Protein AF-A0A2D5XAW2-F1 (afdb_monomer_lite)

Radius of gyration: 24.16 Å; chains: 1; bounding box: 53×72×71 Å

Structure (mmCIF, N/CA/C/O backbone):
data_AF-A0A2D5XAW2-F1
#
_entry.id   AF-A0A2D5XAW2-F1
#
loop_
_atom_site.group_PDB
_atom_site.id
_atom_site.type_symbol
_atom_site.label_atom_id
_atom_site.label_alt_id
_atom_site.label_comp_id
_atom_site.label_asym_id
_atom_site.label_entity_id
_atom_site.label_seq_id
_atom_site.pdbx_PDB_ins_code
_atom_site.Cartn_x
_atom_site.Cartn_y
_atom_site.Cartn_z
_atom_site.occupancy
_atom_site.B_iso_or_equiv
_atom_site.auth_seq_id
_atom_site.auth_comp_id
_atom_site.auth_asym_id
_atom_site.auth_atom_id
_atom_site.pdbx_PDB_model_num
ATOM 1 N N . MET A 1 1 ? 1.364 25.105 -23.864 1.00 36.00 1 MET A N 1
ATOM 2 C CA . MET A 1 1 ? 0.860 25.888 -22.705 1.00 36.00 1 MET A CA 1
ATOM 3 C C . MET A 1 1 ? -0.674 25.873 -22.569 1.00 36.00 1 MET A C 1
ATOM 5 O O . MET A 1 1 ? -1.191 26.633 -21.764 1.00 36.00 1 MET A O 1
ATOM 9 N N . GLY A 1 2 ? -1.402 25.002 -23.289 1.00 29.44 2 GLY A N 1
ATOM 10 C CA . GLY A 1 2 ? -2.877 24.970 -23.303 1.00 29.44 2 GLY A CA 1
ATOM 11 C C . GLY A 1 2 ? -3.537 23.696 -22.756 1.00 29.44 2 GLY A C 1
ATOM 12 O O . GLY A 1 2 ? -4.755 23.619 -22.764 1.00 29.44 2 GLY A O 1
ATOM 13 N N . GLU A 1 3 ? -2.777 22.717 -22.252 1.00 27.47 3 GLU A N 1
ATOM 14 C CA . GLU A 1 3 ? -3.332 21.451 -21.720 1.00 27.47 3 GLU A CA 1
ATOM 15 C C . GLU A 1 3 ? -3.209 21.315 -20.192 1.00 27.47 3 GLU A C 1
ATOM 17 O O . GLU A 1 3 ? -3.785 20.417 -19.586 1.00 27.47 3 GLU A O 1
ATOM 22 N N . PHE A 1 4 ? -2.555 22.276 -19.532 1.00 28.83 4 PHE A N 1
ATOM 23 C CA . PHE A 1 4 ? -2.384 22.309 -18.073 1.00 28.83 4 PHE A CA 1
ATOM 24 C C . PHE A 1 4 ? -3.680 22.591 -17.292 1.00 28.83 4 PHE A C 1
ATOM 26 O O . PHE A 1 4 ? -3.678 22.528 -16.069 1.00 28.83 4 PHE A O 1
ATOM 33 N N . THR A 1 5 ? -4.793 22.914 -17.954 1.00 30.97 5 THR A N 1
ATOM 34 C CA . THR A 1 5 ? -6.012 23.394 -17.279 1.00 30.97 5 THR A CA 1
ATOM 35 C C . THR A 1 5 ? -7.065 22.303 -17.052 1.00 30.97 5 THR A C 1
ATOM 37 O O . THR A 1 5 ? -7.953 22.493 -16.223 1.00 30.97 5 THR A O 1
ATOM 40 N N . ASN A 1 6 ? -6.978 21.149 -17.728 1.00 30.94 6 ASN A N 1
ATOM 41 C CA . ASN A 1 6 ? -8.072 20.165 -17.718 1.00 30.94 6 ASN A CA 1
ATOM 42 C C . ASN A 1 6 ? -7.984 19.125 -16.585 1.00 30.94 6 ASN A C 1
ATOM 44 O O . ASN A 1 6 ? -9.015 18.717 -16.057 1.00 30.94 6 ASN A O 1
ATOM 48 N N . ILE A 1 7 ? -6.779 18.762 -16.130 1.00 34.59 7 ILE A N 1
ATOM 49 C CA . ILE A 1 7 ? -6.604 17.839 -14.989 1.00 34.59 7 ILE A CA 1
ATOM 50 C C . ILE A 1 7 ? -6.859 18.558 -13.650 1.00 34.59 7 ILE A C 1
ATOM 52 O O . ILE A 1 7 ? -7.433 17.983 -12.728 1.00 34.59 7 ILE A O 1
ATOM 56 N N . TYR A 1 8 ? -6.542 19.856 -13.559 1.00 31.30 8 TYR A N 1
ATOM 57 C CA . TYR A 1 8 ? -6.759 20.645 -12.339 1.00 31.30 8 TYR A CA 1
ATOM 58 C C . TYR A 1 8 ? -8.239 20.905 -12.026 1.00 31.30 8 TYR A C 1
ATOM 60 O O . TYR A 1 8 ? -8.585 21.051 -10.855 1.00 31.30 8 TYR A O 1
ATOM 68 N N . ARG A 1 9 ? -9.134 20.910 -13.027 1.00 29.80 9 ARG A N 1
ATOM 69 C CA . ARG A 1 9 ? -10.574 21.111 -12.783 1.00 29.80 9 ARG A CA 1
ATOM 70 C C . ARG A 1 9 ? -11.235 19.953 -12.035 1.00 29.80 9 ARG A C 1
ATOM 72 O O . ARG A 1 9 ? -12.152 20.211 -11.269 1.00 29.80 9 ARG A O 1
ATOM 79 N N . LYS A 1 10 ? -10.745 18.714 -12.159 1.00 33.16 10 LYS A N 1
ATOM 80 C CA . LYS A 1 10 ? -11.330 17.564 -11.438 1.00 33.16 10 LYS A CA 1
ATOM 81 C C . LYS A 1 10 ? -10.955 17.496 -9.951 1.00 33.16 10 LYS A C 1
ATOM 83 O O . LYS A 1 10 ? -11.633 16.813 -9.195 1.00 33.16 10 LYS A O 1
ATOM 88 N N . ILE A 1 11 ? -9.925 18.223 -9.512 1.00 32.94 11 ILE A N 1
ATOM 89 C CA . ILE A 1 11 ? -9.480 18.244 -8.104 1.00 32.94 11 ILE A CA 1
ATOM 90 C C . ILE A 1 11 ? -10.220 19.330 -7.289 1.00 32.94 11 ILE A C 1
ATOM 92 O O . ILE A 1 11 ? -10.216 19.299 -6.060 1.00 32.94 11 ILE A O 1
ATOM 96 N N . CYS A 1 12 ? -10.894 20.281 -7.945 1.00 27.53 12 CYS A N 1
ATOM 97 C CA . CYS A 1 12 ? -11.455 21.468 -7.291 1.00 27.53 12 CYS A CA 1
ATOM 98 C C . CYS A 1 12 ? -12.942 21.392 -6.889 1.00 27.53 12 CYS A C 1
ATOM 100 O O . CYS A 1 12 ? -13.370 22.277 -6.152 1.00 27.53 12 CYS A O 1
ATOM 102 N N . ASP A 1 13 ? -13.697 20.357 -7.275 1.00 27.19 13 ASP A N 1
ATOM 103 C CA . ASP A 1 13 ? -15.160 20.298 -7.051 1.00 27.19 13 ASP A CA 1
ATOM 104 C C . ASP A 1 13 ? -15.618 19.513 -5.801 1.00 27.19 13 ASP A C 1
ATOM 106 O O . ASP A 1 13 ? -16.810 19.316 -5.596 1.00 27.19 13 ASP A O 1
ATOM 110 N N . TYR A 1 14 ? -14.713 19.119 -4.899 1.00 34.06 14 TYR A N 1
ATOM 111 C CA . TYR A 1 14 ? -15.065 18.404 -3.654 1.00 34.06 14 TYR A CA 1
ATOM 112 C C . TYR A 1 14 ? -14.869 19.254 -2.389 1.00 34.06 14 TYR A C 1
ATOM 114 O O . TYR A 1 14 ? -14.257 18.823 -1.412 1.00 34.06 14 TYR A O 1
ATOM 122 N N . ARG A 1 15 ? -15.350 20.504 -2.417 1.00 28.58 15 ARG A N 1
ATOM 123 C CA . ARG A 1 15 ? -15.097 21.500 -1.359 1.00 28.58 15 ARG A CA 1
ATOM 124 C C . ARG A 1 15 ? -16.255 21.830 -0.419 1.00 28.58 15 ARG A C 1
ATOM 126 O O . ARG A 1 15 ? -16.070 22.689 0.439 1.00 28.58 15 ARG A O 1
ATOM 133 N N . ASP A 1 16 ? -17.360 21.101 -0.482 1.00 26.66 16 ASP A N 1
ATOM 134 C CA . ASP A 1 16 ? -18.448 21.229 0.487 1.00 26.66 16 ASP A CA 1
ATOM 135 C C . ASP A 1 16 ? -18.531 19.954 1.334 1.00 26.66 16 ASP A C 1
ATOM 137 O O . ASP A 1 16 ? -18.561 18.863 0.780 1.00 26.66 16 ASP A O 1
ATOM 141 N N . TYR A 1 17 ? -18.566 20.114 2.666 1.00 28.59 17 TYR A N 1
ATOM 142 C CA . TYR A 1 17 ? -18.493 19.100 3.745 1.00 28.59 17 TYR A CA 1
ATOM 143 C C . TYR A 1 17 ? -17.138 18.891 4.450 1.00 28.59 17 TYR A C 1
ATOM 145 O O . TYR A 1 17 ? -16.688 17.767 4.634 1.00 28.59 17 TYR A O 1
ATOM 153 N N . ILE A 1 18 ? -16.544 19.953 5.011 1.00 26.83 18 ILE A N 1
ATOM 154 C CA . ILE A 1 18 ? -15.766 19.820 6.262 1.00 26.83 18 ILE A CA 1
ATOM 155 C C . ILE A 1 18 ? -16.195 20.931 7.222 1.00 26.83 18 ILE A C 1
ATOM 157 O O . ILE A 1 18 ? -15.626 22.018 7.260 1.00 26.83 18 ILE A O 1
ATOM 161 N N . GLY A 1 19 ? -17.234 20.641 7.999 1.00 25.19 19 GLY A N 1
ATOM 162 C CA . GLY A 1 19 ? -17.546 21.339 9.237 1.00 25.19 19 GLY A CA 1
ATOM 163 C C . GLY A 1 19 ? -17.400 20.356 10.394 1.00 25.19 19 GLY A C 1
ATOM 164 O O . GLY A 1 19 ? -17.862 19.224 10.282 1.00 25.19 19 GLY A O 1
ATOM 165 N N . ILE A 1 20 ? -16.829 20.836 11.504 1.00 26.06 20 ILE A N 1
ATOM 166 C CA . ILE A 1 20 ? -16.711 20.179 12.820 1.00 26.06 20 ILE A CA 1
ATOM 167 C C . ILE A 1 20 ? -15.461 19.286 12.963 1.00 26.06 20 ILE A C 1
ATOM 169 O O . ILE A 1 20 ? -15.448 18.147 12.521 1.00 26.06 20 ILE A O 1
ATOM 173 N N . VAL A 1 21 ? -14.394 19.818 13.576 1.00 26.34 21 VAL A N 1
ATOM 174 C CA . VAL A 1 21 ? -13.878 19.476 14.926 1.00 26.34 21 VAL A CA 1
ATOM 175 C C . VAL A 1 21 ? -12.688 20.421 15.196 1.00 26.34 21 VAL A C 1
ATOM 177 O O . VAL A 1 21 ? -11.533 20.097 14.931 1.00 26.34 21 VAL A O 1
ATOM 180 N N . GLU A 1 22 ? -12.972 21.601 15.744 1.00 28.23 22 GLU A N 1
ATOM 181 C CA . GLU A 1 22 ? -12.047 22.315 16.627 1.00 28.23 22 GLU A CA 1
ATOM 182 C C . GLU A 1 22 ? -12.670 22.256 18.018 1.00 28.23 22 GLU A C 1
ATOM 184 O O . GLU A 1 22 ? -13.790 22.716 18.184 1.00 28.23 22 GLU A O 1
ATOM 189 N N . GLU A 1 23 ? -11.990 21.621 18.975 1.00 26.83 23 GLU A N 1
ATOM 190 C CA . GLU A 1 23 ? -11.924 22.058 20.376 1.00 26.83 23 GLU A CA 1
ATOM 191 C C . GLU A 1 23 ? -11.142 21.053 21.235 1.00 26.83 23 GLU A C 1
ATOM 193 O O . GLU A 1 23 ? -11.213 19.836 21.054 1.00 26.83 23 GLU A O 1
ATOM 198 N N . ASN A 1 24 ? -10.454 21.605 22.238 1.00 26.48 24 ASN A N 1
ATOM 199 C CA . ASN A 1 24 ? -9.676 20.958 23.303 1.00 26.48 24 ASN A CA 1
ATOM 200 C C . ASN A 1 24 ? -8.183 20.711 23.042 1.00 26.48 24 ASN A C 1
ATOM 202 O O . ASN A 1 24 ? -7.642 19.620 23.225 1.00 26.48 24 ASN A O 1
ATOM 206 N N . SER A 1 25 ? -7.479 21.805 22.763 1.00 30.56 25 SER A N 1
ATOM 207 C CA . SER A 1 25 ? -6.147 22.058 23.312 1.00 30.56 25 SER A CA 1
ATOM 208 C C . SER A 1 25 ? -6.256 22.390 24.806 1.00 30.56 25 SER A C 1
ATOM 210 O O . SER A 1 25 ? -6.589 23.517 25.147 1.00 30.56 25 SER A O 1
ATOM 212 N N . ASN A 1 26 ? -6.012 21.416 25.687 1.00 26.59 26 ASN A N 1
ATOM 213 C CA . ASN A 1 26 ? -5.586 21.641 27.076 1.00 26.59 26 ASN A CA 1
ATOM 214 C C . ASN A 1 26 ? -5.169 20.312 27.716 1.00 26.59 26 ASN A C 1
ATOM 216 O O . ASN A 1 26 ? -5.975 19.630 28.338 1.00 26.59 26 ASN A O 1
ATOM 220 N N . LEU A 1 27 ? -3.902 19.933 27.527 1.00 27.28 27 LEU A N 1
ATOM 221 C CA . LEU A 1 27 ? -3.143 19.110 28.477 1.0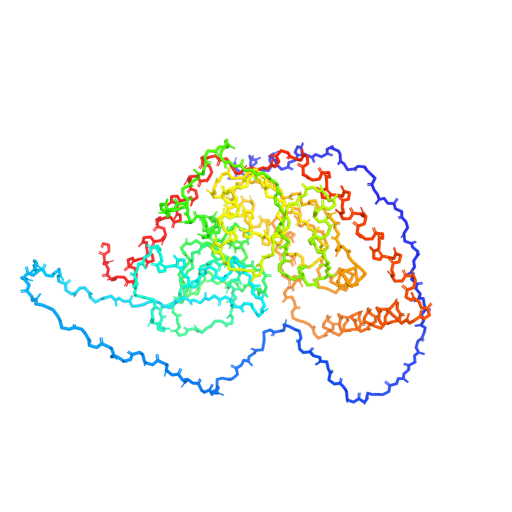0 27.28 27 LEU A CA 1
ATOM 222 C C . LEU A 1 27 ? -1.644 19.195 28.122 1.00 27.28 27 LEU A C 1
ATOM 224 O O . LEU A 1 27 ? -1.024 18.231 27.680 1.00 27.28 27 LEU A O 1
ATOM 228 N N . ILE A 1 28 ? -1.064 20.391 28.252 1.00 26.05 28 ILE A N 1
ATOM 229 C CA . ILE A 1 28 ? 0.392 20.565 28.301 1.00 26.05 28 ILE A CA 1
ATOM 230 C C . ILE A 1 28 ? 0.744 20.604 29.785 1.00 26.05 28 ILE A C 1
ATOM 232 O O . ILE A 1 28 ? 0.426 21.566 30.474 1.00 26.05 28 ILE A O 1
ATOM 236 N N . VAL A 1 29 ? 1.340 19.525 30.289 1.00 28.67 29 VAL A N 1
ATOM 237 C CA . VAL A 1 29 ? 1.958 19.523 31.617 1.00 28.67 29 VAL A CA 1
ATOM 238 C C . VAL A 1 29 ? 3.320 20.196 31.469 1.00 28.67 29 VAL A C 1
ATOM 240 O O . VAL A 1 29 ? 4.236 19.624 30.879 1.00 28.67 29 VAL A O 1
ATOM 243 N N . GLU A 1 30 ? 3.429 21.423 31.974 1.00 28.77 30 GLU A N 1
ATOM 244 C CA . GLU A 1 30 ? 4.703 22.055 32.312 1.00 28.77 30 GLU A CA 1
ATOM 245 C C . GLU A 1 30 ? 5.404 21.224 33.387 1.00 28.77 30 GLU A C 1
ATOM 247 O O . GLU A 1 30 ? 4.872 21.065 34.481 1.00 28.77 30 GLU A O 1
ATOM 252 N N . LEU A 1 31 ? 6.616 20.738 33.116 1.00 28.14 31 LEU A N 1
ATOM 253 C CA . LEU A 1 31 ? 7.551 20.360 34.173 1.00 28.14 31 LEU A CA 1
ATOM 254 C C . LEU A 1 31 ? 8.964 20.797 33.782 1.00 28.14 31 LEU A C 1
ATOM 256 O O . LEU A 1 31 ? 9.534 20.359 32.782 1.00 28.14 31 LEU A O 1
ATOM 260 N N . HIS A 1 32 ? 9.464 21.727 34.592 1.00 26.03 32 HIS A N 1
ATOM 261 C CA . HIS A 1 32 ? 10.781 22.338 34.544 1.00 26.03 32 HIS A CA 1
ATOM 262 C C . HIS A 1 32 ? 11.906 21.331 34.850 1.00 26.03 32 HIS A C 1
ATOM 264 O O . HIS A 1 32 ? 11.757 20.426 35.666 1.00 26.03 32 HIS A O 1
ATOM 270 N N . LEU A 1 33 ? 13.028 21.561 34.162 1.00 27.86 33 LEU A N 1
ATOM 271 C CA . LEU A 1 33 ? 14.425 21.189 34.423 1.00 27.86 33 LEU A CA 1
ATOM 272 C C . LEU A 1 33 ? 14.730 20.315 35.656 1.00 27.86 33 LEU A C 1
ATOM 274 O O . LEU A 1 33 ? 14.651 20.777 36.789 1.00 27.86 33 LEU A O 1
ATOM 278 N N . LEU A 1 34 ? 15.287 19.126 35.402 1.00 26.56 34 LEU A N 1
ATOM 279 C CA . LEU A 1 34 ? 16.298 18.508 36.264 1.00 26.56 34 LEU A CA 1
ATOM 280 C C . LEU A 1 34 ? 17.418 17.940 35.385 1.00 26.56 34 LEU A C 1
ATOM 282 O O . LEU A 1 34 ? 17.209 17.028 34.583 1.00 26.56 34 LEU A O 1
ATOM 286 N N . GLU A 1 35 ? 18.611 18.514 35.529 1.00 27.59 35 GLU A N 1
ATOM 287 C CA . GLU A 1 35 ? 19.858 17.970 35.005 1.00 27.59 35 GLU A CA 1
ATOM 288 C C . GLU A 1 35 ? 20.190 16.662 35.736 1.00 27.59 35 GLU A C 1
ATOM 290 O O . GLU A 1 35 ? 20.425 16.652 36.943 1.00 27.59 35 GLU A O 1
ATOM 295 N N . ALA A 1 36 ? 20.253 15.551 35.004 1.00 26.31 36 ALA A N 1
ATOM 296 C CA . ALA A 1 36 ? 20.857 14.316 35.487 1.00 26.31 36 ALA A CA 1
ATOM 297 C C . ALA A 1 36 ? 21.761 13.733 34.393 1.00 26.31 36 ALA A C 1
ATOM 299 O O . ALA A 1 36 ? 21.336 13.488 33.263 1.00 26.31 36 ALA A O 1
ATOM 300 N N . ARG A 1 37 ? 23.041 13.568 34.743 1.00 25.52 37 ARG A N 1
ATOM 301 C CA . ARG A 1 37 ? 24.119 13.030 33.900 1.00 25.52 37 ARG A CA 1
ATOM 302 C C . ARG A 1 37 ? 23.832 11.579 33.462 1.00 25.52 37 ARG A C 1
ATOM 304 O O . ARG A 1 37 ? 23.146 10.854 34.180 1.00 25.52 37 ARG A O 1
ATOM 311 N N . PRO A 1 38 ? 24.357 11.135 32.304 1.00 25.95 38 PRO A N 1
ATOM 312 C CA . PRO A 1 38 ? 23.947 9.885 31.676 1.00 25.95 38 PRO A CA 1
ATOM 313 C C . PRO A 1 38 ? 24.643 8.678 32.312 1.00 25.95 38 PRO A C 1
ATOM 315 O O . PRO A 1 38 ? 25.868 8.591 32.314 1.00 25.95 38 PRO A O 1
ATOM 318 N N . SER A 1 39 ? 23.861 7.708 32.781 1.00 24.42 39 SER A N 1
ATOM 319 C CA . SER A 1 39 ? 24.313 6.331 32.972 1.00 24.42 39 SER A CA 1
ATOM 320 C C . SER A 1 39 ? 23.754 5.457 31.847 1.00 24.42 39 SER A C 1
ATOM 322 O O . SER A 1 39 ? 22.586 5.529 31.459 1.00 24.42 39 SER A O 1
ATOM 324 N N . SER A 1 40 ? 24.660 4.693 31.252 1.00 28.34 40 SER A N 1
ATOM 325 C CA . SER A 1 40 ? 24.499 3.852 30.071 1.00 28.34 40 SER A CA 1
ATOM 326 C C . SER A 1 40 ? 23.456 2.753 30.270 1.00 28.34 40 SER A C 1
ATOM 328 O O . SER A 1 40 ? 23.729 1.766 30.947 1.00 28.34 40 SER A O 1
ATOM 330 N N . LEU A 1 41 ? 22.293 2.887 29.630 1.00 25.62 41 LEU A N 1
ATOM 331 C CA . LEU A 1 41 ? 21.300 1.818 29.510 1.00 25.62 41 LEU A CA 1
ATOM 332 C C . LEU A 1 41 ? 20.737 1.803 28.081 1.00 25.62 41 LEU A C 1
ATOM 334 O O . LEU A 1 41 ? 20.192 2.795 27.592 1.00 25.62 41 LEU A O 1
ATOM 338 N N . HIS A 1 42 ? 20.954 0.674 27.405 1.00 23.69 42 HIS A N 1
ATOM 339 C CA . HIS A 1 42 ? 20.621 0.398 26.009 1.00 23.69 42 HIS A CA 1
ATOM 340 C C . HIS A 1 42 ? 19.141 0.654 25.671 1.00 23.69 42 HIS A C 1
ATOM 342 O O . HIS A 1 42 ? 18.237 0.125 26.315 1.00 23.69 42 HIS A O 1
ATOM 348 N N . CYS A 1 43 ? 18.904 1.416 24.596 1.00 24.77 43 CYS A N 1
ATOM 349 C CA . CYS A 1 43 ? 17.653 1.372 23.836 1.00 24.77 43 CYS A CA 1
ATOM 350 C C . CYS A 1 43 ? 17.626 0.090 22.982 1.00 24.77 43 CYS A C 1
ATOM 352 O O . CYS A 1 43 ? 18.649 -0.220 22.368 1.00 24.77 43 CYS A O 1
ATOM 354 N N . PRO A 1 44 ? 16.487 -0.611 22.857 1.00 25.34 44 PRO A N 1
ATOM 355 C CA . PRO A 1 44 ? 16.334 -1.624 21.819 1.00 25.34 44 PRO A CA 1
ATOM 356 C C . PRO A 1 44 ? 16.333 -0.946 20.432 1.00 25.34 44 PRO A C 1
ATOM 358 O O . PRO A 1 44 ? 15.828 0.179 20.308 1.00 25.34 44 PRO A O 1
ATOM 361 N N . PRO A 1 45 ? 16.905 -1.575 19.390 1.00 26.44 45 PRO A N 1
ATOM 362 C CA . PRO A 1 45 ? 16.954 -0.988 18.059 1.00 26.44 45 PRO A CA 1
ATOM 363 C C . PRO A 1 45 ? 15.560 -1.044 17.423 1.00 26.44 45 PRO A C 1
ATOM 365 O O . PRO A 1 45 ? 14.981 -2.115 17.278 1.00 26.44 45 PRO A O 1
ATOM 368 N N . TYR A 1 46 ? 15.029 0.117 17.038 1.00 33.84 46 TYR A N 1
ATOM 369 C CA . TYR A 1 46 ? 13.888 0.229 16.128 1.00 33.84 46 TYR A CA 1
ATOM 370 C C . TYR A 1 46 ? 14.390 0.789 14.797 1.00 33.84 46 TYR A C 1
ATOM 372 O O . TYR A 1 46 ? 15.098 1.800 14.785 1.00 33.84 46 TYR A O 1
ATOM 380 N N . ASP A 1 47 ? 14.044 0.077 13.720 1.00 30.77 47 ASP A N 1
ATOM 381 C CA . ASP A 1 47 ? 14.440 0.237 12.315 1.00 30.77 47 ASP A CA 1
ATOM 382 C C . ASP A 1 47 ? 15.044 1.603 11.940 1.00 30.77 47 ASP A C 1
ATOM 384 O O . ASP A 1 47 ? 14.373 2.533 11.484 1.00 30.77 47 ASP A O 1
ATOM 388 N N . LYS A 1 48 ? 16.371 1.684 12.058 1.00 25.20 48 LYS A N 1
ATOM 389 C CA . LYS A 1 48 ? 17.206 2.484 11.160 1.00 25.20 48 LYS A CA 1
ATOM 390 C C . LYS A 1 48 ? 17.825 1.537 10.132 1.00 25.20 48 LYS A C 1
ATOM 392 O O . LYS A 1 48 ? 18.158 0.412 10.503 1.00 25.20 48 LYS A O 1
ATOM 397 N N . PRO A 1 49 ? 18.047 1.972 8.878 1.00 26.05 49 PRO A N 1
ATOM 398 C CA . PRO A 1 49 ? 18.885 1.224 7.955 1.00 26.05 49 PRO A CA 1
ATOM 399 C C . PRO A 1 49 ? 20.311 1.261 8.508 1.00 26.05 49 PRO A C 1
ATOM 401 O O . PRO A 1 49 ? 21.028 2.253 8.376 1.00 26.05 49 PRO A O 1
ATOM 404 N N . HIS A 1 50 ? 20.700 0.208 9.217 1.00 24.12 50 HIS A N 1
ATOM 405 C CA . HIS A 1 50 ? 22.095 -0.013 9.538 1.00 24.12 50 HIS A CA 1
ATOM 406 C C . HIS A 1 50 ? 22.790 -0.496 8.267 1.00 24.12 50 HIS A C 1
ATOM 408 O O . HIS A 1 50 ? 22.379 -1.483 7.661 1.00 24.12 50 HIS A O 1
ATOM 414 N N . ARG A 1 51 ? 23.860 0.214 7.888 1.00 26.33 51 ARG A N 1
ATOM 415 C CA . ARG A 1 51 ? 25.001 -0.375 7.184 1.00 26.33 51 ARG A CA 1
ATOM 416 C C . ARG A 1 51 ? 25.368 -1.647 7.949 1.00 26.33 51 ARG A C 1
ATOM 418 O O . ARG A 1 51 ? 25.875 -1.550 9.064 1.00 26.33 51 ARG A O 1
ATOM 425 N N . LEU A 1 52 ? 25.036 -2.803 7.394 1.00 23.62 52 LEU A N 1
ATOM 426 C CA . LEU A 1 52 ? 25.620 -4.060 7.823 1.00 23.62 52 LEU A CA 1
ATOM 427 C C . LEU A 1 52 ? 26.866 -4.247 6.973 1.00 23.62 52 LEU A C 1
ATOM 429 O O . LEU A 1 52 ? 26.782 -4.436 5.760 1.00 23.62 52 LEU A O 1
ATOM 433 N N . ASP A 1 53 ? 28.014 -4.115 7.628 1.00 23.08 53 ASP A N 1
ATOM 434 C CA . ASP A 1 53 ? 29.252 -4.676 7.123 1.00 23.08 53 ASP A CA 1
ATOM 435 C C . ASP A 1 53 ? 29.038 -6.177 6.910 1.00 23.08 53 ASP A C 1
ATOM 437 O O . ASP A 1 53 ? 28.594 -6.910 7.797 1.00 23.08 53 ASP A O 1
ATOM 441 N N . ASN A 1 54 ? 29.318 -6.606 5.683 1.00 28.09 54 ASN A N 1
ATOM 442 C CA . ASN A 1 54 ? 29.393 -7.997 5.277 1.00 28.09 54 ASN A CA 1
ATOM 443 C C . ASN A 1 54 ? 30.442 -8.718 6.123 1.00 28.09 54 ASN A C 1
ATOM 445 O O . ASN A 1 54 ? 31.628 -8.474 5.927 1.00 28.09 54 ASN A O 1
ATOM 449 N N . GLN A 1 55 ? 30.012 -9.636 6.988 1.00 23.78 55 GLN A N 1
ATOM 450 C CA . GLN A 1 55 ? 30.737 -10.864 7.330 1.00 23.78 55 GLN A CA 1
ATOM 451 C C . GLN A 1 55 ? 29.890 -11.725 8.279 1.00 23.78 55 GLN A C 1
ATOM 453 O O . GLN A 1 55 ? 29.778 -11.409 9.459 1.00 23.78 55 GLN A O 1
ATOM 458 N N . ALA A 1 56 ? 29.288 -12.800 7.752 1.00 22.22 56 ALA A N 1
ATOM 459 C CA . ALA A 1 56 ? 29.383 -14.175 8.273 1.00 22.22 56 ALA A CA 1
ATOM 460 C C . ALA A 1 56 ? 28.204 -15.070 7.831 1.00 22.22 56 ALA A C 1
ATOM 462 O O . ALA A 1 56 ? 27.043 -14.677 7.883 1.00 22.22 56 ALA A O 1
ATOM 463 N N . ASP A 1 57 ? 28.569 -16.304 7.469 1.00 24.19 57 ASP A N 1
ATOM 464 C CA . ASP A 1 57 ? 27.762 -17.525 7.332 1.00 24.19 57 ASP A CA 1
ATOM 465 C C . ASP A 1 57 ? 26.718 -17.613 6.204 1.00 24.19 57 ASP A C 1
ATOM 467 O O . ASP A 1 57 ? 25.512 -17.750 6.403 1.00 24.19 57 ASP A O 1
ATOM 471 N N . GLN A 1 58 ? 27.237 -17.723 4.976 1.00 25.30 58 GLN A N 1
ATOM 472 C CA . GLN A 1 58 ? 26.608 -18.550 3.947 1.00 25.30 58 GLN A CA 1
ATOM 473 C C . GLN A 1 58 ? 26.627 -20.021 4.397 1.00 25.30 58 GLN A C 1
ATOM 475 O O . GLN A 1 58 ? 27.650 -20.695 4.294 1.00 25.30 58 GLN A O 1
ATOM 480 N N . ARG A 1 59 ? 25.488 -20.556 4.846 1.00 24.48 59 ARG A N 1
ATOM 481 C CA . ARG A 1 59 ? 25.243 -22.005 4.792 1.00 24.48 59 ARG A CA 1
ATOM 482 C C . ARG A 1 59 ? 24.345 -22.301 3.605 1.00 24.48 59 ARG A C 1
ATOM 484 O O . ARG A 1 59 ? 23.137 -22.092 3.649 1.00 24.48 59 ARG A O 1
ATOM 491 N N . GLN A 1 60 ? 24.978 -22.775 2.535 1.00 24.77 60 GLN A N 1
ATOM 492 C CA . GLN A 1 60 ? 24.325 -23.457 1.425 1.00 24.77 60 GLN A CA 1
ATOM 493 C C . GLN A 1 60 ? 23.612 -24.705 1.958 1.00 24.77 60 GLN A C 1
ATOM 495 O O . GLN A 1 60 ? 24.259 -25.629 2.446 1.00 24.77 60 GLN A O 1
ATOM 500 N N . PHE A 1 61 ? 22.289 -24.764 1.828 1.00 23.14 61 PHE A N 1
ATOM 501 C CA . PHE A 1 61 ? 21.569 -26.032 1.890 1.00 23.14 61 PHE A CA 1
ATOM 502 C C . PHE A 1 61 ? 21.432 -26.577 0.466 1.00 23.14 61 PHE A C 1
ATOM 504 O O . PHE A 1 61 ? 20.603 -26.132 -0.320 1.00 23.14 61 PHE A O 1
ATOM 511 N N . SER A 1 62 ? 22.310 -27.526 0.142 1.00 24.22 62 SER A N 1
ATOM 512 C CA . SER A 1 62 ? 22.274 -28.358 -1.061 1.00 24.22 62 SER A CA 1
ATOM 513 C C . SER A 1 62 ? 21.299 -29.515 -0.832 1.00 24.22 62 SER A C 1
ATOM 515 O O . SER A 1 62 ? 21.582 -30.397 -0.023 1.00 24.22 62 SER A O 1
ATOM 517 N N . PHE A 1 63 ? 20.186 -29.557 -1.563 1.00 25.66 63 PHE A N 1
ATOM 518 C CA . PHE A 1 63 ? 19.370 -30.768 -1.669 1.00 25.66 63 PHE A CA 1
ATOM 519 C C . PHE A 1 63 ? 20.081 -31.768 -2.590 1.00 25.66 63 PHE A C 1
ATOM 521 O O . PHE A 1 63 ? 20.178 -31.543 -3.793 1.00 25.66 63 PHE A O 1
ATOM 528 N N . LYS A 1 64 ? 20.587 -32.865 -2.016 1.00 27.48 64 LYS A N 1
ATOM 529 C CA . LYS A 1 64 ? 21.036 -34.050 -2.754 1.00 27.48 64 LYS A CA 1
ATOM 530 C C . LYS A 1 64 ? 20.150 -35.253 -2.429 1.00 27.48 64 LYS A C 1
ATOM 532 O O . LYS A 1 64 ? 19.901 -35.555 -1.266 1.00 27.48 64 LYS A O 1
ATOM 537 N N . ASP A 1 65 ? 19.742 -35.896 -3.516 1.00 27.70 65 ASP A N 1
ATOM 538 C CA . ASP A 1 65 ? 19.489 -37.321 -3.724 1.00 27.70 65 ASP A CA 1
ATOM 539 C C . ASP A 1 65 ? 18.348 -38.010 -2.954 1.00 27.70 65 ASP A C 1
ATOM 541 O O . ASP A 1 65 ? 18.480 -38.456 -1.814 1.00 27.70 65 ASP A O 1
ATOM 545 N N . ARG A 1 66 ? 17.249 -38.265 -3.679 1.00 28.97 66 ARG A N 1
ATOM 546 C CA . ARG A 1 66 ? 16.480 -39.511 -3.543 1.00 28.97 66 ARG A CA 1
ATOM 547 C C . ARG A 1 66 ? 16.274 -40.134 -4.921 1.00 28.97 66 ARG A C 1
ATOM 549 O O . ARG A 1 66 ? 15.580 -39.583 -5.767 1.00 28.97 66 ARG A O 1
ATOM 556 N N . ASN A 1 67 ? 16.901 -41.291 -5.104 1.00 26.81 67 ASN A N 1
ATOM 557 C CA . ASN A 1 67 ? 16.788 -42.156 -6.271 1.00 26.81 67 ASN A CA 1
ATOM 558 C C . ASN A 1 67 ? 15.372 -42.733 -6.399 1.00 26.81 67 ASN A C 1
ATOM 560 O O . ASN A 1 67 ? 14.910 -43.413 -5.485 1.00 26.81 67 ASN A O 1
ATOM 564 N N . PHE A 1 68 ? 14.750 -42.563 -7.564 1.00 28.78 68 PHE A N 1
ATOM 565 C CA . PHE A 1 68 ? 13.724 -43.473 -8.068 1.00 28.78 68 PHE A CA 1
ATOM 566 C C . PHE A 1 68 ? 14.016 -43.781 -9.539 1.00 28.78 68 PHE A C 1
ATOM 568 O O . PHE A 1 68 ? 14.134 -42.890 -10.373 1.00 28.78 68 PHE A O 1
ATOM 575 N N . SER A 1 69 ? 14.187 -45.071 -9.818 1.00 27.36 69 SER A N 1
ATOM 576 C CA . SER A 1 69 ? 14.392 -45.648 -11.145 1.00 27.36 69 SER A CA 1
ATOM 577 C C . SER A 1 69 ? 13.030 -45.918 -11.780 1.00 27.36 69 SER A C 1
ATOM 579 O O . SER A 1 69 ? 12.282 -46.712 -11.212 1.00 27.36 69 SER A O 1
ATOM 581 N N . THR A 1 70 ? 12.757 -45.372 -12.967 1.00 31.11 70 THR A N 1
ATOM 582 C CA . THR A 1 70 ? 11.790 -45.935 -13.928 1.00 31.11 70 THR A CA 1
ATOM 583 C C . THR A 1 70 ? 12.152 -45.547 -15.367 1.00 31.11 70 THR A C 1
ATOM 585 O O . THR A 1 70 ? 12.761 -44.511 -15.612 1.00 31.11 70 THR A O 1
ATOM 588 N N . GLN A 1 71 ? 11.806 -46.445 -16.289 1.00 30.36 71 GLN A N 1
ATOM 589 C CA . GLN A 1 71 ? 12.267 -46.605 -17.671 1.00 30.36 71 GLN A CA 1
ATOM 590 C C . GLN A 1 71 ? 11.983 -45.420 -18.614 1.00 30.36 71 GLN A C 1
ATOM 592 O O . GLN A 1 71 ? 10.976 -44.729 -18.493 1.00 30.36 71 GLN A O 1
ATOM 597 N N . SER A 1 72 ? 12.874 -45.236 -19.593 1.00 30.77 72 SER A N 1
ATOM 598 C CA . SER A 1 72 ? 12.856 -44.183 -20.609 1.00 30.77 72 SER A CA 1
ATOM 599 C C . SER A 1 72 ? 12.036 -44.555 -21.853 1.00 30.77 72 SER A C 1
ATOM 601 O O . SER A 1 72 ? 12.155 -45.646 -22.403 1.00 30.77 72 SER A O 1
ATOM 603 N N . SER A 1 73 ? 11.248 -43.597 -22.342 1.00 32.91 73 SER A N 1
ATOM 604 C CA . SER A 1 73 ? 10.799 -43.492 -23.740 1.00 32.91 73 SER A CA 1
ATOM 605 C C . SER A 1 73 ? 11.322 -42.158 -24.298 1.00 32.91 73 SER A C 1
ATOM 607 O O . SER A 1 73 ? 11.459 -41.214 -23.515 1.00 32.91 73 SER A O 1
ATOM 609 N N . PRO A 1 74 ? 11.681 -42.050 -25.591 1.00 38.53 74 PRO A N 1
ATOM 610 C CA . PRO A 1 74 ? 12.409 -40.887 -26.088 1.00 38.53 74 PRO A CA 1
ATOM 611 C C . PRO A 1 74 ? 11.504 -39.651 -26.172 1.00 38.53 74 PRO A C 1
ATOM 613 O O . PRO A 1 74 ? 10.465 -39.667 -26.829 1.00 38.53 74 PRO A O 1
ATOM 616 N N . LEU A 1 75 ? 11.926 -38.582 -25.493 1.00 37.47 75 LEU A N 1
ATOM 617 C CA . LEU A 1 75 ? 11.344 -37.244 -25.580 1.00 37.47 75 LEU A CA 1
ATOM 618 C C . LEU A 1 75 ? 11.700 -36.588 -26.932 1.00 37.47 75 LEU A C 1
ATOM 620 O O . LEU A 1 75 ? 12.777 -36.861 -27.472 1.00 37.47 75 LEU A O 1
ATOM 624 N N . PRO A 1 76 ? 10.828 -35.721 -27.481 1.00 39.81 76 PRO A N 1
ATOM 625 C CA . PRO A 1 76 ? 11.124 -34.937 -28.681 1.00 39.81 76 PRO A CA 1
ATOM 626 C C . PRO A 1 76 ? 12.305 -33.974 -28.441 1.00 39.81 76 PRO A C 1
ATOM 628 O O . PRO A 1 76 ? 12.614 -33.664 -27.288 1.00 39.81 76 PRO A O 1
ATOM 631 N N . PRO A 1 77 ? 12.991 -33.509 -29.504 1.00 39.25 77 PRO A N 1
ATOM 632 C CA . PRO A 1 77 ? 14.229 -32.750 -29.369 1.00 39.25 77 PRO A CA 1
ATOM 633 C C . PRO A 1 77 ? 14.014 -31.445 -28.597 1.00 39.25 77 PRO A C 1
ATOM 635 O O . PRO A 1 77 ? 13.130 -30.650 -28.913 1.00 39.25 77 PRO A O 1
ATOM 638 N N . THR A 1 78 ? 14.856 -31.239 -27.586 1.00 38.56 78 THR A N 1
ATOM 639 C CA . THR A 1 78 ? 14.944 -30.027 -26.770 1.00 38.56 78 THR A CA 1
ATOM 640 C C . THR A 1 78 ? 15.250 -28.813 -27.656 1.00 38.56 78 THR A C 1
ATOM 642 O O . THR A 1 78 ? 16.171 -28.899 -28.476 1.00 38.56 78 THR A O 1
ATOM 645 N N . PRO A 1 79 ? 14.546 -27.674 -27.509 1.00 42.25 79 PRO A N 1
ATOM 646 C CA . PRO A 1 79 ? 14.931 -26.447 -28.191 1.00 42.25 79 PRO A CA 1
ATOM 647 C C . PRO A 1 79 ? 16.326 -26.003 -27.748 1.00 42.25 79 PRO A C 1
ATOM 649 O O . PRO A 1 79 ? 16.745 -26.225 -26.611 1.00 42.25 79 PRO A O 1
ATOM 652 N N . VAL A 1 80 ? 17.036 -25.395 -28.693 1.00 41.22 80 VAL A N 1
ATOM 653 C CA . VAL A 1 80 ? 18.397 -24.867 -28.583 1.00 41.22 80 VAL A CA 1
ATOM 654 C C . VAL A 1 80 ? 18.588 -24.072 -27.287 1.00 41.22 80 VAL A C 1
ATOM 656 O O . VAL A 1 80 ? 17.781 -23.216 -26.945 1.00 41.22 80 VAL A O 1
ATOM 659 N N . ASN A 1 81 ? 19.684 -24.376 -26.592 1.00 42.47 81 ASN A N 1
ATOM 660 C CA . ASN A 1 81 ? 20.124 -23.789 -25.330 1.00 42.47 81 ASN A CA 1
ATOM 661 C C . ASN A 1 81 ? 20.333 -22.264 -25.486 1.00 42.47 81 ASN A C 1
ATOM 663 O O . ASN A 1 81 ? 21.431 -21.816 -25.817 1.00 42.47 81 ASN A O 1
ATOM 667 N N . GLN A 1 82 ? 19.282 -21.462 -25.304 1.00 48.03 82 GLN A N 1
ATOM 668 C CA . GLN A 1 82 ? 19.423 -20.026 -25.071 1.00 48.03 82 GLN A CA 1
ATOM 669 C C . GLN A 1 82 ? 20.076 -19.856 -23.694 1.00 48.03 82 GLN A C 1
ATOM 671 O O . GLN A 1 82 ? 19.556 -20.338 -22.687 1.00 48.03 82 GLN A O 1
ATOM 676 N N . GLU A 1 83 ? 21.244 -19.215 -23.636 1.00 49.09 83 GLU A N 1
ATOM 677 C CA . GLU A 1 83 ? 21.859 -18.832 -22.364 1.00 49.09 83 GLU A CA 1
ATOM 678 C C . GLU A 1 83 ? 20.944 -17.833 -21.641 1.00 49.09 83 GLU A C 1
ATOM 680 O O . GLU A 1 83 ? 20.939 -16.642 -21.947 1.00 49.09 83 GLU A O 1
ATOM 685 N N . ILE A 1 84 ? 20.161 -18.328 -20.678 1.00 55.38 84 ILE A N 1
ATOM 686 C CA . ILE A 1 84 ? 19.343 -17.507 -19.779 1.00 55.38 84 ILE A CA 1
ATOM 687 C C . ILE A 1 84 ? 20.286 -16.586 -18.993 1.00 55.38 84 ILE A C 1
ATOM 689 O O . ILE A 1 84 ? 21.083 -17.070 -18.181 1.00 55.38 84 ILE A O 1
ATOM 693 N N . ARG A 1 85 ? 20.183 -15.267 -19.201 1.00 62.38 85 ARG A N 1
ATOM 694 C CA . ARG A 1 85 ? 20.818 -14.274 -18.325 1.00 62.38 85 ARG A CA 1
ATOM 695 C C . ARG A 1 85 ? 20.033 -14.188 -17.031 1.00 62.38 85 ARG A C 1
ATOM 697 O O . ARG A 1 85 ? 18.872 -13.815 -16.982 1.00 62.38 85 ARG A O 1
ATOM 704 N N . LYS A 1 86 ? 20.647 -14.562 -15.933 1.00 79.44 86 LYS A N 1
ATOM 705 C CA . LYS A 1 86 ? 19.931 -14.621 -14.672 1.00 79.44 86 LYS A CA 1
ATOM 706 C C . LYS A 1 86 ? 19.721 -13.168 -14.173 1.00 79.44 86 LYS A C 1
ATOM 708 O O . LYS A 1 86 ? 20.432 -12.240 -14.551 1.00 79.44 86 LYS A O 1
ATOM 713 N N . MET A 1 87 ? 18.740 -12.937 -13.312 1.00 88.94 87 MET A N 1
ATOM 714 C CA . MET A 1 87 ? 18.460 -11.634 -12.697 1.00 88.94 87 MET A CA 1
ATOM 715 C C . MET A 1 87 ? 18.140 -11.847 -11.219 1.00 88.94 87 MET A C 1
ATOM 717 O O . MET A 1 87 ? 17.413 -12.767 -10.885 1.00 88.94 87 MET A O 1
ATOM 721 N N . ASP A 1 88 ? 18.679 -11.053 -10.302 1.00 91.62 88 ASP A N 1
ATOM 722 C CA . ASP A 1 88 ? 18.284 -11.118 -8.885 1.00 91.62 88 ASP A CA 1
ATOM 723 C C . ASP A 1 88 ? 17.055 -10.242 -8.616 1.00 91.62 88 ASP A C 1
ATOM 725 O O . ASP A 1 88 ? 16.784 -9.284 -9.342 1.00 91.62 88 ASP A O 1
ATOM 729 N N . ILE A 1 89 ? 16.306 -10.562 -7.565 1.00 92.38 89 ILE A N 1
ATOM 730 C CA . ILE A 1 89 ? 15.151 -9.786 -7.112 1.00 92.38 89 ILE A CA 1
ATOM 731 C C . ILE A 1 89 ? 15.491 -9.238 -5.742 1.00 92.38 89 ILE A C 1
ATOM 733 O O . ILE A 1 89 ? 15.626 -9.987 -4.772 1.00 92.38 89 ILE A O 1
ATOM 737 N N . GLU A 1 90 ? 15.546 -7.917 -5.628 1.00 91.44 90 GLU A N 1
ATOM 738 C CA . GLU A 1 90 ? 15.693 -7.304 -4.320 1.00 91.44 90 GLU A CA 1
ATOM 739 C C . GLU A 1 90 ? 14.342 -6.847 -3.784 1.00 91.44 90 GLU A C 1
ATOM 741 O O . GLU A 1 90 ? 13.608 -6.111 -4.440 1.00 91.44 90 GLU A O 1
ATOM 746 N N . TYR A 1 91 ? 14.029 -7.241 -2.553 1.00 90.94 91 TYR A N 1
ATOM 747 C CA . TYR A 1 91 ? 12.827 -6.802 -1.861 1.00 90.94 91 TYR A CA 1
ATOM 748 C C . TYR A 1 91 ? 13.046 -6.742 -0.349 1.00 90.94 91 TYR A C 1
ATOM 750 O O . TYR A 1 91 ? 14.002 -7.292 0.205 1.00 90.94 91 TYR A O 1
ATOM 758 N N . ARG A 1 92 ? 12.149 -6.038 0.345 1.00 86.19 92 ARG A N 1
ATOM 759 C CA . ARG A 1 92 ? 12.210 -5.889 1.799 1.00 86.19 92 ARG A CA 1
ATOM 760 C C . ARG A 1 92 ? 11.506 -7.072 2.458 1.00 86.19 92 ARG A C 1
ATOM 762 O O . ARG A 1 92 ? 10.300 -7.210 2.326 1.00 86.19 92 ARG A O 1
ATOM 769 N N . ARG A 1 93 ? 12.242 -7.848 3.251 1.00 84.62 93 ARG A N 1
ATOM 770 C CA . ARG A 1 93 ? 11.651 -8.781 4.221 1.00 84.62 93 ARG A CA 1
ATOM 771 C C . ARG A 1 93 ? 11.451 -8.058 5.546 1.00 84.62 93 ARG A C 1
ATOM 773 O O . ARG A 1 93 ? 12.401 -7.484 6.087 1.00 84.62 93 ARG A O 1
ATOM 780 N N . ILE A 1 94 ? 10.220 -8.043 6.046 1.00 83.62 94 ILE A N 1
ATOM 781 C CA . ILE A 1 94 ? 9.894 -7.449 7.346 1.00 83.62 94 ILE A CA 1
ATOM 782 C C . ILE A 1 94 ? 9.877 -8.563 8.388 1.00 83.62 94 ILE A C 1
ATOM 784 O O . ILE A 1 94 ? 9.201 -9.575 8.222 1.00 83.62 94 ILE A O 1
ATOM 788 N N . ILE A 1 95 ? 10.628 -8.381 9.476 1.00 81.50 95 ILE A N 1
ATOM 789 C CA . ILE A 1 95 ? 10.562 -9.298 10.617 1.00 81.50 95 ILE A CA 1
ATOM 790 C C . ILE A 1 95 ? 9.146 -9.217 11.187 1.00 81.50 95 ILE A C 1
ATOM 792 O O . ILE A 1 95 ? 8.679 -8.133 11.523 1.00 81.50 95 ILE A O 1
ATOM 796 N N . GLY A 1 96 ? 8.476 -10.362 11.277 1.00 82.69 96 GLY A N 1
ATOM 797 C CA . GLY A 1 96 ? 7.074 -10.429 11.677 1.00 82.69 96 GLY A CA 1
ATOM 798 C C . GLY A 1 96 ? 6.080 -10.360 10.519 1.00 82.69 96 GLY A C 1
ATOM 799 O O . GLY A 1 96 ? 4.900 -10.453 10.801 1.00 82.69 96 GLY A O 1
ATOM 800 N N . GLY A 1 97 ? 6.527 -10.253 9.262 1.00 89.50 97 GLY A N 1
ATOM 801 C CA . GLY A 1 97 ? 5.690 -10.412 8.068 1.00 89.50 97 GLY A CA 1
ATOM 802 C C . GLY A 1 97 ? 5.051 -9.124 7.538 1.00 89.50 97 GLY A C 1
ATOM 803 O O . GLY A 1 97 ? 4.747 -8.180 8.273 1.00 89.50 97 GLY A O 1
ATOM 804 N N . ASN A 1 98 ? 4.857 -9.086 6.224 1.00 93.31 98 ASN A N 1
ATOM 805 C CA . ASN A 1 98 ? 4.053 -8.113 5.494 1.00 93.31 98 ASN A CA 1
ATOM 806 C C . ASN A 1 98 ? 3.657 -8.738 4.157 1.00 93.31 98 ASN A C 1
ATOM 808 O O . ASN A 1 98 ? 4.429 -8.697 3.200 1.00 93.31 98 ASN A O 1
ATOM 812 N N . PHE A 1 99 ? 2.431 -9.253 4.095 1.00 96.19 99 PHE A N 1
ATOM 813 C CA . PHE A 1 99 ? 1.906 -10.040 2.980 1.00 96.19 99 PHE A CA 1
ATOM 814 C C . PHE A 1 99 ? 2.160 -9.409 1.600 1.00 96.19 99 PHE A C 1
ATOM 816 O O . PHE A 1 99 ? 2.442 -10.112 0.634 1.00 96.19 99 PHE A O 1
ATOM 823 N N . GLY A 1 100 ? 2.091 -8.077 1.504 1.00 94.06 100 GLY A N 1
ATOM 824 C CA . GLY A 1 100 ? 2.270 -7.374 0.242 1.00 94.06 100 GLY A CA 1
ATOM 825 C C . GLY A 1 100 ? 3.725 -7.319 -0.226 1.00 94.06 100 GLY A C 1
ATOM 826 O O . GLY A 1 100 ? 3.986 -7.529 -1.402 1.00 94.06 100 GLY A O 1
ATOM 827 N N . ASP A 1 101 ? 4.681 -7.085 0.680 1.00 93.19 101 ASP A N 1
ATOM 828 C CA . ASP A 1 101 ? 6.109 -7.107 0.320 1.00 93.19 101 ASP A CA 1
ATOM 829 C C . ASP A 1 101 ? 6.635 -8.556 0.207 1.00 93.19 101 ASP A C 1
ATOM 831 O O . ASP A 1 101 ? 7.455 -8.851 -0.667 1.00 93.19 101 ASP A O 1
ATOM 835 N N . ASP A 1 102 ? 6.135 -9.471 1.047 1.00 94.00 102 ASP A N 1
ATOM 836 C CA . ASP A 1 102 ? 6.548 -10.879 1.098 1.00 94.00 102 ASP A CA 1
ATOM 837 C C . ASP A 1 102 ? 6.147 -11.665 -0.160 1.00 94.00 102 ASP A C 1
ATOM 839 O O . ASP A 1 102 ? 6.808 -12.655 -0.495 1.00 94.00 102 ASP A O 1
ATOM 843 N N . MET A 1 103 ? 5.142 -11.199 -0.915 1.00 95.06 103 MET A N 1
ATOM 844 C CA . MET A 1 103 ? 4.737 -11.844 -2.169 1.00 95.06 103 MET A CA 1
ATOM 845 C C . MET A 1 103 ? 5.866 -11.888 -3.209 1.00 95.06 103 MET A C 1
ATOM 847 O O . MET A 1 103 ? 5.903 -12.803 -4.029 1.00 95.06 103 MET A O 1
ATOM 851 N N . ASN A 1 104 ? 6.840 -10.965 -3.142 1.00 94.50 104 ASN A N 1
ATOM 852 C CA . ASN A 1 104 ? 8.030 -10.991 -4.005 1.00 94.50 104 ASN A CA 1
ATOM 853 C C . ASN A 1 104 ? 8.774 -12.342 -3.957 1.00 94.50 104 ASN A C 1
ATOM 855 O O . ASN A 1 104 ? 9.484 -12.667 -4.902 1.00 94.50 104 ASN A O 1
ATOM 859 N N . SER A 1 105 ? 8.607 -13.133 -2.887 1.00 92.75 105 SER A N 1
ATOM 860 C CA . SER A 1 105 ? 9.219 -14.462 -2.736 1.00 92.75 105 SER A CA 1
ATOM 861 C C . SER A 1 105 ? 8.743 -15.516 -3.744 1.00 92.75 105 SER A C 1
ATOM 863 O O . SER A 1 105 ? 9.442 -16.507 -3.940 1.00 92.75 105 SER A O 1
ATOM 865 N N . TRP A 1 106 ? 7.582 -15.324 -4.374 1.00 94.94 106 TRP A N 1
ATOM 866 C CA . TRP A 1 106 ? 7.018 -16.267 -5.349 1.00 94.94 106 TRP A CA 1
ATOM 867 C C . TRP A 1 106 ? 6.433 -15.591 -6.593 1.00 94.94 106 TRP A C 1
ATOM 869 O O . TRP A 1 106 ? 6.290 -16.243 -7.623 1.00 94.94 106 TRP A O 1
ATOM 879 N N . PHE A 1 107 ? 6.094 -14.304 -6.514 1.00 96.94 107 PHE A N 1
ATOM 880 C CA . PHE A 1 107 ? 5.390 -13.556 -7.558 1.00 96.94 107 PHE A CA 1
ATOM 881 C C . PHE A 1 107 ? 6.108 -13.585 -8.912 1.00 96.94 107 PHE A C 1
ATOM 883 O O . PHE A 1 107 ? 5.512 -13.910 -9.935 1.00 96.94 107 PHE A O 1
ATOM 890 N N . TRP A 1 108 ? 7.411 -13.314 -8.904 1.00 95.56 108 TRP A N 1
ATOM 891 C CA . TRP A 1 108 ? 8.233 -13.246 -10.112 1.00 95.56 108 TRP A CA 1
ATOM 892 C C . TRP A 1 108 ? 8.463 -14.610 -10.759 1.00 95.56 108 TRP A C 1
ATOM 894 O O . TRP A 1 108 ? 8.339 -14.737 -11.973 1.00 95.56 108 TRP A O 1
ATOM 904 N N . GLU A 1 109 ? 8.718 -15.638 -9.946 1.00 94.56 109 GLU A N 1
ATOM 905 C CA . GLU A 1 109 ? 8.811 -17.028 -10.407 1.00 94.56 109 GLU A CA 1
ATOM 906 C C . GLU A 1 109 ? 7.487 -17.491 -11.027 1.00 94.56 109 GLU A C 1
ATOM 908 O O . GLU A 1 109 ? 7.482 -18.254 -11.988 1.00 94.56 109 GLU A O 1
ATOM 913 N N . ARG A 1 110 ? 6.350 -17.009 -10.506 1.00 96.00 110 ARG A N 1
ATOM 914 C CA . ARG A 1 110 ? 5.033 -17.353 -11.043 1.00 96.00 110 ARG A CA 1
ATOM 915 C C . ARG A 1 110 ? 4.748 -16.688 -12.391 1.00 96.00 110 ARG A C 1
ATOM 917 O O . ARG A 1 110 ? 4.189 -17.354 -13.255 1.00 96.00 110 ARG A O 1
ATOM 924 N N . LEU A 1 111 ? 5.137 -15.422 -12.570 1.00 95.38 111 LEU A N 1
ATOM 925 C CA . LEU A 1 111 ? 4.986 -14.691 -13.837 1.00 95.38 111 LEU A CA 1
ATOM 926 C C . LEU A 1 111 ? 5.975 -15.154 -14.913 1.00 95.38 111 LEU A C 1
ATOM 928 O O . LEU A 1 111 ? 5.629 -15.226 -16.086 1.00 95.38 111 LEU A O 1
ATOM 932 N N . SER A 1 112 ? 7.216 -15.452 -14.529 1.00 93.94 112 SER A N 1
ATOM 933 C CA . SER A 1 112 ? 8.257 -15.914 -15.445 1.00 93.94 112 SER A CA 1
ATOM 934 C C . SER A 1 112 ? 9.152 -16.936 -14.743 1.00 93.94 112 SER A C 1
ATOM 936 O O . SER A 1 112 ? 10.094 -16.542 -14.047 1.00 93.94 112 SER A O 1
ATOM 938 N N . PRO A 1 113 ? 8.881 -18.243 -14.911 1.00 92.00 113 PRO A N 1
ATOM 939 C CA . PRO A 1 113 ? 9.646 -19.295 -14.252 1.00 92.00 113 PRO A CA 1
ATOM 940 C C . PRO A 1 113 ? 11.140 -19.275 -14.602 1.00 92.00 113 PRO A C 1
ATOM 942 O O . PRO A 1 113 ? 11.529 -19.066 -15.755 1.00 92.00 113 PRO A O 1
ATOM 945 N N . GLY A 1 114 ? 11.982 -19.533 -13.600 1.00 89.12 114 GLY A N 1
ATOM 946 C CA . GLY A 1 114 ? 13.432 -19.641 -13.728 1.00 89.12 114 GLY A CA 1
ATOM 947 C C . GLY A 1 114 ? 14.176 -18.329 -14.009 1.00 89.12 114 GLY A C 1
ATOM 948 O O . GLY A 1 114 ? 13.609 -17.293 -14.347 1.00 89.12 114 GLY A O 1
ATOM 949 N N . GLY A 1 115 ? 15.506 -18.377 -13.888 1.00 85.38 115 GLY A N 1
ATOM 950 C CA . GLY A 1 115 ? 16.386 -17.243 -14.201 1.00 85.38 115 GLY A CA 1
ATOM 951 C C . GLY A 1 115 ? 16.485 -16.174 -13.109 1.00 85.38 115 GLY A C 1
ATOM 952 O O . GLY A 1 115 ? 16.992 -15.097 -13.391 1.00 85.38 115 GLY A O 1
ATOM 953 N N . TRP A 1 116 ? 16.048 -16.451 -11.875 1.00 88.50 116 TRP A N 1
ATOM 954 C CA . TRP A 1 116 ? 16.073 -15.488 -10.765 1.00 88.50 116 TRP A CA 1
ATOM 955 C C . TRP A 1 116 ? 17.274 -15.660 -9.807 1.00 88.50 116 TRP A C 1
ATOM 957 O O . TRP A 1 116 ? 17.093 -15.931 -8.620 1.00 88.50 116 TRP A O 1
ATOM 967 N N . ASN A 1 117 ? 18.517 -15.628 -10.313 1.00 82.50 117 ASN A N 1
ATOM 968 C CA . ASN A 1 117 ? 19.718 -15.918 -9.505 1.00 82.50 117 ASN A CA 1
ATOM 969 C C . ASN A 1 117 ? 21.050 -15.298 -10.003 1.00 82.50 117 ASN A C 1
ATOM 971 O O . ASN A 1 117 ? 22.074 -15.987 -9.997 1.00 82.50 117 ASN A O 1
ATOM 975 N N . GLU A 1 118 ? 21.081 -14.014 -10.397 1.00 71.44 118 GLU A N 1
ATOM 976 C CA . GLU A 1 118 ? 22.325 -13.313 -10.813 1.00 71.44 118 GLU A CA 1
ATOM 977 C C . GLU A 1 118 ? 22.620 -12.033 -10.060 1.00 71.44 118 GLU A C 1
ATOM 979 O O . GLU A 1 118 ? 21.745 -11.220 -9.819 1.00 71.44 118 GLU A O 1
ATOM 984 N N . THR A 1 119 ? 23.891 -11.756 -9.806 1.00 75.00 119 THR A N 1
ATOM 985 C CA . THR A 1 119 ? 24.267 -10.600 -8.996 1.00 75.00 119 THR A CA 1
ATOM 986 C C . THR A 1 119 ? 24.418 -9.283 -9.759 1.00 75.00 119 THR A C 1
ATOM 988 O O . THR A 1 119 ? 24.421 -8.249 -9.098 1.00 75.00 119 THR A O 1
ATOM 991 N N . GLU A 1 120 ? 24.570 -9.277 -11.090 1.00 84.38 120 GLU A N 1
ATOM 992 C CA . GLU A 1 120 ? 24.844 -8.042 -11.854 1.00 84.38 120 GLU A CA 1
ATOM 993 C C . GLU A 1 120 ? 23.579 -7.263 -12.232 1.00 84.38 120 GLU A C 1
ATOM 995 O O . GLU A 1 120 ? 23.557 -6.040 -12.095 1.00 84.38 120 GLU A O 1
ATOM 1000 N N . ASN A 1 121 ? 22.517 -7.958 -12.647 1.00 90.25 121 ASN A N 1
ATOM 1001 C CA . ASN A 1 121 ? 21.209 -7.371 -12.941 1.00 90.25 121 ASN A CA 1
ATOM 1002 C C . ASN A 1 121 ? 20.274 -7.602 -11.753 1.00 90.25 121 ASN A C 1
ATOM 1004 O O . ASN A 1 121 ? 20.138 -8.727 -11.273 1.00 90.25 121 ASN A O 1
ATOM 1008 N N . THR A 1 122 ? 19.629 -6.553 -11.250 1.00 93.50 122 THR A N 1
ATOM 1009 C CA . THR A 1 122 ? 18.736 -6.661 -10.090 1.00 93.50 122 THR A CA 1
ATOM 1010 C C . THR A 1 122 ? 17.422 -5.931 -10.331 1.00 93.50 122 THR A C 1
ATOM 1012 O O . THR A 1 122 ? 17.403 -4.740 -10.640 1.00 93.50 122 THR A O 1
ATOM 1015 N N . LEU A 1 123 ? 16.319 -6.652 -10.154 1.00 95.00 123 LEU A N 1
ATOM 1016 C CA . LEU A 1 123 ? 14.961 -6.147 -10.263 1.00 95.00 123 LEU A CA 1
ATOM 1017 C C . LEU A 1 123 ? 14.500 -5.507 -8.953 1.00 95.00 123 LEU A C 1
ATOM 1019 O O . LEU A 1 123 ? 14.596 -6.108 -7.881 1.00 95.00 123 LEU A O 1
ATOM 1023 N N . LEU A 1 124 ? 13.931 -4.309 -9.064 1.00 94.50 124 LEU A N 1
ATOM 1024 C CA . LEU A 1 124 ? 13.152 -3.637 -8.032 1.00 94.50 124 LEU A CA 1
ATOM 1025 C C . LEU A 1 124 ? 11.692 -3.578 -8.476 1.00 94.50 124 LEU A C 1
ATOM 1027 O O . LEU A 1 124 ? 11.313 -2.783 -9.341 1.00 94.50 124 LEU A O 1
ATOM 1031 N N . GLY A 1 125 ? 10.897 -4.436 -7.850 1.00 94.19 125 GLY A N 1
ATOM 1032 C CA . GLY A 1 125 ? 9.487 -4.620 -8.138 1.00 94.19 125 GLY A CA 1
ATOM 1033 C C . GLY A 1 125 ? 8.571 -4.018 -7.077 1.00 94.19 125 GLY A C 1
ATOM 1034 O O . GLY A 1 125 ? 8.657 -2.837 -6.731 1.00 94.19 125 GLY A O 1
ATOM 1035 N N . ILE A 1 126 ? 7.715 -4.879 -6.529 1.00 95.62 126 ILE A N 1
ATOM 1036 C CA . ILE A 1 126 ? 6.719 -4.548 -5.510 1.00 95.62 126 ILE A CA 1
ATOM 1037 C C . ILE A 1 126 ? 7.395 -3.953 -4.270 1.00 95.62 126 ILE A C 1
ATOM 1039 O O . ILE A 1 126 ? 8.339 -4.526 -3.717 1.00 95.62 126 ILE A O 1
ATOM 1043 N N . GLY A 1 127 ? 6.877 -2.809 -3.822 1.00 93.00 127 GLY A N 1
ATOM 1044 C CA . GLY A 1 127 ? 7.272 -2.170 -2.572 1.00 93.00 127 GLY A CA 1
ATOM 1045 C C . GLY A 1 127 ? 7.940 -0.804 -2.734 1.00 93.00 127 GLY A C 1
ATOM 1046 O O . GLY A 1 127 ? 7.935 -0.159 -3.784 1.00 93.00 127 GLY A O 1
ATOM 1047 N N . SER A 1 128 ? 8.499 -0.312 -1.626 1.00 92.75 128 SER A N 1
ATOM 1048 C CA . SER A 1 128 ? 9.177 0.990 -1.568 1.00 92.75 128 SER A CA 1
ATOM 1049 C C . SER A 1 128 ? 10.693 0.846 -1.508 1.00 92.75 128 SER A C 1
ATOM 1051 O O . SER A 1 128 ? 11.304 1.073 -0.461 1.00 92.75 128 SER A O 1
ATOM 1053 N N . LEU A 1 129 ? 11.285 0.450 -2.634 1.00 91.12 129 LEU A N 1
ATOM 1054 C CA . LEU A 1 129 ? 12.673 -0.016 -2.711 1.00 91.12 129 LEU A CA 1
ATOM 1055 C C . LEU A 1 129 ? 13.647 1.048 -3.235 1.00 91.12 129 LEU A C 1
ATOM 1057 O O . LEU A 1 129 ? 14.860 0.847 -3.205 1.00 91.12 129 LEU A O 1
ATOM 1061 N N . LEU A 1 130 ? 13.152 2.191 -3.699 1.00 89.75 130 LEU A N 1
ATOM 1062 C CA . LEU A 1 130 ? 13.987 3.229 -4.299 1.00 89.75 130 LEU A CA 1
ATOM 1063 C C . LEU A 1 130 ? 14.819 3.984 -3.249 1.00 89.75 130 LEU A C 1
ATOM 1065 O O . LEU A 1 130 ? 14.339 4.254 -2.149 1.00 89.75 130 LEU A O 1
ATOM 1069 N N . GLY A 1 131 ? 16.062 4.331 -3.593 1.00 80.00 131 GLY A N 1
ATOM 1070 C CA . GLY A 1 131 ? 17.021 5.040 -2.738 1.00 80.00 131 GLY A CA 1
ATOM 1071 C C . GLY A 1 131 ? 18.386 5.166 -3.423 1.00 80.00 131 GLY A C 1
ATOM 1072 O O . GLY A 1 131 ? 18.666 4.425 -4.359 1.00 80.00 131 GLY A O 1
ATOM 1073 N N . SER A 1 132 ? 19.223 6.113 -2.990 1.00 68.62 132 SER A N 1
ATOM 1074 C CA . SER A 1 132 ? 20.529 6.391 -3.616 1.00 68.62 132 SER A CA 1
ATOM 1075 C C . SER A 1 132 ? 21.689 5.550 -3.074 1.00 68.62 132 SER A C 1
ATOM 1077 O O . SER A 1 132 ? 22.768 5.534 -3.653 1.00 68.62 132 SER A O 1
ATOM 1079 N N . ASP A 1 133 ? 21.489 4.836 -1.972 1.00 76.06 133 ASP A N 1
ATOM 1080 C CA . ASP A 1 133 ? 22.476 3.981 -1.309 1.00 76.06 133 ASP A CA 1
ATOM 1081 C C . ASP A 1 133 ? 22.503 2.558 -1.901 1.00 76.06 133 ASP A C 1
ATOM 1083 O O . ASP A 1 133 ? 22.535 1.560 -1.182 1.00 76.06 133 ASP A O 1
ATOM 1087 N N . ARG A 1 134 ? 22.461 2.468 -3.234 1.00 82.88 134 ARG A N 1
ATOM 1088 C CA . ARG A 1 134 ? 22.511 1.216 -4.000 1.00 82.88 134 ARG A CA 1
ATOM 1089 C C . ARG A 1 134 ? 23.918 0.941 -4.521 1.00 82.88 134 ARG A C 1
ATOM 1091 O O . ARG A 1 134 ? 24.685 1.873 -4.744 1.00 82.88 134 ARG A O 1
ATOM 1098 N N . ASP A 1 135 ? 24.249 -0.339 -4.703 1.00 86.19 135 ASP A N 1
ATOM 1099 C CA . ASP A 1 135 ? 25.540 -0.759 -5.259 1.00 86.19 135 ASP A CA 1
ATOM 1100 C C . ASP A 1 135 ? 25.671 -0.255 -6.710 1.00 86.19 135 ASP A C 1
ATOM 1102 O O . ASP A 1 135 ? 24.916 -0.715 -7.573 1.00 86.19 135 ASP A O 1
ATOM 1106 N N . PRO A 1 136 ? 26.607 0.668 -7.006 1.00 85.38 136 PRO A N 1
ATOM 1107 C CA . PRO A 1 136 ? 26.769 1.229 -8.346 1.00 85.38 136 PRO A CA 1
ATOM 1108 C C . PRO A 1 136 ? 27.372 0.234 -9.348 1.00 85.38 136 PRO A C 1
ATOM 1110 O O . PRO A 1 136 ? 27.468 0.557 -10.528 1.00 85.38 136 PRO A O 1
ATOM 1113 N N . ARG A 1 137 ? 27.811 -0.950 -8.894 1.00 86.19 137 ARG A N 1
ATOM 1114 C CA . ARG A 1 137 ? 28.321 -2.031 -9.755 1.00 86.19 137 ARG A CA 1
ATOM 1115 C C . ARG A 1 137 ? 27.210 -2.893 -10.353 1.00 86.19 137 ARG A C 1
ATOM 1117 O O . ARG A 1 137 ? 27.488 -3.664 -11.261 1.00 86.19 137 ARG A O 1
ATOM 1124 N N . LYS A 1 138 ? 25.984 -2.785 -9.835 1.00 89.62 138 LYS A N 1
ATOM 1125 C CA . LYS A 1 138 ? 24.807 -3.494 -10.343 1.00 89.62 138 LYS A CA 1
ATOM 1126 C C . LYS A 1 138 ? 24.019 -2.616 -11.307 1.00 89.62 138 LYS A C 1
ATOM 1128 O O . LYS A 1 138 ? 23.958 -1.403 -11.114 1.00 89.62 138 LYS A O 1
ATOM 1133 N N . VAL A 1 139 ? 23.351 -3.236 -12.273 1.00 91.88 139 VAL A N 1
ATOM 1134 C CA . VAL A 1 139 ? 22.301 -2.604 -13.075 1.00 91.88 139 VAL A CA 1
ATOM 1135 C C . VAL A 1 139 ? 20.959 -2.844 -12.390 1.00 91.88 139 VAL A C 1
ATOM 1137 O O . VAL A 1 139 ? 20.563 -3.981 -12.138 1.00 91.88 139 VAL A O 1
ATOM 1140 N N . TRP A 1 140 ? 20.262 -1.760 -12.062 1.00 93.38 140 TRP A N 1
ATOM 1141 C CA . TRP A 1 140 ? 18.988 -1.795 -11.353 1.00 93.38 140 TRP A CA 1
ATOM 1142 C C . TRP A 1 140 ? 17.844 -1.591 -12.333 1.00 93.38 140 TRP A C 1
ATOM 1144 O O . TRP A 1 140 ? 17.721 -0.523 -12.930 1.00 93.38 140 TRP A O 1
ATOM 1154 N N . HIS A 1 141 ? 16.987 -2.594 -12.469 1.00 94.81 141 HIS A N 1
ATOM 1155 C CA . HIS A 1 141 ? 15.786 -2.529 -13.289 1.00 94.81 141 HIS A CA 1
ATOM 1156 C C . HIS A 1 141 ? 14.587 -2.225 -12.403 1.00 94.81 141 HIS A C 1
ATOM 1158 O O . HIS A 1 141 ? 14.378 -2.901 -11.400 1.00 94.81 141 HIS A O 1
ATOM 1164 N N . VAL A 1 142 ? 13.802 -1.206 -12.743 1.00 95.88 142 VAL A N 1
ATOM 1165 C CA . VAL A 1 142 ? 12.649 -0.787 -11.940 1.00 95.88 142 VAL A CA 1
ATOM 1166 C C . VAL A 1 142 ? 11.369 -0.952 -12.736 1.00 95.88 142 VAL A C 1
ATOM 1168 O O . VAL A 1 142 ? 11.217 -0.368 -13.812 1.00 95.88 142 VAL A O 1
ATOM 1171 N N . ILE A 1 143 ? 10.442 -1.705 -12.152 1.00 96.69 143 ILE A N 1
ATOM 1172 C CA . ILE A 1 143 ? 9.066 -1.849 -12.613 1.00 96.69 143 ILE A CA 1
ATOM 1173 C C . ILE A 1 143 ? 8.152 -1.652 -11.401 1.00 96.69 143 ILE A C 1
ATOM 1175 O O . ILE A 1 143 ? 8.216 -2.411 -10.437 1.00 96.69 143 ILE A O 1
ATOM 1179 N N . GLY A 1 144 ? 7.384 -0.561 -11.400 1.00 95.56 144 GLY A N 1
ATOM 1180 C CA . GLY A 1 144 ? 6.341 -0.228 -10.417 1.00 95.56 144 GLY A CA 1
ATOM 1181 C C . GLY A 1 144 ? 6.788 0.014 -8.969 1.00 95.56 144 GLY A C 1
ATOM 1182 O O . GLY A 1 144 ? 5.958 0.377 -8.137 1.00 95.56 144 GLY A O 1
ATOM 1183 N N . SER A 1 145 ? 8.082 -0.088 -8.641 1.00 95.94 145 SER A N 1
ATOM 1184 C CA . SER A 1 145 ? 8.578 0.302 -7.314 1.00 95.94 145 SER A CA 1
ATOM 1185 C C . SER A 1 145 ? 8.418 1.805 -7.069 1.00 95.94 145 SER A C 1
ATOM 1187 O O . SER A 1 145 ? 8.518 2.625 -7.986 1.00 95.94 145 SER A O 1
ATOM 1189 N N . GLY A 1 146 ? 8.181 2.191 -5.813 1.00 94.94 146 GLY A N 1
ATOM 1190 C CA . GLY A 1 146 ? 7.875 3.578 -5.452 1.00 94.94 146 GLY A CA 1
ATOM 1191 C C . GLY A 1 146 ? 8.773 4.179 -4.372 1.00 94.94 146 GLY A C 1
ATOM 1192 O O . GLY A 1 146 ? 9.317 3.483 -3.514 1.00 94.94 146 GLY A O 1
ATOM 1193 N N . ALA A 1 147 ? 8.877 5.507 -4.327 1.00 92.94 147 ALA A N 1
ATOM 1194 C CA . ALA A 1 147 ? 9.551 6.197 -3.229 1.00 92.94 147 ALA A CA 1
ATOM 1195 C C . ALA A 1 147 ? 8.720 6.119 -1.930 1.00 92.94 147 ALA A C 1
ATOM 1197 O O . ALA A 1 147 ? 7.507 5.885 -1.953 1.00 92.94 147 ALA A O 1
ATOM 1198 N N . GLY A 1 148 ? 9.356 6.303 -0.768 1.00 88.19 148 GLY A N 1
ATOM 1199 C CA . GLY A 1 148 ? 8.616 6.331 0.499 1.00 88.19 148 GLY A CA 1
ATOM 1200 C C . GLY A 1 148 ? 9.469 6.475 1.755 1.00 88.19 148 GLY A C 1
ATOM 1201 O O . GLY A 1 148 ? 9.261 7.420 2.518 1.00 88.19 148 GLY A O 1
ATOM 1202 N N . TYR A 1 149 ? 10.396 5.540 1.977 1.00 82.38 149 TYR A N 1
ATOM 1203 C CA . TYR A 1 149 ? 11.169 5.421 3.231 1.00 82.38 149 TYR A CA 1
ATOM 1204 C C . TYR A 1 149 ? 12.665 5.712 3.092 1.00 82.38 149 TYR A C 1
ATOM 1206 O O . TYR A 1 149 ? 13.383 5.729 4.090 1.00 82.38 149 TYR A O 1
ATOM 1214 N N . ARG A 1 150 ? 13.129 5.934 1.863 1.00 79.50 150 ARG A N 1
ATOM 1215 C CA . ARG A 1 150 ? 14.413 6.564 1.555 1.00 79.50 150 ARG A CA 1
ATOM 1216 C C . ARG A 1 150 ? 14.095 7.724 0.627 1.00 79.50 150 ARG A C 1
ATOM 1218 O O . ARG A 1 150 ? 13.202 7.605 -0.217 1.00 79.50 150 ARG A O 1
ATOM 1225 N N . TYR A 1 151 ? 14.777 8.852 0.805 1.00 70.94 151 TYR A N 1
ATOM 1226 C CA . TYR A 1 151 ? 14.657 9.934 -0.161 1.00 70.94 151 TYR A CA 1
ATOM 1227 C C . TYR A 1 151 ? 15.436 9.528 -1.413 1.00 70.94 151 TYR A C 1
ATOM 1229 O O . TYR A 1 151 ? 16.651 9.338 -1.305 1.00 70.94 151 TYR A O 1
ATOM 1237 N N . PRO A 1 152 ? 14.789 9.370 -2.576 1.00 65.00 152 PRO A N 1
ATOM 1238 C CA . PRO A 1 152 ? 15.538 9.203 -3.804 1.00 65.00 152 PRO A CA 1
ATOM 1239 C C . PRO A 1 152 ? 16.243 10.528 -4.117 1.00 65.00 152 PRO A C 1
ATOM 1241 O O . PRO A 1 152 ? 15.621 11.591 -4.091 1.00 65.00 152 PRO A O 1
ATOM 1244 N N . LEU A 1 153 ? 17.551 10.480 -4.378 1.00 67.69 153 LEU A N 1
ATOM 1245 C CA . LEU A 1 153 ? 18.185 11.565 -5.125 1.00 67.69 153 LEU A CA 1
ATOM 1246 C C . LEU A 1 153 ? 17.572 11.604 -6.534 1.00 67.69 153 LEU A C 1
ATOM 1248 O O . LEU A 1 153 ? 16.915 10.652 -6.951 1.00 67.69 153 LEU A O 1
ATOM 1252 N N . ASP A 1 154 ? 17.774 12.698 -7.259 1.00 76.31 154 ASP A N 1
ATOM 1253 C CA . ASP A 1 154 ? 17.545 12.679 -8.702 1.00 76.31 154 ASP A CA 1
ATOM 1254 C C . ASP A 1 154 ? 18.453 11.594 -9.305 1.00 76.31 154 ASP A C 1
ATOM 1256 O O . ASP A 1 154 ? 19.677 11.651 -9.157 1.00 7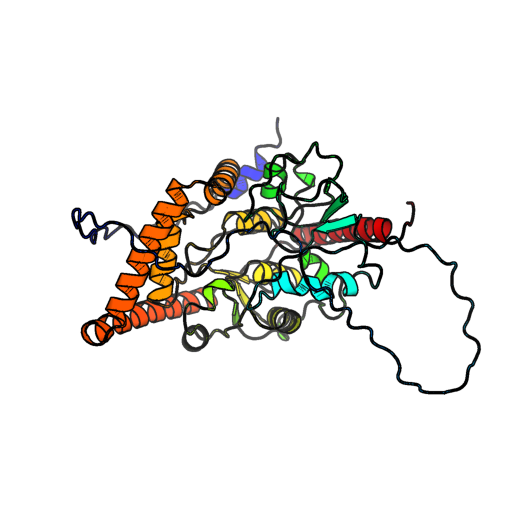6.31 154 ASP A O 1
ATOM 1260 N N . LEU A 1 155 ? 17.841 10.559 -9.886 1.00 79.94 155 LEU A N 1
ATOM 1261 C CA . LEU A 1 155 ? 18.533 9.407 -10.472 1.00 79.94 155 LEU A CA 1
ATOM 1262 C C . LEU A 1 155 ? 18.397 9.386 -11.998 1.00 79.94 155 LEU A C 1
ATOM 1264 O O . LEU A 1 155 ? 18.881 8.450 -12.631 1.00 79.94 155 LEU A O 1
ATOM 1268 N N . SER A 1 156 ? 17.783 10.413 -12.593 1.00 73.75 156 SER A N 1
ATOM 1269 C CA . SER A 1 156 ? 17.497 10.490 -14.032 1.00 73.75 156 SER A CA 1
ATOM 1270 C C . SER A 1 156 ? 18.748 10.393 -14.914 1.00 73.75 156 SER A C 1
ATOM 1272 O O . SER A 1 156 ? 18.694 9.861 -16.018 1.00 73.75 156 SER A O 1
ATOM 1274 N N . SER A 1 157 ? 19.894 10.861 -14.413 1.00 75.75 157 SER A N 1
ATOM 1275 C CA . SER A 1 157 ? 21.183 10.840 -15.119 1.00 75.75 157 SER A CA 1
ATOM 1276 C C . SER A 1 157 ? 22.032 9.593 -14.835 1.00 75.75 157 SER A C 1
ATOM 1278 O O . SER A 1 157 ? 23.149 9.463 -15.346 1.00 75.75 157 SER A O 1
ATOM 1280 N N . SER A 1 158 ? 21.538 8.670 -14.007 1.00 81.69 158 SER A N 1
ATOM 1281 C CA . SER A 1 158 ? 22.321 7.535 -13.533 1.00 81.69 158 SER A CA 1
ATOM 1282 C C . SER A 1 158 ? 22.335 6.378 -14.533 1.00 81.69 158 SER A C 1
ATOM 1284 O O . SER A 1 158 ? 21.318 5.741 -14.783 1.00 81.69 158 SER A O 1
ATOM 1286 N N . LYS A 1 159 ? 23.520 6.047 -15.065 1.00 84.19 159 LYS A N 1
ATOM 1287 C CA . LYS A 1 159 ? 23.695 5.004 -16.098 1.00 84.19 159 LYS A CA 1
ATOM 1288 C C . LYS A 1 159 ? 23.435 3.569 -15.624 1.00 84.19 159 LYS A C 1
ATOM 1290 O O . LYS A 1 159 ? 23.282 2.687 -16.456 1.00 84.19 159 LYS A O 1
ATOM 1295 N N . HIS A 1 160 ? 23.427 3.326 -14.313 1.00 88.62 160 HIS A N 1
ATOM 1296 C CA . HIS A 1 160 ? 23.205 1.995 -13.736 1.00 88.62 160 HIS A CA 1
ATOM 1297 C C . HIS A 1 160 ? 21.742 1.751 -13.340 1.00 88.62 160 HIS A C 1
ATOM 1299 O O . HIS A 1 160 ? 21.444 0.774 -12.659 1.00 88.62 160 HIS A O 1
ATOM 1305 N N . TRP A 1 161 ? 20.830 2.636 -13.748 1.00 92.12 161 TRP A N 1
ATOM 1306 C CA . TRP A 1 161 ? 19.397 2.481 -13.536 1.00 92.12 161 TRP A CA 1
ATOM 1307 C C . TRP A 1 161 ? 18.671 2.377 -14.867 1.00 92.12 161 TRP A C 1
ATOM 1309 O O . TRP A 1 161 ? 18.824 3.223 -15.744 1.00 92.12 161 TRP A O 1
ATOM 1319 N N . ASN A 1 162 ? 17.825 1.366 -14.974 1.00 93.75 162 ASN A N 1
ATOM 1320 C CA . ASN A 1 162 ? 16.848 1.221 -16.031 1.00 93.75 162 ASN A CA 1
ATOM 1321 C C . ASN A 1 162 ? 15.447 1.344 -15.417 1.00 93.75 162 ASN A C 1
ATOM 1323 O O . ASN A 1 162 ? 14.930 0.404 -14.812 1.00 93.75 162 ASN A O 1
ATOM 1327 N N . PHE A 1 163 ? 14.839 2.522 -15.549 1.00 95.25 163 PHE A N 1
ATOM 1328 C CA . PHE A 1 163 ? 13.467 2.762 -15.108 1.00 95.25 163 PHE A CA 1
ATOM 1329 C C . PHE A 1 163 ? 12.500 2.445 -16.249 1.00 95.25 163 PHE A C 1
ATOM 1331 O O . PHE A 1 163 ? 12.331 3.266 -17.153 1.00 95.25 163 PHE A O 1
ATOM 1338 N N . LEU A 1 164 ? 11.840 1.287 -16.205 1.00 96.81 164 LEU A N 1
ATOM 1339 C CA . LEU A 1 164 ? 10.751 0.966 -17.134 1.00 96.81 164 LEU A CA 1
ATOM 1340 C C . LEU A 1 164 ? 9.491 1.721 -16.712 1.00 96.81 164 LEU A C 1
ATOM 1342 O O . LEU A 1 164 ? 9.003 2.561 -17.466 1.00 96.81 164 LEU A O 1
ATOM 1346 N N . ALA A 1 165 ? 9.094 1.531 -15.453 1.00 97.81 165 ALA A N 1
ATOM 1347 C CA . ALA A 1 165 ? 8.027 2.263 -14.786 1.00 97.81 165 ALA A CA 1
ATOM 1348 C C . ALA A 1 165 ? 8.293 2.375 -13.280 1.00 97.81 165 ALA A C 1
ATOM 1350 O O . ALA A 1 165 ? 8.954 1.531 -12.677 1.00 97.81 165 ALA A O 1
ATOM 1351 N N . VAL A 1 166 ? 7.723 3.397 -12.654 1.00 97.69 166 VAL A N 1
ATOM 1352 C CA . VAL A 1 166 ? 7.663 3.582 -11.201 1.00 97.69 166 VAL A CA 1
ATOM 1353 C C . VAL A 1 166 ? 6.208 3.644 -10.744 1.00 97.69 166 VAL A C 1
ATOM 1355 O O . VAL A 1 166 ? 5.312 3.887 -11.553 1.00 97.69 166 VAL A O 1
ATOM 1358 N N . ARG A 1 167 ? 5.972 3.457 -9.438 1.00 98.00 167 ARG A N 1
ATOM 1359 C CA . ARG A 1 167 ? 4.618 3.297 -8.870 1.00 98.00 167 ARG A CA 1
ATOM 1360 C C . ARG A 1 167 ? 3.620 4.390 -9.262 1.00 98.00 167 ARG A C 1
ATOM 1362 O O . ARG A 1 167 ? 2.424 4.136 -9.366 1.00 98.00 167 ARG A O 1
ATOM 1369 N N . GLY A 1 168 ? 4.097 5.617 -9.435 1.00 97.81 168 GLY A N 1
ATOM 1370 C CA . GLY A 1 168 ? 3.234 6.736 -9.762 1.00 97.81 168 GLY A CA 1
ATOM 1371 C C . GLY A 1 168 ? 3.979 8.026 -10.087 1.00 97.81 168 GLY A C 1
ATOM 1372 O O . GLY A 1 168 ? 5.218 8.083 -10.040 1.00 97.81 168 GLY A O 1
ATOM 1373 N N . PRO A 1 169 ? 3.225 9.078 -10.444 1.00 97.69 169 PRO A N 1
ATOM 1374 C CA . PRO A 1 169 ? 3.787 10.331 -10.936 1.00 97.69 169 PRO A CA 1
ATOM 1375 C C . PRO A 1 169 ? 4.564 11.103 -9.865 1.00 97.69 169 PRO A C 1
ATOM 1377 O O . PRO A 1 169 ? 5.495 11.837 -10.193 1.00 97.69 169 PRO A O 1
ATOM 1380 N N . LEU A 1 170 ? 4.249 10.931 -8.576 1.00 96.88 170 LEU A N 1
ATOM 1381 C CA . LEU A 1 170 ? 4.997 11.601 -7.510 1.00 96.88 170 LEU A CA 1
ATOM 1382 C C . LEU A 1 170 ? 6.381 10.978 -7.332 1.00 96.88 170 LEU A C 1
ATOM 1384 O O . LEU A 1 170 ? 7.348 11.699 -7.080 1.00 96.88 170 LEU A O 1
ATOM 1388 N N . THR A 1 171 ? 6.494 9.656 -7.478 1.00 96.50 171 THR A N 1
ATOM 1389 C CA . THR A 1 171 ? 7.789 8.971 -7.514 1.00 96.50 171 THR A CA 1
ATOM 1390 C C . THR A 1 171 ? 8.588 9.383 -8.751 1.00 96.50 171 THR A C 1
ATOM 1392 O O . THR A 1 171 ? 9.768 9.699 -8.606 1.00 96.50 171 THR A O 1
ATOM 1395 N N . ALA A 1 172 ? 7.967 9.440 -9.936 1.00 95.94 172 ALA A N 1
ATOM 1396 C CA . ALA A 1 172 ? 8.638 9.887 -11.162 1.00 95.94 172 ALA A CA 1
ATOM 1397 C C . ALA A 1 172 ? 9.204 11.307 -10.998 1.00 95.94 172 ALA A C 1
ATOM 1399 O O . ALA A 1 172 ? 10.396 11.535 -11.209 1.00 95.94 172 ALA A O 1
ATOM 1400 N N . LEU A 1 173 ? 8.382 12.227 -10.482 1.00 94.81 173 LEU A N 1
ATOM 1401 C CA . LEU A 1 173 ? 8.788 13.595 -10.167 1.00 94.81 173 LEU A CA 1
ATOM 1402 C C . LEU A 1 173 ? 9.931 13.649 -9.142 1.00 94.81 173 LEU A C 1
ATOM 1404 O O . LEU A 1 173 ? 10.861 14.437 -9.296 1.00 94.81 173 LEU A O 1
ATOM 1408 N N . ALA A 1 174 ? 9.878 12.828 -8.088 1.00 93.06 174 ALA A N 1
ATOM 1409 C CA . ALA A 1 174 ? 10.920 12.792 -7.061 1.00 93.06 174 ALA A CA 1
ATOM 1410 C C . ALA A 1 174 ? 12.283 12.325 -7.603 1.00 93.06 174 ALA A C 1
ATOM 1412 O O . ALA A 1 174 ? 13.311 12.719 -7.054 1.00 93.06 174 ALA A O 1
ATOM 1413 N N . LEU A 1 175 ? 12.277 11.507 -8.659 1.00 91.88 175 LEU A N 1
ATOM 1414 C CA . LEU A 1 175 ? 13.462 10.957 -9.319 1.00 91.88 175 LEU A CA 1
ATOM 1415 C C . LEU A 1 175 ? 13.974 11.797 -10.497 1.00 91.88 175 LEU A C 1
ATOM 1417 O O . LEU A 1 175 ? 15.015 11.447 -11.048 1.00 91.88 175 LEU A O 1
ATOM 1421 N N . GLY A 1 176 ? 13.252 12.849 -10.902 1.00 91.69 176 GLY A N 1
ATOM 1422 C CA . GLY A 1 176 ? 13.569 13.618 -12.110 1.00 91.69 176 GLY A CA 1
ATOM 1423 C C . GLY A 1 176 ? 13.225 12.895 -13.421 1.00 91.69 176 GLY A C 1
ATOM 1424 O O . GLY A 1 176 ? 13.788 13.219 -14.462 1.00 91.69 176 GLY A O 1
ATOM 1425 N N . LEU A 1 177 ? 12.335 11.898 -13.385 1.00 93.50 177 LEU A N 1
ATOM 1426 C CA . LEU A 1 177 ? 11.898 11.149 -14.568 1.00 93.50 177 LEU A CA 1
ATOM 1427 C C . LEU A 1 177 ? 10.750 11.862 -15.299 1.00 93.50 177 LEU A C 1
ATOM 1429 O O . LEU A 1 177 ? 10.083 12.731 -14.734 1.00 93.50 177 LEU A O 1
ATOM 1433 N N . SER A 1 178 ? 10.486 11.457 -16.546 1.00 94.19 178 SER A N 1
ATOM 1434 C CA . SER A 1 178 ? 9.282 11.886 -17.265 1.00 94.19 178 SER A CA 1
ATOM 1435 C C . SER A 1 178 ? 8.016 11.379 -16.566 1.00 94.19 178 SER A C 1
ATOM 1437 O O . SER A 1 178 ? 8.011 10.315 -15.946 1.00 94.19 178 SER A O 1
ATOM 1439 N N . GLU A 1 179 ? 6.922 12.133 -16.686 1.00 92.00 179 GLU A N 1
ATOM 1440 C CA . GLU A 1 179 ? 5.629 11.772 -16.086 1.00 92.00 179 GLU A CA 1
ATOM 1441 C C . GLU A 1 179 ? 5.119 10.411 -16.577 1.00 92.00 179 GLU A C 1
ATOM 1443 O O . GLU A 1 179 ? 4.558 9.644 -15.799 1.00 92.00 179 GLU A O 1
ATOM 1448 N N . GLU A 1 180 ? 5.412 10.063 -17.832 1.00 94.00 180 GLU A N 1
ATOM 1449 C CA . GLU A 1 180 ? 5.045 8.788 -18.457 1.00 94.00 180 GLU A CA 1
ATOM 1450 C C . GLU A 1 180 ? 5.632 7.560 -17.752 1.00 94.00 180 GLU A C 1
ATOM 1452 O O . GLU A 1 180 ? 5.092 6.463 -17.892 1.00 94.00 180 GLU A O 1
ATOM 1457 N N . LYS A 1 181 ? 6.714 7.732 -16.975 1.00 96.56 181 LYS A N 1
ATOM 1458 C CA . LYS A 1 181 ? 7.285 6.663 -16.147 1.00 96.56 181 LYS A CA 1
ATOM 1459 C C . LYS A 1 181 ? 6.443 6.366 -14.910 1.00 96.56 181 LYS A C 1
ATOM 1461 O O . LYS A 1 181 ? 6.602 5.295 -14.335 1.00 96.56 181 LYS A O 1
ATOM 1466 N N . GLY A 1 182 ? 5.564 7.270 -14.479 1.00 97.50 182 GLY A N 1
ATOM 1467 C CA . GLY A 1 182 ? 4.594 6.995 -13.422 1.00 97.50 182 GLY A CA 1
ATOM 1468 C C . GLY A 1 182 ? 3.458 6.117 -13.947 1.00 97.50 182 GLY A C 1
ATOM 1469 O O . GLY A 1 182 ? 2.590 6.613 -14.658 1.00 97.50 182 GLY A O 1
ATOM 1470 N N . CYS A 1 183 ? 3.450 4.831 -13.587 1.00 98.06 183 CYS A N 1
ATOM 1471 C CA . CYS A 1 183 ? 2.473 3.863 -14.094 1.00 98.06 183 CYS A CA 1
ATOM 1472 C C . CYS A 1 183 ? 1.528 3.361 -12.996 1.00 98.06 183 CYS A C 1
ATOM 1474 O O . CYS A 1 183 ? 0.432 3.888 -12.861 1.00 98.06 183 CYS A O 1
ATOM 1476 N N . THR A 1 184 ? 1.931 2.356 -12.220 1.00 98.62 184 THR A N 1
ATOM 1477 C CA . THR A 1 184 ? 1.199 1.820 -11.062 1.00 98.62 184 THR A CA 1
ATOM 1478 C C . THR A 1 184 ? 2.113 0.882 -10.267 1.00 98.62 184 THR A C 1
ATOM 1480 O O . THR A 1 184 ? 3.273 0.677 -10.634 1.00 98.62 184 THR A O 1
ATOM 1483 N N . ASP A 1 185 ? 1.618 0.335 -9.159 1.00 98.31 185 ASP A N 1
ATOM 1484 C CA . ASP A 1 185 ? 2.309 -0.713 -8.411 1.00 98.31 185 ASP A CA 1
ATOM 1485 C C . ASP A 1 185 ? 2.245 -2.054 -9.158 1.00 98.31 185 ASP A C 1
ATOM 1487 O O . ASP A 1 185 ? 1.217 -2.437 -9.715 1.00 98.31 185 ASP A O 1
ATOM 1491 N N . THR A 1 186 ? 3.352 -2.787 -9.144 1.00 97.69 186 THR A N 1
ATOM 1492 C CA . THR A 1 186 ? 3.538 -4.038 -9.889 1.00 97.69 186 THR A CA 1
ATOM 1493 C C . THR A 1 186 ? 2.620 -5.166 -9.458 1.00 97.69 186 THR A C 1
ATOM 1495 O O . THR A 1 186 ? 2.368 -6.062 -10.260 1.00 97.69 186 THR A O 1
ATOM 1498 N N . ALA A 1 187 ? 2.056 -5.113 -8.249 1.00 98.38 187 ALA A N 1
ATOM 1499 C CA . ALA A 1 187 ? 1.064 -6.096 -7.827 1.00 98.38 187 ALA A CA 1
ATOM 1500 C C . ALA A 1 187 ? -0.191 -6.127 -8.733 1.00 98.38 187 ALA A C 1
ATOM 1502 O O . ALA A 1 187 ? -0.929 -7.108 -8.679 1.00 98.38 187 ALA A O 1
ATOM 1503 N N . ILE A 1 188 ? -0.394 -5.139 -9.622 1.00 98.69 188 ILE A N 1
ATOM 1504 C CA . ILE A 1 188 ? -1.415 -5.205 -10.683 1.00 98.69 188 ILE A CA 1
ATOM 1505 C C . ILE A 1 188 ? -1.257 -6.433 -11.600 1.00 98.69 188 ILE A C 1
ATOM 1507 O O . ILE A 1 188 ? -2.250 -6.972 -12.079 1.00 98.69 188 ILE A O 1
ATOM 1511 N N . LEU A 1 189 ? -0.030 -6.939 -11.796 1.00 98.69 189 LEU A N 1
ATOM 1512 C CA . LEU A 1 189 ? 0.233 -8.107 -12.649 1.00 98.69 189 LEU A CA 1
ATOM 1513 C C . LEU A 1 189 ? -0.284 -9.423 -12.047 1.00 98.69 189 LEU A C 1
ATOM 1515 O O . LEU A 1 189 ? -0.234 -10.450 -12.719 1.00 98.69 189 LEU A O 1
ATOM 1519 N N . LEU A 1 190 ? -0.830 -9.419 -10.821 1.00 98.62 190 LEU A N 1
ATOM 1520 C CA . LEU A 1 190 ? -1.626 -10.551 -10.330 1.00 98.62 190 LEU A CA 1
ATOM 1521 C C . LEU A 1 190 ? -2.789 -10.877 -11.280 1.00 98.62 190 LEU A C 1
ATOM 1523 O O . LEU A 1 190 ? -3.171 -12.039 -11.366 1.00 98.62 190 LEU A O 1
ATOM 1527 N N . ALA A 1 191 ? -3.303 -9.889 -12.022 1.00 98.19 191 ALA A N 1
ATOM 1528 C CA . ALA A 1 191 ? -4.343 -10.089 -13.030 1.00 98.19 191 ALA A CA 1
ATOM 1529 C C . ALA A 1 191 ? -3.918 -11.002 -14.197 1.00 98.19 191 ALA A C 1
ATOM 1531 O O . ALA A 1 191 ? -4.782 -11.545 -14.876 1.00 98.19 191 ALA A O 1
ATOM 1532 N N . LEU A 1 192 ? -2.612 -11.205 -14.420 1.00 97.94 192 LEU A N 1
ATOM 1533 C CA . LEU A 1 192 ? -2.102 -12.114 -15.456 1.00 97.94 192 LEU A CA 1
ATOM 1534 C C . LEU A 1 192 ? -2.043 -13.581 -14.994 1.00 97.94 192 LEU A C 1
ATOM 1536 O O . LEU A 1 192 ? -1.719 -14.470 -15.780 1.00 97.94 192 LEU A O 1
ATOM 1540 N N . MET A 1 193 ? -2.312 -13.860 -13.715 1.00 97.75 193 MET A N 1
ATOM 1541 C CA . MET A 1 193 ? -2.277 -15.213 -13.161 1.00 97.75 193 MET A CA 1
ATOM 1542 C C . MET A 1 193 ? -3.681 -15.824 -13.182 1.00 97.75 193 MET A C 1
ATOM 1544 O O . MET A 1 193 ? -4.568 -15.361 -12.470 1.00 97.75 193 MET A O 1
ATOM 1548 N N . SER A 1 194 ? -3.869 -16.911 -13.936 1.00 94.94 194 SER A N 1
ATOM 1549 C CA . SER A 1 194 ? -5.174 -17.579 -14.103 1.00 94.94 194 SER A CA 1
ATOM 1550 C C . SER A 1 194 ? -5.851 -17.987 -12.785 1.00 94.94 194 SER A C 1
ATOM 1552 O O . SER A 1 194 ? -7.069 -17.968 -12.668 1.00 94.94 194 SER A O 1
ATOM 1554 N N . GLU A 1 195 ? -5.084 -18.342 -11.749 1.00 95.12 195 GLU A N 1
ATOM 1555 C CA . GLU A 1 195 ? -5.644 -18.690 -10.435 1.00 95.12 195 GLU A CA 1
ATOM 1556 C C . GLU A 1 195 ? -6.238 -17.494 -9.673 1.00 95.12 195 GLU A C 1
ATOM 1558 O O . GLU A 1 195 ? -6.932 -17.683 -8.673 1.00 95.12 195 GLU A O 1
ATOM 1563 N N . PHE A 1 196 ? -5.955 -16.272 -10.126 1.00 96.12 196 PHE A N 1
ATOM 1564 C CA . PHE A 1 196 ? -6.371 -15.022 -9.503 1.00 96.12 196 PHE A CA 1
ATOM 1565 C C . PHE A 1 196 ? -7.349 -14.222 -10.366 1.00 96.12 196 PHE A C 1
ATOM 1567 O O . PHE A 1 196 ? -7.546 -13.030 -10.127 1.00 96.12 196 PHE A O 1
ATOM 1574 N N . GLU A 1 197 ? -8.015 -14.878 -11.318 1.00 95.19 197 GLU A N 1
ATOM 1575 C CA . GLU A 1 197 ? -9.113 -14.269 -12.066 1.00 95.19 197 GLU A CA 1
ATOM 1576 C C . GLU A 1 197 ? -10.153 -13.642 -11.112 1.00 95.19 197 GLU A C 1
ATOM 1578 O O . GLU A 1 197 ? -10.495 -14.244 -10.081 1.00 95.19 197 GLU A O 1
ATOM 1583 N N . PRO A 1 198 ? -10.658 -12.428 -11.407 1.00 95.38 198 PRO A N 1
ATOM 1584 C CA . PRO A 1 198 ? -11.701 -11.801 -10.606 1.00 95.38 198 PRO A CA 1
ATOM 1585 C C . PRO A 1 198 ? -12.935 -12.701 -10.472 1.00 95.38 198 PRO A C 1
ATOM 1587 O O . PRO A 1 198 ? -13.472 -13.187 -11.462 1.00 95.38 198 PRO A O 1
ATOM 1590 N N . LEU A 1 199 ? -13.421 -12.885 -9.243 1.00 96.94 199 LEU A N 1
ATOM 1591 C CA . LEU A 1 199 ? -14.661 -13.630 -8.998 1.00 96.94 199 LEU A CA 1
ATOM 1592 C C . LEU A 1 199 ? -15.897 -12.771 -9.314 1.00 96.94 199 LEU A C 1
ATOM 1594 O O . LEU A 1 199 ? -15.833 -11.561 -9.086 1.00 96.94 199 LEU A O 1
ATOM 1598 N N . PRO A 1 200 ? -17.031 -13.345 -9.745 1.00 96.00 200 PRO A N 1
ATOM 1599 C CA . PRO A 1 200 ? -18.309 -12.629 -9.829 1.00 96.00 200 PRO A CA 1
ATOM 1600 C C . PRO A 1 200 ? -18.742 -12.015 -8.479 1.00 96.00 200 PRO A C 1
ATOM 1602 O O . PRO A 1 200 ? -18.355 -12.506 -7.418 1.00 96.00 200 PRO A O 1
ATOM 1605 N N . GLU A 1 201 ? -19.532 -10.931 -8.478 1.00 93.44 201 GLU A N 1
ATOM 1606 C CA . GLU A 1 201 ? -19.923 -10.220 -7.237 1.00 93.44 201 GLU A CA 1
ATOM 1607 C C . GLU A 1 201 ? -20.794 -11.091 -6.308 1.00 93.44 201 GLU A C 1
ATOM 1609 O O . GLU A 1 201 ? -20.743 -10.944 -5.085 1.00 93.44 201 GLU A O 1
ATOM 1614 N N . GLU A 1 202 ? -21.552 -12.026 -6.877 1.00 95.56 202 GLU A N 1
ATOM 1615 C CA . GLU A 1 202 ? -22.392 -13.007 -6.189 1.00 95.56 202 GLU A CA 1
ATOM 1616 C C . GLU A 1 202 ? -21.604 -14.091 -5.442 1.00 95.56 202 GLU A C 1
ATOM 1618 O O . GLU A 1 202 ? -22.105 -14.616 -4.450 1.00 95.56 202 GLU A O 1
ATOM 1623 N N . GLU A 1 203 ? -20.377 -14.394 -5.874 1.00 96.94 203 GLU A N 1
ATOM 1624 C CA . GLU A 1 203 ? -19.486 -15.363 -5.217 1.00 96.94 203 GLU A CA 1
ATOM 1625 C C . GLU A 1 203 ? -18.640 -14.728 -4.106 1.00 96.94 203 GLU A C 1
ATOM 1627 O O . GLU A 1 203 ? -17.953 -15.417 -3.349 1.00 96.94 203 GLU A O 1
ATOM 1632 N N . ARG A 1 204 ? -18.663 -13.397 -4.008 1.00 98.00 204 ARG A N 1
ATOM 1633 C CA . ARG A 1 204 ? -17.929 -12.650 -2.990 1.00 98.00 204 ARG A CA 1
ATOM 1634 C C . ARG A 1 204 ? -18.783 -12.496 -1.748 1.00 98.00 204 ARG A C 1
ATOM 1636 O O . ARG A 1 204 ? -19.983 -12.256 -1.836 1.00 98.00 204 ARG A O 1
ATOM 1643 N N . GLU A 1 205 ? -18.170 -12.531 -0.572 1.00 97.06 205 GLU A N 1
ATOM 1644 C CA . GLU A 1 205 ? -18.877 -12.430 0.703 1.00 97.06 205 GLU A CA 1
ATOM 1645 C C . GLU A 1 205 ? -18.124 -11.594 1.738 1.00 97.06 205 GLU A C 1
ATOM 1647 O O . GLU A 1 205 ? -16.900 -11.514 1.757 1.00 97.06 205 GLU A O 1
ATOM 1652 N N . GLY A 1 206 ? -18.882 -10.976 2.644 1.00 97.19 206 GLY A N 1
ATOM 1653 C CA . GLY A 1 206 ? -18.329 -10.284 3.803 1.00 97.19 206 GLY A CA 1
ATOM 1654 C C . GLY A 1 206 ? -17.553 -8.998 3.502 1.00 97.19 206 GLY A C 1
ATOM 1655 O O . GLY A 1 206 ? -17.327 -8.589 2.362 1.00 97.19 206 GLY A O 1
ATOM 1656 N N . ILE A 1 207 ? -17.172 -8.338 4.591 1.00 98.69 207 ILE A N 1
ATOM 1657 C CA . ILE A 1 207 ? -16.363 -7.122 4.603 1.00 98.69 207 ILE A CA 1
ATOM 1658 C C . ILE A 1 207 ? -15.137 -7.438 5.444 1.00 98.69 207 ILE A C 1
ATOM 1660 O O . ILE A 1 207 ? -15.278 -7.942 6.563 1.00 98.69 207 ILE A O 1
ATOM 1664 N N . ILE A 1 208 ? -13.951 -7.147 4.920 1.00 98.75 208 ILE A N 1
ATOM 1665 C CA . ILE A 1 208 ? -12.692 -7.399 5.621 1.00 98.75 208 ILE A CA 1
ATOM 1666 C C . ILE A 1 208 ? -11.996 -6.093 5.990 1.00 98.75 208 ILE A C 1
ATOM 1668 O O . ILE A 1 208 ? -12.084 -5.105 5.264 1.00 98.75 208 ILE A O 1
ATOM 1672 N N . PHE A 1 209 ? -11.273 -6.092 7.107 1.00 98.62 209 PHE A N 1
ATOM 1673 C CA . PHE A 1 209 ? -10.350 -5.027 7.483 1.00 98.62 209 PHE A CA 1
ATOM 1674 C C . PHE A 1 209 ? -8.928 -5.570 7.563 1.00 98.62 209 PHE A C 1
ATOM 1676 O O . PHE A 1 209 ? -8.650 -6.493 8.330 1.00 98.62 209 PHE A O 1
ATOM 1683 N N . ILE A 1 210 ? -8.029 -4.951 6.796 1.00 98.19 210 ILE A N 1
ATOM 1684 C CA . ILE A 1 210 ? -6.604 -5.290 6.769 1.00 98.19 210 ILE A CA 1
ATOM 1685 C C . ILE A 1 210 ? -5.806 -4.063 7.226 1.00 98.19 210 ILE A C 1
ATOM 1687 O O . ILE A 1 210 ? -5.615 -3.135 6.431 1.00 98.19 210 ILE A O 1
ATOM 1691 N N . PRO A 1 211 ? -5.341 -3.983 8.486 1.00 95.88 211 PRO A N 1
ATOM 1692 C CA . PRO A 1 211 ? -4.541 -2.851 8.934 1.00 95.88 211 PRO A CA 1
ATOM 1693 C C . PRO A 1 211 ? -3.157 -2.838 8.273 1.00 95.88 211 PRO A C 1
ATOM 1695 O O . PRO A 1 211 ? -2.708 -3.792 7.647 1.00 95.88 211 PRO A O 1
ATOM 1698 N N . HIS A 1 212 ? -2.428 -1.741 8.459 1.00 93.56 212 HIS A N 1
ATOM 1699 C CA . HIS A 1 212 ? -0.989 -1.729 8.199 1.00 93.56 212 HIS A CA 1
ATOM 1700 C C . HIS A 1 212 ? -0.267 -2.693 9.159 1.00 93.56 212 HIS A C 1
ATOM 1702 O O . HIS A 1 212 ? -0.620 -2.728 10.337 1.00 93.56 212 HIS A O 1
ATOM 1708 N N . HIS A 1 213 ? 0.785 -3.393 8.713 1.00 90.50 213 HIS A N 1
ATOM 1709 C CA . HIS A 1 213 ? 1.498 -4.395 9.529 1.00 90.50 213 HIS A CA 1
ATOM 1710 C C . HIS A 1 213 ? 1.920 -3.865 10.914 1.00 90.50 213 HIS A C 1
ATOM 1712 O O . HIS A 1 213 ? 1.577 -4.450 11.933 1.00 90.50 213 HIS A O 1
ATOM 1718 N N . GLY A 1 214 ? 2.529 -2.675 10.980 1.00 86.31 214 GLY A N 1
ATOM 1719 C CA . GLY A 1 214 ? 2.915 -2.065 12.262 1.00 86.31 214 GLY A CA 1
ATOM 1720 C C . GLY A 1 214 ? 1.748 -1.638 13.167 1.00 86.31 214 GLY A C 1
ATOM 1721 O O . GLY A 1 214 ? 1.974 -1.279 14.315 1.00 86.31 214 GLY A O 1
ATOM 1722 N N . ALA A 1 215 ? 0.506 -1.629 12.671 1.00 86.44 215 ALA A N 1
ATOM 1723 C CA . ALA A 1 215 ? -0.679 -1.407 13.498 1.00 86.44 215 ALA A CA 1
ATOM 1724 C C . ALA A 1 215 ? -1.248 -2.711 14.074 1.00 86.44 215 ALA A C 1
ATOM 1726 O O . ALA A 1 215 ? -1.909 -2.643 15.109 1.00 86.44 215 ALA A O 1
ATOM 1727 N N . ALA A 1 216 ? -0.976 -3.864 13.451 1.00 86.62 216 ALA A N 1
ATOM 1728 C CA . ALA A 1 216 ? -1.419 -5.180 13.922 1.00 86.62 216 ALA A CA 1
ATOM 1729 C C . ALA A 1 216 ? -0.821 -5.553 15.294 1.00 86.62 216 ALA A C 1
ATOM 1731 O O . ALA A 1 216 ? -1.382 -6.361 16.021 1.00 86.62 216 ALA A O 1
ATOM 1732 N N . GLU A 1 217 ? 0.290 -4.924 15.680 1.00 82.12 217 GLU A N 1
ATOM 1733 C CA . GLU A 1 217 ? 0.954 -5.128 16.976 1.00 82.12 217 GLU A CA 1
ATOM 1734 C C . GLU A 1 217 ? 0.336 -4.315 18.124 1.00 82.12 217 GLU A C 1
ATOM 1736 O O . GLU A 1 217 ? 0.623 -4.561 19.293 1.00 82.12 217 GLU A O 1
ATOM 1741 N N . ASN A 1 218 ? -0.486 -3.310 17.813 1.00 78.69 218 ASN A N 1
ATOM 1742 C CA . ASN A 1 218 ? -0.836 -2.276 18.785 1.00 78.69 218 ASN A CA 1
ATOM 1743 C C . ASN A 1 218 ? -2.089 -2.585 19.611 1.00 78.69 218 ASN A C 1
ATOM 1745 O O . ASN A 1 218 ? -2.292 -1.950 20.653 1.00 78.69 218 ASN A O 1
ATOM 1749 N N . CYS A 1 219 ? -2.970 -3.469 19.143 1.00 83.06 219 CYS A N 1
ATOM 1750 C CA . CYS A 1 219 ? -4.207 -3.818 19.836 1.00 83.06 219 CYS A CA 1
ATOM 1751 C C . CYS A 1 219 ? -4.823 -5.118 19.304 1.00 83.06 219 CYS A C 1
ATOM 1753 O O . CYS A 1 219 ? -4.445 -5.615 18.246 1.00 83.06 219 CYS A O 1
ATOM 1755 N N . GLU A 1 220 ? -5.817 -5.615 20.039 1.00 90.00 220 GLU A N 1
ATOM 1756 C CA . GLU A 1 220 ? -6.653 -6.763 19.674 1.00 90.00 220 GLU A CA 1
ATOM 1757 C C . GLU A 1 220 ? -7.628 -6.376 18.548 1.00 90.00 220 GLU A C 1
ATOM 1759 O O . GLU A 1 220 ? -8.819 -6.144 18.778 1.00 90.00 220 GLU A O 1
ATOM 1764 N N . TRP A 1 221 ? -7.113 -6.224 17.324 1.00 94.50 221 TRP A N 1
ATOM 1765 C CA . TRP A 1 221 ? -7.930 -5.848 16.166 1.00 94.50 221 TRP A CA 1
ATOM 1766 C C . TRP A 1 221 ? -9.040 -6.851 15.878 1.00 94.50 221 TRP A C 1
ATOM 1768 O O . TRP A 1 221 ? -10.104 -6.428 15.436 1.00 94.50 221 TRP A O 1
ATOM 1778 N N . ASP A 1 222 ? -8.827 -8.129 16.185 1.00 95.31 222 ASP A N 1
ATOM 1779 C CA . ASP A 1 222 ? -9.824 -9.186 16.029 1.00 95.31 222 ASP A CA 1
ATOM 1780 C C . ASP A 1 222 ? -11.131 -8.847 16.769 1.00 95.31 222 ASP A C 1
ATOM 1782 O O . ASP A 1 222 ? -12.173 -8.665 16.138 1.00 95.31 222 ASP A O 1
ATOM 1786 N N . SER A 1 223 ? -11.054 -8.558 18.075 1.00 96.12 223 SER A N 1
ATOM 1787 C CA . SER A 1 223 ? -12.223 -8.162 18.877 1.00 96.12 223 SER A CA 1
ATOM 1788 C C . SER A 1 223 ? -12.851 -6.835 18.434 1.00 96.12 223 SER A C 1
ATOM 1790 O O . SER A 1 223 ? -14.060 -6.637 18.560 1.00 96.12 223 SER A O 1
ATOM 1792 N N . ILE A 1 224 ? -12.043 -5.886 17.945 1.00 96.88 224 ILE A N 1
ATOM 1793 C CA . ILE A 1 224 ? -12.556 -4.609 17.422 1.00 96.88 224 ILE A CA 1
ATOM 1794 C C . ILE A 1 224 ? -13.372 -4.850 16.147 1.00 96.88 224 ILE A C 1
ATOM 1796 O O . ILE A 1 224 ? -14.449 -4.274 15.993 1.00 96.88 224 ILE A O 1
ATOM 1800 N N . CYS A 1 225 ? -12.860 -5.676 15.237 1.00 97.94 225 CYS A N 1
ATOM 1801 C CA . CYS A 1 225 ? -13.506 -5.956 13.961 1.00 97.94 225 CYS A CA 1
ATOM 1802 C C . CYS A 1 225 ? -14.764 -6.803 14.158 1.00 97.94 225 CYS A C 1
ATOM 1804 O O . CYS A 1 225 ? -15.811 -6.439 13.623 1.00 97.94 225 CYS A O 1
ATOM 1806 N N . GLU A 1 226 ? -14.707 -7.832 15.009 1.00 97.69 226 GLU A N 1
ATOM 1807 C CA . GLU A 1 226 ? -15.871 -8.643 15.383 1.00 97.69 226 GLU A CA 1
ATOM 1808 C C . GLU A 1 226 ? -17.001 -7.754 15.919 1.00 97.69 226 GLU A C 1
ATOM 1810 O O . GLU A 1 226 ? -18.123 -7.776 15.410 1.00 97.69 226 GLU A O 1
ATOM 1815 N N . ALA A 1 227 ? -16.690 -6.866 16.870 1.00 97.81 227 ALA A N 1
ATOM 1816 C CA . ALA A 1 227 ? -17.665 -5.921 17.405 1.00 97.81 227 ALA A CA 1
ATOM 1817 C C . ALA A 1 227 ? -18.179 -4.921 16.351 1.00 97.81 227 ALA A C 1
ATOM 1819 O O . ALA A 1 227 ? -19.275 -4.376 16.508 1.00 97.81 227 ALA A O 1
ATOM 1820 N N . ALA A 1 228 ? -17.417 -4.648 15.291 1.00 98.00 228 ALA A N 1
ATOM 1821 C CA . ALA A 1 228 ? -17.834 -3.802 14.174 1.00 98.00 228 ALA A CA 1
ATOM 1822 C C . ALA A 1 228 ? -18.644 -4.557 13.102 1.00 98.00 228 ALA A C 1
ATOM 1824 O O . ALA A 1 228 ? -19.239 -3.896 12.253 1.00 98.00 228 ALA A O 1
ATOM 1825 N N . GLY A 1 229 ? -18.714 -5.894 13.153 1.00 97.81 229 GLY A N 1
ATOM 1826 C CA . GLY A 1 229 ? -19.318 -6.720 12.102 1.00 97.81 229 GLY A CA 1
ATOM 1827 C C . GLY A 1 229 ? -18.437 -6.846 10.854 1.00 97.81 229 GLY A C 1
ATOM 1828 O O . GLY A 1 229 ? -18.949 -6.987 9.748 1.00 97.81 229 GLY A O 1
ATOM 1829 N N . VAL A 1 230 ? -17.117 -6.743 11.020 1.00 98.00 230 VAL A N 1
ATOM 1830 C CA . VAL A 1 230 ? -16.111 -6.814 9.952 1.00 98.00 230 VAL A CA 1
ATOM 1831 C C . VAL A 1 230 ? -15.141 -7.947 10.279 1.00 98.00 230 VAL A C 1
ATOM 1833 O O . VAL A 1 230 ? -14.799 -8.157 11.439 1.00 98.00 230 VAL A O 1
ATOM 1836 N N . LYS A 1 231 ? -14.662 -8.683 9.276 1.00 98.31 231 LYS A N 1
ATOM 1837 C CA . LYS A 1 231 ? -13.654 -9.728 9.484 1.00 98.31 231 LYS A CA 1
ATOM 1838 C C . LYS A 1 231 ? -12.254 -9.110 9.521 1.00 98.31 231 LYS A C 1
ATOM 1840 O O . LYS A 1 231 ? -11.840 -8.440 8.578 1.00 98.31 231 LYS A O 1
ATOM 1845 N N . TYR A 1 232 ? -11.517 -9.335 10.602 1.00 98.25 232 TYR A N 1
ATOM 1846 C CA . TYR A 1 232 ? -10.109 -8.949 10.693 1.00 98.25 232 TYR A CA 1
ATOM 1847 C C . TYR A 1 232 ? -9.239 -9.902 9.870 1.00 98.25 232 TYR A C 1
ATOM 1849 O O . TYR A 1 232 ? -9.413 -11.115 9.960 1.00 98.25 232 TYR A O 1
ATOM 1857 N N . ILE A 1 233 ? -8.291 -9.359 9.104 1.00 98.00 233 ILE A N 1
ATOM 1858 C CA . ILE A 1 233 ? -7.229 -10.131 8.451 1.00 98.00 233 ILE A CA 1
ATOM 1859 C C . ILE A 1 233 ? -5.887 -9.562 8.890 1.00 98.00 233 ILE A C 1
ATOM 1861 O O . ILE A 1 233 ? -5.604 -8.377 8.691 1.00 98.00 233 ILE A O 1
ATOM 1865 N N . ASP A 1 234 ? -5.053 -10.411 9.483 1.00 96.62 234 ASP A N 1
ATOM 1866 C CA . ASP A 1 234 ? -3.719 -10.017 9.909 1.00 96.62 234 ASP A CA 1
ATOM 1867 C C . ASP A 1 234 ? -2.796 -9.867 8.683 1.00 96.62 234 ASP A C 1
ATOM 1869 O O . ASP A 1 234 ? -2.565 -10.843 7.972 1.00 96.62 234 ASP A O 1
ATOM 1873 N N . PRO A 1 235 ? -2.227 -8.677 8.414 1.00 95.50 235 PRO A N 1
ATOM 1874 C CA . PRO A 1 235 ? -1.353 -8.440 7.260 1.00 95.50 235 PRO A CA 1
ATOM 1875 C C . PRO A 1 235 ? 0.007 -9.161 7.339 1.00 95.50 235 PRO A C 1
ATOM 1877 O O . PRO A 1 235 ? 0.854 -8.963 6.469 1.00 95.50 235 PRO A O 1
ATOM 1880 N N . ARG A 1 236 ? 0.270 -9.915 8.406 1.00 94.88 236 ARG A N 1
ATOM 1881 C CA . ARG A 1 236 ? 1.542 -10.603 8.665 1.00 94.88 236 ARG A CA 1
ATOM 1882 C C . ARG A 1 236 ? 1.532 -12.084 8.298 1.00 94.88 236 ARG A C 1
ATOM 1884 O O . ARG A 1 236 ? 2.580 -12.722 8.357 1.00 94.88 236 ARG A O 1
ATOM 1891 N N . ILE A 1 237 ? 0.360 -12.630 7.981 1.00 94.62 237 ILE A N 1
ATOM 1892 C CA . ILE A 1 237 ? 0.217 -14.034 7.587 1.00 94.62 237 ILE A CA 1
ATOM 1893 C C . ILE A 1 237 ? 0.644 -14.234 6.129 1.00 94.62 237 ILE A C 1
ATOM 1895 O O . ILE A 1 237 ? 1.094 -13.303 5.457 1.00 94.62 237 ILE A O 1
ATOM 1899 N N . GLU A 1 238 ? 0.539 -15.473 5.654 1.00 95.75 238 GLU A N 1
ATOM 1900 C CA . GLU A 1 238 ? 0.994 -15.857 4.324 1.00 95.75 238 GLU A CA 1
ATOM 1901 C C . GLU A 1 238 ? 0.290 -15.040 3.223 1.00 95.75 238 GLU A C 1
ATOM 1903 O O . GLU A 1 238 ? -0.922 -14.822 3.225 1.00 95.75 238 GLU A O 1
ATOM 1908 N N . SER A 1 239 ? 1.088 -14.555 2.273 1.00 96.19 239 SER A N 1
ATOM 1909 C CA . SER A 1 239 ? 0.654 -13.662 1.202 1.00 96.19 239 SER A CA 1
ATOM 1910 C C . SER A 1 239 ? -0.477 -14.191 0.323 1.00 96.19 239 SER A C 1
ATOM 1912 O O . SER A 1 239 ? -1.419 -13.442 0.066 1.00 96.19 239 SER A O 1
ATOM 1914 N N . LYS A 1 240 ? -0.431 -15.451 -0.121 1.00 96.62 240 LYS A N 1
ATOM 1915 C CA . LYS A 1 240 ? -1.482 -16.042 -0.960 1.00 96.62 240 LYS A CA 1
ATOM 1916 C C . LYS A 1 240 ? -2.787 -16.197 -0.185 1.00 96.62 240 LYS A C 1
ATOM 1918 O O . LYS A 1 240 ? -3.843 -15.953 -0.757 1.00 96.62 240 LYS A O 1
ATOM 1923 N N . GLU A 1 241 ? -2.733 -16.523 1.107 1.00 97.31 241 GLU A N 1
ATOM 1924 C CA . GLU A 1 241 ? -3.922 -16.573 1.971 1.00 97.31 241 GLU A CA 1
ATOM 1925 C C . GLU A 1 241 ? -4.632 -15.209 2.059 1.00 97.31 241 GLU A C 1
ATOM 1927 O O . GLU A 1 241 ? -5.856 -15.121 1.897 1.00 97.31 241 GLU A O 1
ATOM 1932 N N . VAL A 1 242 ? -3.872 -14.125 2.261 1.00 98.38 242 VAL A N 1
ATOM 1933 C CA . VAL A 1 242 ? -4.435 -12.764 2.301 1.00 98.38 242 VAL A CA 1
ATOM 1934 C C . VAL A 1 242 ? -4.991 -12.355 0.935 1.00 98.38 242 VAL A C 1
ATOM 1936 O O . VAL A 1 242 ? -6.102 -11.831 0.868 1.00 98.38 242 VAL A O 1
ATOM 1939 N N . ILE A 1 243 ? -4.254 -12.617 -0.150 1.00 98.50 243 ILE A N 1
ATOM 1940 C CA . ILE A 1 243 ? -4.666 -12.322 -1.534 1.00 98.50 243 ILE A CA 1
ATOM 1941 C C . ILE A 1 243 ? -5.977 -13.038 -1.875 1.00 98.50 243 ILE A C 1
ATOM 1943 O O . ILE A 1 243 ? -6.914 -12.401 -2.356 1.00 98.50 243 ILE A O 1
ATOM 1947 N N . GLU A 1 244 ? -6.089 -14.329 -1.563 1.00 98.06 244 GLU A N 1
ATOM 1948 C CA . GLU A 1 244 ? -7.305 -15.098 -1.835 1.00 98.06 244 GLU A CA 1
ATOM 1949 C C . GLU A 1 244 ? -8.486 -1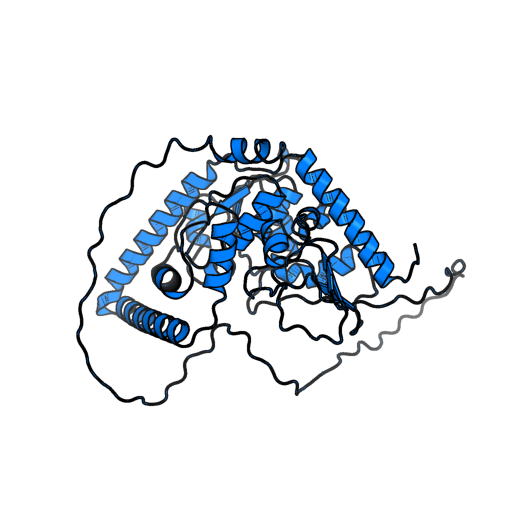4.611 -0.986 1.00 98.06 244 GLU A C 1
ATOM 1951 O O . GLU A 1 244 ? -9.625 -14.555 -1.456 1.00 98.06 244 GLU A O 1
ATOM 1956 N N . THR A 1 245 ? -8.225 -14.190 0.254 1.00 98.44 245 THR A N 1
ATOM 1957 C CA . THR A 1 245 ? -9.261 -13.592 1.101 1.00 98.44 245 THR A CA 1
ATOM 1958 C C . THR A 1 245 ? -9.747 -12.254 0.547 1.00 98.44 245 THR A C 1
ATOM 1960 O O . THR A 1 245 ? -10.953 -12.000 0.551 1.00 98.44 245 THR A O 1
ATOM 1963 N N . ILE A 1 246 ? -8.844 -11.414 0.031 1.00 98.75 246 ILE A N 1
ATOM 1964 C CA . ILE A 1 246 ? -9.211 -10.174 -0.664 1.00 98.75 246 ILE A CA 1
ATOM 1965 C C . ILE A 1 246 ? -10.097 -10.497 -1.871 1.00 98.75 246 ILE A C 1
ATOM 1967 O O . ILE A 1 246 ? -11.184 -9.933 -1.974 1.00 98.75 246 ILE A O 1
ATOM 1971 N N . ARG A 1 247 ? -9.683 -11.441 -2.730 1.00 98.38 247 ARG A N 1
ATOM 1972 C CA . ARG A 1 247 ? -10.407 -11.833 -3.955 1.00 98.38 247 ARG A CA 1
ATOM 1973 C C . ARG A 1 247 ? -11.851 -12.271 -3.692 1.00 98.38 247 ARG A C 1
ATOM 1975 O O . ARG A 1 247 ? -12.737 -11.971 -4.486 1.00 98.38 247 ARG A O 1
ATOM 1982 N N . LYS A 1 248 ? -12.091 -12.944 -2.562 1.00 98.56 248 LYS A N 1
ATOM 1983 C CA . LYS A 1 248 ? -13.409 -13.446 -2.129 1.00 98.56 248 LYS A CA 1
ATOM 1984 C C . LYS A 1 248 ? -14.259 -12.439 -1.355 1.00 98.56 248 LYS A C 1
ATOM 1986 O O . LYS A 1 248 ? -15.375 -12.771 -0.973 1.00 98.56 248 LYS A O 1
ATOM 1991 N N . SER A 1 249 ? -13.761 -11.235 -1.084 1.00 98.56 249 SER A N 1
ATOM 1992 C CA . SER A 1 249 ? -14.468 -10.258 -0.248 1.00 98.56 249 SER A CA 1
ATOM 1993 C C . SER A 1 249 ? -15.359 -9.320 -1.064 1.00 98.56 249 SER A C 1
ATOM 1995 O O . SER A 1 249 ? -15.043 -9.002 -2.208 1.00 98.56 249 SER A O 1
ATOM 1997 N N . LYS A 1 250 ? -16.459 -8.814 -0.480 1.00 98.31 250 LYS A N 1
ATOM 1998 C CA . LYS A 1 250 ? -17.288 -7.773 -1.131 1.00 98.31 250 LYS A CA 1
ATOM 1999 C C . LYS A 1 250 ? -16.697 -6.371 -0.991 1.00 98.31 250 LYS A C 1
ATOM 2001 O O . LYS A 1 250 ? -16.857 -5.545 -1.887 1.00 98.31 250 LYS A O 1
ATOM 2006 N N . LEU A 1 251 ? -16.048 -6.097 0.142 1.00 98.81 251 LEU A N 1
ATOM 2007 C CA . LEU A 1 251 ? -15.440 -4.804 0.452 1.00 98.81 251 LEU A CA 1
ATOM 2008 C C . LEU A 1 251 ? -14.179 -4.985 1.302 1.00 98.81 251 LEU A C 1
ATOM 2010 O O . LEU A 1 251 ? -14.198 -5.697 2.310 1.00 98.81 251 LEU A O 1
ATOM 2014 N N . VAL A 1 252 ? -13.108 -4.280 0.934 1.00 98.88 252 VAL A N 1
ATOM 2015 C CA . VAL A 1 252 ? -11.853 -4.224 1.698 1.00 98.88 252 VAL A CA 1
ATOM 2016 C C . VAL A 1 252 ? -11.682 -2.860 2.363 1.00 98.88 252 VAL A C 1
ATOM 2018 O O . VAL A 1 252 ? -11.417 -1.851 1.712 1.00 98.88 252 VAL A O 1
ATOM 2021 N N . LEU A 1 253 ? -11.761 -2.825 3.690 1.00 98.81 253 LEU A N 1
ATOM 2022 C CA . LEU A 1 253 ? -11.339 -1.687 4.500 1.00 98.81 253 LEU A CA 1
ATOM 2023 C C . LEU A 1 253 ? -9.811 -1.755 4.666 1.00 98.81 253 LEU A C 1
ATOM 2025 O O . LEU A 1 253 ? -9.270 -2.598 5.384 1.00 98.81 253 LEU A O 1
ATOM 2029 N N . SER A 1 254 ? -9.094 -0.886 3.963 1.00 98.19 254 SER A N 1
ATOM 2030 C CA . SER A 1 254 ? -7.679 -1.079 3.658 1.00 98.19 254 SER A CA 1
ATOM 2031 C C . SER A 1 254 ? -6.766 -0.122 4.420 1.00 98.19 254 SER A C 1
ATOM 2033 O O . SER A 1 254 ? -6.587 1.032 4.036 1.00 98.19 254 SER A O 1
ATOM 2035 N N . GLY A 1 255 ? -6.135 -0.607 5.490 1.00 96.25 255 GLY A N 1
ATOM 2036 C CA . GLY A 1 255 ? -5.033 0.074 6.180 1.00 96.25 255 GLY A CA 1
ATOM 2037 C C . GLY A 1 255 ? -3.651 -0.213 5.583 1.00 96.25 255 GLY A C 1
ATOM 2038 O O . GLY A 1 255 ? -2.737 0.609 5.704 1.00 96.25 255 GLY A O 1
ATOM 2039 N N . ALA A 1 256 ? -3.488 -1.357 4.916 1.00 95.81 256 ALA A N 1
ATOM 2040 C CA . ALA A 1 256 ? -2.322 -1.675 4.096 1.00 95.81 256 ALA A CA 1
ATOM 2041 C C . ALA A 1 256 ? -2.533 -1.199 2.648 1.00 95.81 256 ALA A C 1
ATOM 2043 O O . ALA A 1 256 ? -3.592 -1.413 2.074 1.00 95.81 256 ALA A O 1
ATOM 2044 N N . MET A 1 257 ? -1.527 -0.578 2.026 1.00 97.25 257 MET A N 1
ATOM 2045 C CA . MET A 1 257 ? -1.654 -0.104 0.636 1.00 97.25 257 MET A CA 1
ATOM 2046 C C . MET A 1 257 ? -1.761 -1.261 -0.363 1.00 97.25 257 MET A C 1
ATOM 2048 O O . MET A 1 257 ? -2.575 -1.200 -1.273 1.00 97.25 257 MET A O 1
ATOM 2052 N N . HIS A 1 258 ? -1.005 -2.345 -0.152 1.00 97.88 258 HIS A N 1
ATOM 2053 C CA . HIS A 1 258 ? -1.098 -3.533 -1.004 1.00 97.88 258 HIS A CA 1
ATOM 2054 C C . HIS A 1 258 ? -2.476 -4.203 -0.938 1.00 97.88 258 HIS A C 1
ATOM 2056 O O . HIS A 1 258 ? -2.908 -4.754 -1.939 1.00 97.88 258 HIS A O 1
ATOM 2062 N N . ALA A 1 259 ? -3.207 -4.098 0.179 1.00 98.56 259 ALA A N 1
ATOM 2063 C CA . ALA A 1 259 ? -4.580 -4.604 0.238 1.00 98.56 259 ALA A CA 1
ATOM 2064 C C . ALA A 1 259 ? -5.501 -3.836 -0.725 1.00 98.56 259 ALA A C 1
ATOM 2066 O O . ALA A 1 259 ? -6.310 -4.460 -1.400 1.00 98.56 259 ALA A O 1
ATOM 2067 N N . ALA A 1 260 ? -5.327 -2.516 -0.851 1.00 98.75 260 ALA A N 1
ATOM 2068 C CA . ALA A 1 260 ? -6.074 -1.697 -1.802 1.00 98.75 260 ALA A CA 1
ATOM 2069 C C . ALA A 1 260 ? -5.659 -1.986 -3.250 1.00 98.75 260 ALA A C 1
ATOM 2071 O O . ALA A 1 260 ? -6.527 -2.153 -4.095 1.00 98.75 260 ALA A O 1
ATOM 2072 N N . ILE A 1 261 ? -4.353 -2.110 -3.521 1.00 98.81 261 ILE A N 1
ATOM 2073 C CA . ILE A 1 261 ? -3.836 -2.462 -4.855 1.00 98.81 261 ILE A CA 1
ATOM 2074 C C . ILE A 1 261 ? -4.406 -3.803 -5.326 1.00 98.81 261 ILE A C 1
ATOM 2076 O O . ILE A 1 261 ? -4.931 -3.897 -6.431 1.00 98.81 261 ILE A O 1
ATOM 2080 N N . ILE A 1 262 ? -4.330 -4.832 -4.480 1.00 98.81 262 ILE A N 1
ATOM 2081 C CA . ILE A 1 262 ? -4.815 -6.178 -4.804 1.00 98.81 262 ILE A CA 1
ATOM 2082 C C . ILE A 1 262 ? -6.340 -6.187 -4.942 1.00 98.81 262 ILE A C 1
ATOM 2084 O O . ILE A 1 262 ? -6.861 -6.797 -5.871 1.00 98.81 262 ILE A O 1
ATOM 2088 N N . ALA A 1 263 ? -7.062 -5.483 -4.062 1.00 98.81 263 ALA A N 1
ATOM 2089 C CA . ALA A 1 263 ? -8.512 -5.361 -4.171 1.00 98.81 263 ALA A CA 1
ATOM 2090 C C . ALA A 1 263 ? -8.911 -4.721 -5.507 1.00 98.81 263 ALA A C 1
ATOM 2092 O O . ALA A 1 263 ? -9.711 -5.294 -6.237 1.00 98.81 263 ALA A O 1
ATOM 2093 N N . ASP A 1 264 ? -8.289 -3.599 -5.871 1.00 98.81 264 ASP A N 1
ATOM 2094 C CA . ASP A 1 264 ? -8.526 -2.921 -7.146 1.00 98.81 264 ASP A CA 1
ATOM 2095 C C . ASP A 1 264 ? -8.191 -3.813 -8.353 1.00 98.81 264 ASP A C 1
ATOM 2097 O O . ASP A 1 264 ? -8.945 -3.843 -9.324 1.00 98.81 264 ASP A O 1
ATOM 2101 N N . THR A 1 265 ? -7.124 -4.615 -8.245 1.00 98.69 265 THR A N 1
ATOM 2102 C CA . THR A 1 265 ? -6.696 -5.583 -9.270 1.00 98.69 265 THR A CA 1
ATOM 2103 C C . THR A 1 265 ? -7.731 -6.681 -9.500 1.00 98.69 265 THR A C 1
ATOM 2105 O O . THR A 1 265 ? -8.023 -7.036 -10.637 1.00 98.69 265 THR A O 1
ATOM 2108 N N . PHE A 1 266 ? -8.357 -7.178 -8.433 1.00 98.69 266 PHE A N 1
ATOM 2109 C CA . PHE A 1 266 ? -9.438 -8.166 -8.521 1.00 98.69 266 PHE A CA 1
ATOM 2110 C C . PHE A 1 266 ? -10.823 -7.534 -8.674 1.00 98.69 266 PHE A C 1
ATOM 2112 O O . PHE A 1 266 ? -11.844 -8.218 -8.555 1.00 98.69 266 PHE A O 1
ATOM 2119 N N . ARG A 1 267 ? -10.879 -6.220 -8.924 1.00 98.38 267 ARG A N 1
ATOM 2120 C CA . ARG A 1 267 ? -12.117 -5.438 -9.038 1.00 98.38 267 ARG A CA 1
ATOM 2121 C C . ARG A 1 267 ? -13.007 -5.562 -7.791 1.00 98.38 267 ARG A C 1
ATOM 2123 O O . ARG A 1 267 ? -14.233 -5.549 -7.879 1.00 98.38 267 ARG A O 1
ATOM 2130 N N . VAL A 1 268 ? -12.406 -5.735 -6.613 1.00 98.75 268 VAL A N 1
ATOM 2131 C CA . VAL A 1 268 ? -13.057 -5.739 -5.295 1.00 98.75 268 VAL A CA 1
ATOM 2132 C C . VAL A 1 268 ? -13.070 -4.318 -4.746 1.00 98.75 268 VAL A C 1
ATOM 2134 O O . VAL A 1 268 ? -12.024 -3.686 -4.601 1.00 98.75 268 VAL A O 1
ATOM 2137 N N . LYS A 1 269 ? -14.263 -3.810 -4.416 1.00 98.56 269 LYS A N 1
ATOM 2138 C CA . LYS A 1 269 ? -14.437 -2.468 -3.847 1.00 98.56 269 LYS A CA 1
ATOM 2139 C C . LYS A 1 269 ? -13.580 -2.326 -2.592 1.00 98.56 269 LYS A C 1
ATOM 2141 O O . LYS A 1 269 ? -13.522 -3.230 -1.756 1.00 98.56 269 LYS A O 1
ATOM 2146 N N . TRP A 1 270 ? -12.942 -1.176 -2.423 1.00 98.75 270 TRP A N 1
ATOM 2147 C CA . TRP A 1 270 ? -12.091 -0.925 -1.262 1.00 98.75 270 TRP A CA 1
ATOM 2148 C C . TRP A 1 270 ? -12.271 0.490 -0.713 1.00 98.75 270 TRP A C 1
ATOM 2150 O O . TRP A 1 270 ? -12.817 1.372 -1.371 1.00 98.75 270 TRP A O 1
ATOM 2160 N N . LEU A 1 271 ? -11.849 0.708 0.531 1.00 98.69 271 LEU A N 1
ATOM 2161 C CA . LEU A 1 271 ? -11.879 2.009 1.195 1.00 98.69 271 LEU A CA 1
ATOM 2162 C C . LEU A 1 271 ? -10.575 2.216 1.974 1.00 98.69 271 LEU A C 1
ATOM 2164 O O . LEU A 1 271 ? -10.237 1.366 2.801 1.00 98.69 271 LEU A O 1
ATOM 2168 N N . PRO A 1 272 ? -9.832 3.317 1.768 1.00 98.25 272 PRO A N 1
ATOM 2169 C CA . PRO A 1 272 ? -8.608 3.559 2.513 1.00 98.25 272 PRO A CA 1
ATOM 2170 C C . PRO A 1 272 ? -8.922 3.867 3.982 1.00 98.25 272 PRO A C 1
ATOM 2172 O O . PRO A 1 272 ? -9.741 4.727 4.302 1.00 98.25 272 PRO A O 1
ATOM 2175 N N . ILE A 1 273 ? -8.224 3.189 4.890 1.00 97.00 273 ILE A N 1
ATOM 2176 C CA . ILE A 1 273 ? -8.325 3.382 6.337 1.00 97.00 273 ILE A CA 1
ATOM 2177 C C . ILE A 1 273 ? -6.969 3.816 6.888 1.00 97.00 273 ILE A C 1
ATOM 2179 O O . ILE A 1 273 ? -5.918 3.319 6.492 1.00 97.00 273 ILE A O 1
ATOM 2183 N N . THR A 1 274 ? -6.971 4.713 7.869 1.00 94.06 274 THR A N 1
ATOM 2184 C CA . THR A 1 274 ? -5.773 5.033 8.653 1.00 94.06 274 THR A CA 1
ATOM 2185 C C . THR A 1 274 ? -6.013 4.773 10.135 1.00 94.06 274 THR A C 1
ATOM 2187 O O . THR A 1 274 ? -7.019 5.177 10.716 1.00 94.06 274 THR A O 1
ATOM 2190 N N . THR A 1 275 ? -5.065 4.092 10.776 1.00 91.31 275 THR A N 1
ATOM 2191 C CA . THR A 1 275 ? -5.119 3.796 12.217 1.00 91.31 275 THR A CA 1
ATOM 2192 C C . THR A 1 275 ? -4.220 4.730 13.022 1.00 91.31 275 THR A C 1
ATOM 2194 O O . THR A 1 275 ? -4.470 5.003 14.194 1.00 91.31 275 THR A O 1
ATOM 2197 N N . SER A 1 276 ? -3.165 5.280 12.417 1.00 87.19 276 SER A N 1
ATOM 2198 C CA . SER A 1 276 ? -2.270 6.208 13.106 1.00 87.19 276 SER A CA 1
ATOM 2199 C C . SER A 1 276 ? -1.471 7.101 12.151 1.00 87.19 276 SER A C 1
ATOM 2201 O O . SER A 1 276 ? -1.498 6.924 10.936 1.00 87.19 276 SER A O 1
ATOM 2203 N N . SER A 1 277 ? -0.705 8.037 12.721 1.00 84.38 277 SER A N 1
ATOM 2204 C CA . SER A 1 277 ? 0.221 8.920 11.995 1.00 84.38 277 SER A CA 1
ATOM 2205 C C . SER A 1 277 ? 1.423 8.191 11.376 1.00 84.38 277 SER A C 1
ATOM 2207 O O . SER A 1 277 ? 2.262 8.831 10.743 1.00 84.38 277 SER A O 1
ATOM 2209 N N . THR A 1 278 ? 1.570 6.879 11.599 1.00 82.38 278 THR A N 1
ATOM 2210 C CA . THR A 1 278 ? 2.677 6.096 11.030 1.00 82.38 278 THR A CA 1
ATOM 2211 C C . THR A 1 278 ? 2.504 5.871 9.532 1.00 82.38 278 THR A C 1
ATOM 2213 O O . THR A 1 278 ? 3.505 5.697 8.831 1.00 82.38 278 THR A O 1
ATOM 2216 N N . ILE A 1 279 ? 1.268 5.941 9.023 1.00 89.38 279 ILE A N 1
ATOM 2217 C CA . ILE A 1 279 ? 0.958 5.767 7.604 1.00 89.38 279 ILE A CA 1
ATOM 2218 C C . ILE A 1 279 ? 1.725 6.792 6.762 1.00 89.38 279 ILE A C 1
ATOM 2220 O O . ILE A 1 279 ? 1.928 7.948 7.142 1.00 89.38 279 ILE A O 1
ATOM 2224 N N . ASN A 1 280 ? 2.222 6.338 5.615 1.00 91.88 280 ASN A N 1
ATOM 2225 C CA . ASN A 1 280 ? 2.956 7.176 4.682 1.00 91.88 280 ASN A CA 1
ATOM 2226 C C . ASN A 1 280 ? 2.017 7.649 3.567 1.00 91.88 280 ASN A C 1
ATOM 2228 O O . ASN A 1 280 ? 1.820 6.939 2.583 1.00 91.88 280 ASN A O 1
ATOM 2232 N N . HIS A 1 281 ? 1.453 8.849 3.726 1.00 93.75 281 HIS A N 1
ATOM 2233 C CA . HIS A 1 281 ? 0.502 9.418 2.765 1.00 93.75 281 HIS A CA 1
ATOM 2234 C C . HIS A 1 281 ? 1.108 9.646 1.378 1.00 93.75 281 HIS A C 1
ATOM 2236 O O . HIS A 1 281 ? 0.380 9.587 0.397 1.00 93.75 281 HIS A O 1
ATOM 2242 N N . PHE A 1 282 ? 2.428 9.847 1.271 1.00 95.06 282 PHE A N 1
ATOM 2243 C CA . PHE A 1 282 ? 3.085 9.963 -0.033 1.00 95.06 282 PHE A CA 1
ATOM 2244 C C . PHE A 1 282 ? 2.897 8.695 -0.865 1.00 95.06 282 PHE A C 1
ATOM 2246 O O . PHE A 1 282 ? 2.551 8.793 -2.032 1.00 95.06 282 PHE A O 1
ATOM 2253 N N . LYS A 1 283 ? 3.091 7.512 -0.261 1.00 95.56 283 LYS A N 1
ATOM 2254 C CA . LYS A 1 283 ? 2.959 6.230 -0.971 1.00 95.56 283 LYS A CA 1
ATOM 2255 C C . LYS A 1 283 ? 1.548 6.043 -1.522 1.00 95.56 283 LYS A C 1
ATOM 2257 O O . LYS A 1 283 ? 1.386 5.688 -2.682 1.00 95.56 283 LYS A O 1
ATOM 2262 N N . TRP A 1 284 ? 0.558 6.317 -0.676 1.00 97.31 284 TRP A N 1
ATOM 2263 C CA . TRP A 1 284 ? -0.849 6.218 -1.038 1.00 97.31 284 TRP A CA 1
ATOM 2264 C C . TRP A 1 284 ? -1.232 7.206 -2.136 1.00 97.31 284 TRP A C 1
ATOM 2266 O O . TRP A 1 284 ? -1.809 6.788 -3.130 1.00 97.31 284 TRP A O 1
ATOM 2276 N N . LEU A 1 285 ? -0.877 8.488 -2.000 1.00 97.44 285 LEU A N 1
ATOM 2277 C CA . LEU A 1 285 ? -1.138 9.495 -3.035 1.00 97.44 285 LEU A CA 1
ATOM 2278 C C . LEU A 1 285 ? -0.483 9.126 -4.365 1.00 97.44 285 LEU A C 1
ATOM 2280 O O . LEU A 1 285 ? -1.103 9.233 -5.410 1.00 97.44 285 LEU A O 1
ATOM 2284 N N . ASP A 1 286 ? 0.766 8.672 -4.321 1.00 97.94 286 ASP A N 1
ATOM 2285 C CA . ASP A 1 286 ? 1.525 8.298 -5.510 1.00 97.94 286 ASP A CA 1
ATOM 2286 C C . ASP A 1 286 ? 0.821 7.198 -6.318 1.00 97.94 286 ASP A C 1
ATOM 2288 O O . ASP A 1 286 ? 0.665 7.340 -7.525 1.00 97.94 286 ASP A O 1
ATOM 2292 N N . TRP A 1 287 ? 0.330 6.152 -5.649 1.00 98.56 287 TRP A N 1
ATOM 2293 C CA . TRP A 1 287 ? -0.431 5.083 -6.302 1.00 98.56 287 TRP A CA 1
ATOM 2294 C C . TRP A 1 287 ? -1.861 5.502 -6.689 1.00 98.56 287 TRP A C 1
ATOM 2296 O O . TRP A 1 287 ? -2.309 5.260 -7.802 1.00 98.56 287 TRP A O 1
ATOM 2306 N N . THR A 1 288 ? -2.595 6.174 -5.803 1.00 98.44 288 THR A N 1
ATOM 2307 C CA . THR A 1 288 ? -3.993 6.557 -6.084 1.00 98.44 288 THR A CA 1
ATOM 2308 C C . THR A 1 288 ? -4.115 7.545 -7.244 1.00 98.44 288 THR A C 1
ATOM 2310 O O . THR A 1 288 ? -5.003 7.394 -8.080 1.00 98.44 288 THR A O 1
ATOM 2313 N N . ILE A 1 289 ? -3.180 8.495 -7.377 1.00 98.12 289 ILE A N 1
ATOM 2314 C CA . ILE A 1 289 ? -3.116 9.388 -8.544 1.00 98.12 289 ILE A CA 1
ATOM 2315 C C . ILE A 1 289 ? -2.852 8.584 -9.823 1.00 98.12 289 ILE A C 1
ATOM 2317 O O . ILE A 1 289 ? -3.444 8.877 -10.859 1.00 98.12 289 ILE A O 1
ATOM 2321 N N . SER A 1 290 ? -1.986 7.568 -9.769 1.00 98.38 290 SER A N 1
ATOM 2322 C CA . SER A 1 290 ? -1.641 6.778 -10.954 1.00 98.38 290 SER A CA 1
ATOM 2323 C C . SER A 1 290 ? -2.804 5.908 -11.452 1.00 98.38 290 SER A C 1
ATOM 2325 O O . SER A 1 290 ? -2.947 5.730 -12.666 1.00 98.38 290 SER A O 1
ATOM 2327 N N . MET A 1 291 ? -3.682 5.491 -10.533 1.00 98.50 291 MET A N 1
ATOM 2328 C CA . MET A 1 291 ? -4.937 4.770 -10.789 1.00 98.50 291 MET A CA 1
ATOM 2329 C C . MET A 1 291 ? -6.175 5.674 -10.930 1.00 98.50 291 MET A C 1
ATOM 2331 O O . MET A 1 291 ? -7.283 5.165 -11.074 1.00 98.50 291 MET A O 1
ATOM 2335 N N . ASN A 1 292 ? -6.012 7.002 -10.890 1.00 97.88 292 ASN A N 1
ATOM 2336 C CA . ASN A 1 292 ? -7.103 7.980 -10.980 1.00 97.88 292 ASN A CA 1
ATOM 2337 C C . ASN A 1 292 ? -8.251 7.740 -9.969 1.00 97.88 292 ASN A C 1
ATOM 2339 O O . ASN A 1 292 ? -9.432 7.882 -10.288 1.00 97.88 292 ASN A O 1
ATOM 2343 N N . VAL A 1 293 ? -7.897 7.391 -8.732 1.00 97.44 293 VAL A N 1
ATOM 2344 C CA . VAL A 1 293 ? -8.834 7.189 -7.615 1.00 97.44 293 VAL A CA 1
ATOM 2345 C C . VAL A 1 293 ? -8.582 8.213 -6.506 1.00 97.44 293 VAL A C 1
ATOM 2347 O O . VAL A 1 293 ? -7.442 8.646 -6.308 1.00 97.44 293 VAL A O 1
ATOM 2350 N N . PRO A 1 294 ? -9.616 8.637 -5.759 1.00 96.19 294 PRO A N 1
ATOM 2351 C CA . PRO A 1 294 ? -9.433 9.585 -4.669 1.00 96.19 294 PRO A CA 1
ATOM 2352 C C . PRO A 1 294 ? -8.707 8.942 -3.480 1.00 96.19 294 PRO A C 1
ATOM 2354 O O . PRO A 1 294 ? -8.893 7.768 -3.165 1.00 96.19 294 PRO A O 1
ATOM 2357 N N . TYR A 1 295 ? -7.923 9.742 -2.755 1.00 96.38 295 TYR A N 1
ATOM 2358 C CA . TYR A 1 295 ? -7.331 9.336 -1.481 1.00 96.38 295 TYR A CA 1
ATOM 2359 C C . TYR A 1 295 ? -7.845 10.207 -0.337 1.00 96.38 295 TYR A C 1
ATOM 2361 O O . TYR A 1 295 ? -7.247 11.229 0.001 1.00 96.38 295 TYR A O 1
ATOM 2369 N N . ASP A 1 296 ? -8.940 9.756 0.272 1.00 95.06 296 ASP A N 1
ATOM 2370 C CA . ASP A 1 296 ? -9.525 10.338 1.481 1.00 95.06 296 ASP A CA 1
ATOM 2371 C C . ASP A 1 296 ? -9.709 9.242 2.549 1.00 95.06 296 ASP A C 1
ATOM 2373 O O . ASP A 1 296 ? -10.746 8.576 2.607 1.00 95.06 296 ASP A O 1
ATOM 2377 N N . PRO A 1 297 ? -8.655 8.926 3.325 1.00 96.19 297 PRO A N 1
ATOM 2378 C CA . PRO A 1 297 ? -8.691 7.814 4.259 1.00 96.19 297 PRO A CA 1
ATOM 2379 C C . PRO A 1 297 ? -9.555 8.106 5.486 1.00 96.19 297 PRO A C 1
ATOM 2381 O O . PRO A 1 297 ? -9.333 9.082 6.205 1.00 96.19 297 PRO A O 1
ATOM 2384 N N . VAL A 1 298 ? -10.423 7.161 5.848 1.00 96.75 298 VAL A N 1
ATOM 2385 C CA . VAL A 1 298 ? -11.162 7.226 7.115 1.00 96.75 298 VAL A CA 1
ATOM 2386 C C . VAL A 1 298 ? -10.210 6.955 8.281 1.00 96.75 298 VAL A C 1
ATOM 2388 O O . VAL A 1 298 ? -9.548 5.914 8.348 1.00 96.75 298 VAL A O 1
ATOM 2391 N N . PHE A 1 299 ? -10.137 7.884 9.236 1.00 95.06 299 PHE A N 1
ATOM 2392 C CA . PHE A 1 299 ? -9.317 7.719 10.436 1.00 95.06 299 PHE A CA 1
ATOM 2393 C C . PHE A 1 299 ? -10.069 6.939 11.525 1.00 95.06 299 PHE A C 1
ATOM 2395 O O . PHE A 1 299 ? -10.862 7.492 12.284 1.00 95.06 299 PHE A O 1
ATOM 2402 N N . VAL A 1 300 ? -9.780 5.640 11.633 1.00 93.75 300 VAL A N 1
ATOM 2403 C CA . VAL A 1 300 ? -10.336 4.733 12.661 1.00 93.75 300 VAL A CA 1
ATOM 2404 C C . VAL A 1 300 ? -9.675 4.948 14.025 1.00 93.75 300 VAL A C 1
ATOM 2406 O O . VAL A 1 300 ? -10.260 4.682 15.078 1.00 93.75 300 VAL A O 1
ATOM 2409 N N . GLY A 1 301 ? -8.454 5.478 14.019 1.00 90.56 301 GLY A N 1
ATOM 2410 C CA . GLY A 1 301 ? -7.641 5.619 15.213 1.00 90.56 301 GLY A CA 1
ATOM 2411 C C . GLY A 1 301 ? -6.937 4.321 15.620 1.00 90.56 301 GLY A C 1
ATOM 2412 O O . GLY A 1 301 ? -7.115 3.272 15.004 1.00 90.56 301 GLY A O 1
ATOM 2413 N N . PRO A 1 302 ? -6.076 4.387 16.646 1.00 88.19 302 PRO A N 1
ATOM 2414 C CA . PRO A 1 302 ? -5.082 3.344 16.889 1.00 88.19 302 PRO A CA 1
ATOM 2415 C C . PRO A 1 302 ? -5.580 2.184 17.767 1.00 88.19 302 PRO A C 1
ATOM 2417 O O . PRO A 1 302 ? -4.792 1.320 18.132 1.00 88.19 302 PRO A O 1
ATOM 2420 N N . GLY A 1 303 ? -6.855 2.186 18.171 1.00 90.31 303 GLY A N 1
ATOM 2421 C CA . GLY A 1 303 ? -7.498 1.097 18.920 1.00 90.31 303 GLY A CA 1
ATOM 2422 C C . GLY A 1 303 ? -7.059 0.902 20.382 1.00 90.31 303 GLY A C 1
ATOM 2423 O O . GLY A 1 303 ? -7.827 0.339 21.153 1.00 90.31 303 GLY A O 1
ATOM 2424 N N . SER A 1 304 ? -5.898 1.415 20.806 1.00 89.12 304 SER A N 1
ATOM 2425 C CA . SER A 1 304 ? -5.379 1.273 22.180 1.00 89.12 304 SER A CA 1
ATOM 2426 C C . SER A 1 304 ? -4.634 2.510 22.695 1.00 89.12 304 SER A C 1
ATOM 2428 O O . SER A 1 304 ? -4.339 3.453 21.957 1.00 89.12 304 SER A O 1
ATOM 2430 N N . LEU A 1 305 ? -4.309 2.515 23.990 1.00 85.94 305 LEU A N 1
ATOM 2431 C CA . LEU A 1 305 ? -3.429 3.482 24.643 1.00 85.94 305 LEU A CA 1
ATOM 2432 C C . LEU A 1 305 ? -2.008 3.447 24.065 1.00 85.94 305 LEU A C 1
ATOM 2434 O O . LEU A 1 305 ? -1.471 4.507 23.750 1.00 85.94 305 LEU A O 1
ATOM 2438 N N . GLY A 1 306 ? -1.419 2.259 23.900 1.00 82.44 306 GLY A N 1
ATOM 2439 C CA . GLY A 1 306 ? -0.073 2.113 23.330 1.00 82.44 306 GLY A CA 1
ATOM 2440 C C . GLY A 1 306 ? -0.018 2.672 21.907 1.00 82.44 306 GLY A C 1
ATOM 2441 O O . GLY A 1 306 ? 0.816 3.519 21.583 1.00 82.44 306 GLY A O 1
ATOM 2442 N N . GLY A 1 307 ? -1.021 2.335 21.092 1.00 85.88 307 GLY A N 1
ATOM 2443 C CA . GLY A 1 307 ? -1.167 2.893 19.754 1.00 85.88 307 GLY A CA 1
ATOM 2444 C C . GLY A 1 307 ? -1.415 4.412 19.746 1.00 85.88 307 GLY A C 1
ATOM 2445 O O . GLY A 1 307 ? -0.905 5.109 18.869 1.00 85.88 307 GLY A O 1
ATOM 2446 N N . LYS A 1 308 ? -2.133 4.976 20.733 1.00 86.19 308 LYS A N 1
ATOM 2447 C CA . LYS A 1 308 ? -2.265 6.442 20.900 1.00 86.19 308 LYS A CA 1
ATOM 2448 C C . LYS A 1 308 ? -0.921 7.102 21.176 1.00 86.19 308 LYS A C 1
ATOM 2450 O O . LYS A 1 308 ? -0.625 8.143 20.595 1.00 86.19 308 LYS A O 1
ATOM 2455 N N . ILE A 1 309 ? -0.104 6.507 22.036 1.00 83.12 309 ILE A N 1
ATOM 2456 C CA . ILE A 1 309 ? 1.229 7.026 22.345 1.00 83.12 309 ILE A CA 1
ATOM 2457 C C . ILE A 1 309 ? 2.098 6.994 21.088 1.00 83.12 309 ILE A C 1
ATOM 2459 O O . ILE A 1 309 ? 2.661 8.024 20.720 1.00 83.12 309 ILE A O 1
ATOM 2463 N N . GLN A 1 310 ? 2.125 5.869 20.368 1.00 82.12 310 GLN A N 1
ATOM 2464 C CA . GLN A 1 310 ? 2.837 5.759 19.093 1.00 82.12 310 GLN A CA 1
ATOM 2465 C C . GLN A 1 310 ? 2.352 6.814 18.084 1.00 82.12 310 GLN A C 1
ATOM 2467 O O . GLN A 1 310 ? 3.159 7.524 17.483 1.00 82.12 310 GLN A O 1
ATOM 2472 N N . HIS A 1 311 ? 1.036 6.982 17.947 1.00 85.62 311 HIS A N 1
ATOM 2473 C CA . HIS A 1 311 ? 0.419 7.993 17.094 1.00 85.62 311 HIS A CA 1
ATOM 2474 C C . HIS A 1 311 ? 0.905 9.415 17.417 1.00 85.62 311 HIS A C 1
ATOM 2476 O O . HIS A 1 311 ? 1.232 10.165 16.491 1.00 85.62 311 HIS A O 1
ATOM 2482 N N . PHE A 1 312 ? 0.973 9.783 18.701 1.00 83.81 312 PHE A N 1
ATOM 2483 C CA . PHE A 1 312 ? 1.465 11.089 19.141 1.00 83.81 312 PHE A CA 1
ATOM 2484 C C . PHE A 1 312 ? 2.960 11.251 18.903 1.00 83.81 312 PHE A C 1
ATOM 2486 O O . PHE A 1 312 ? 3.372 12.277 18.363 1.00 83.81 312 PHE A O 1
ATOM 2493 N N . VAL A 1 313 ? 3.761 10.236 19.243 1.00 78.25 313 VAL A N 1
ATOM 2494 C CA . VAL A 1 313 ? 5.202 10.239 18.972 1.00 78.25 313 VAL A CA 1
ATOM 2495 C C . VAL A 1 313 ? 5.421 10.553 17.501 1.00 78.25 313 VAL A C 1
ATOM 2497 O O . VAL A 1 313 ? 6.062 11.555 17.195 1.00 78.25 313 VAL A O 1
ATOM 2500 N N . TYR A 1 314 ? 4.821 9.784 16.590 1.00 77.06 314 TYR A N 1
ATOM 2501 C CA . TYR A 1 314 ? 4.981 9.988 15.149 1.00 77.06 314 TYR A CA 1
ATOM 2502 C C . TYR A 1 314 ? 4.450 11.336 14.661 1.00 77.06 314 TYR A C 1
ATOM 2504 O O . TYR A 1 314 ? 5.108 11.962 13.831 1.00 77.06 314 TYR A O 1
ATOM 2512 N N . LYS A 1 315 ? 3.314 11.805 15.194 1.00 81.69 315 LYS A N 1
ATOM 2513 C CA . LYS A 1 315 ? 2.717 13.103 14.835 1.00 81.69 315 LYS A CA 1
ATOM 2514 C C . LYS A 1 315 ? 3.662 14.277 15.111 1.00 81.69 315 LYS A C 1
ATOM 2516 O O . LYS A 1 315 ? 3.717 15.220 14.326 1.00 81.69 315 LYS A O 1
ATOM 2521 N N . TYR A 1 316 ? 4.385 14.236 16.230 1.00 76.81 316 TYR A N 1
ATOM 2522 C CA . TYR A 1 316 ? 5.233 15.350 16.673 1.00 76.81 316 TYR A CA 1
ATOM 2523 C C . TYR A 1 316 ? 6.714 15.192 16.337 1.00 76.81 316 TYR A C 1
ATOM 2525 O O . TYR A 1 316 ? 7.450 16.178 16.356 1.00 76.81 316 TYR A O 1
ATOM 2533 N N . SER A 1 317 ? 7.158 13.978 16.019 1.00 68.19 317 SER A N 1
ATOM 2534 C CA . SER A 1 317 ? 8.514 13.730 15.542 1.00 68.19 317 SER A CA 1
ATOM 2535 C C . SER A 1 317 ? 8.552 13.659 14.021 1.00 68.19 317 SER A C 1
ATOM 2537 O O . SER A 1 317 ? 8.923 14.644 13.395 1.00 68.19 317 SER A O 1
ATOM 2539 N N . TRP A 1 318 ? 8.119 12.550 13.425 1.00 63.03 318 TRP A N 1
ATOM 2540 C CA . TRP A 1 318 ? 8.484 12.160 12.057 1.00 63.03 318 TRP A CA 1
ATOM 2541 C C . TRP A 1 318 ? 7.535 12.604 10.949 1.00 63.03 318 TRP A C 1
ATOM 2543 O O . TRP A 1 318 ? 7.974 12.878 9.831 1.00 63.03 318 TRP A O 1
ATOM 2553 N N . ALA A 1 319 ? 6.233 12.649 11.218 1.00 61.84 319 ALA A N 1
ATOM 2554 C CA . ALA A 1 319 ? 5.231 12.730 10.167 1.00 61.84 319 ALA A CA 1
ATOM 2555 C C . ALA A 1 319 ? 4.154 13.762 10.492 1.00 61.84 319 ALA A C 1
ATOM 2557 O O . ALA A 1 319 ? 3.562 13.767 11.566 1.00 61.84 319 ALA A O 1
ATOM 2558 N N . SER A 1 320 ? 3.864 14.616 9.511 1.00 63.12 320 SER A N 1
ATOM 2559 C CA . SER A 1 320 ? 2.609 15.359 9.510 1.00 63.12 320 SER A CA 1
ATOM 2560 C C . SER A 1 320 ? 1.471 14.382 9.217 1.00 63.12 320 SER A C 1
ATOM 2562 O O . SER A 1 320 ? 1.589 13.583 8.292 1.00 63.12 320 SER A O 1
ATOM 2564 N N . GLN A 1 321 ? 0.366 14.472 9.957 1.00 69.50 321 GLN A N 1
ATOM 2565 C CA . GLN A 1 321 ? -0.897 13.817 9.575 1.00 69.50 321 GLN A CA 1
ATOM 2566 C C . GLN A 1 321 ? -1.531 14.454 8.346 1.00 69.50 321 GLN A C 1
ATOM 2568 O O . GLN A 1 321 ? -2.409 13.870 7.726 1.00 69.50 321 GLN A O 1
ATOM 2573 N N . LYS A 1 322 ? -1.120 15.683 8.024 1.00 84.12 322 LYS A N 1
ATOM 2574 C CA . LYS A 1 322 ? -1.674 16.403 6.893 1.00 84.12 322 LYS A CA 1
ATOM 2575 C C . LYS A 1 322 ? -1.305 15.664 5.611 1.00 84.12 322 LYS A C 1
ATOM 2577 O O . LYS A 1 322 ? -0.121 15.589 5.267 1.00 84.12 322 LYS A O 1
ATOM 2582 N N . ILE A 1 323 ? -2.329 15.151 4.940 1.00 90.75 323 ILE A N 1
ATOM 2583 C CA . ILE A 1 323 ? -2.236 14.612 3.590 1.00 90.75 323 ILE A CA 1
ATOM 2584 C C . ILE A 1 323 ? -1.800 15.766 2.676 1.00 90.75 323 ILE A C 1
ATOM 2586 O O . ILE A 1 323 ? -2.403 16.841 2.732 1.00 90.75 323 ILE A O 1
ATOM 2590 N N . PRO A 1 324 ? -0.713 15.605 1.904 1.00 92.62 324 PRO A N 1
ATOM 2591 C CA . PRO A 1 324 ? -0.286 16.621 0.951 1.00 92.62 324 PRO A CA 1
ATOM 2592 C C . PRO A 1 324 ? -1.389 16.971 -0.052 1.00 92.62 324 PRO A C 1
ATOM 2594 O O . PRO A 1 324 ? -1.958 16.072 -0.661 1.00 92.62 324 PRO A O 1
ATOM 2597 N N . ALA A 1 325 ? -1.662 18.262 -0.256 1.00 90.94 325 ALA A N 1
ATOM 2598 C CA . ALA A 1 325 ? -2.749 18.695 -1.141 1.00 90.94 325 ALA A CA 1
ATOM 2599 C C . ALA A 1 325 ? -2.361 18.738 -2.631 1.00 90.94 325 ALA A C 1
ATOM 2601 O O . ALA A 1 325 ? -3.218 18.864 -3.498 1.00 90.94 325 ALA A O 1
ATOM 2602 N N . ASN A 1 326 ? -1.064 18.712 -2.943 1.00 93.50 326 ASN A N 1
ATOM 2603 C CA . ASN A 1 326 ? -0.540 18.820 -4.304 1.00 93.50 326 ASN A CA 1
ATOM 2604 C C . ASN A 1 326 ? 0.860 18.197 -4.402 1.00 93.50 326 ASN A C 1
ATOM 2606 O O . ASN A 1 326 ? 1.498 17.902 -3.386 1.00 93.50 326 ASN A O 1
ATOM 2610 N N . ALA A 1 327 ? 1.369 18.045 -5.628 1.00 93.50 327 ALA A N 1
ATOM 2611 C CA . ALA A 1 327 ? 2.675 17.439 -5.888 1.00 93.50 327 ALA A CA 1
ATOM 2612 C C . ALA A 1 327 ? 3.825 18.142 -5.145 1.00 93.50 327 ALA A C 1
ATOM 2614 O O . ALA A 1 327 ? 4.673 17.481 -4.547 1.00 93.50 327 ALA A O 1
ATOM 2615 N N . LYS A 1 328 ? 3.834 19.481 -5.095 1.00 93.94 328 LYS A N 1
ATOM 2616 C CA . LYS A 1 328 ? 4.869 20.250 -4.382 1.00 93.94 328 LYS A CA 1
ATOM 2617 C C . LYS A 1 328 ? 4.874 19.929 -2.886 1.00 93.94 328 LYS A C 1
ATOM 2619 O O . LYS A 1 328 ? 5.936 19.685 -2.307 1.00 93.94 328 LYS A O 1
ATOM 2624 N N . GLU A 1 329 ? 3.699 19.907 -2.262 1.00 93.88 329 GLU A N 1
ATOM 2625 C CA . GLU A 1 329 ? 3.540 19.503 -0.866 1.00 93.88 329 GLU A CA 1
ATOM 2626 C C . GLU A 1 329 ? 3.920 18.037 -0.651 1.00 93.88 329 GLU A C 1
ATOM 2628 O O . GLU A 1 329 ? 4.528 17.721 0.371 1.00 93.88 329 GLU A O 1
ATOM 2633 N N . ALA A 1 330 ? 3.630 17.152 -1.607 1.00 93.94 330 ALA A N 1
ATOM 2634 C CA . ALA A 1 330 ? 3.972 15.737 -1.513 1.00 93.94 330 ALA A CA 1
ATOM 2635 C C . ALA A 1 330 ? 5.491 15.520 -1.553 1.00 93.94 330 ALA A C 1
ATOM 2637 O O . ALA A 1 330 ? 6.035 14.801 -0.714 1.00 93.94 330 ALA A O 1
ATOM 2638 N N . ILE A 1 331 ? 6.207 16.216 -2.439 1.00 92.38 331 ILE A N 1
ATOM 2639 C CA . ILE A 1 331 ? 7.675 16.198 -2.466 1.00 92.38 331 ILE A CA 1
ATOM 2640 C C . ILE A 1 331 ? 8.252 16.786 -1.171 1.00 92.38 331 ILE A C 1
ATOM 2642 O O . ILE A 1 331 ? 9.184 16.222 -0.594 1.00 92.38 331 ILE A O 1
ATOM 2646 N N . ALA A 1 332 ? 7.696 17.889 -0.660 1.00 90.50 332 ALA A N 1
ATOM 2647 C CA . ALA A 1 332 ? 8.120 18.460 0.620 1.00 90.50 332 ALA A CA 1
ATOM 2648 C C . ALA A 1 332 ? 7.870 17.497 1.796 1.00 90.50 332 ALA A C 1
ATOM 2650 O O . ALA A 1 332 ? 8.722 17.371 2.682 1.00 90.50 332 ALA A O 1
ATOM 2651 N N . TYR A 1 333 ? 6.739 16.788 1.784 1.00 90.25 333 TYR A N 1
ATOM 2652 C CA . TYR A 1 333 ? 6.400 15.741 2.743 1.00 90.25 333 TYR A CA 1
ATOM 2653 C C . TYR A 1 333 ? 7.418 14.598 2.688 1.00 90.25 333 TYR A C 1
ATOM 2655 O O . TYR A 1 333 ? 7.980 14.240 3.726 1.00 90.25 333 TYR A O 1
ATOM 2663 N N . LEU A 1 334 ? 7.716 14.078 1.492 1.00 89.50 334 LEU A N 1
ATOM 2664 C CA . LEU A 1 334 ? 8.697 13.011 1.293 1.00 89.50 334 LEU A CA 1
ATOM 2665 C C . LEU A 1 334 ? 10.082 13.439 1.793 1.00 89.50 334 LEU A C 1
ATOM 2667 O O . LEU A 1 334 ? 10.703 12.705 2.563 1.00 89.50 334 LEU A O 1
ATOM 2671 N N . LYS A 1 335 ? 10.536 14.649 1.432 1.00 87.62 335 LYS A N 1
ATOM 2672 C CA . LYS A 1 335 ? 11.791 15.235 1.931 1.00 87.62 335 LYS A CA 1
ATOM 2673 C C . LYS A 1 335 ? 11.799 15.286 3.452 1.00 87.62 335 LYS A C 1
ATOM 2675 O O . LYS A 1 335 ? 12.736 14.794 4.068 1.00 87.62 335 LYS A O 1
ATOM 2680 N N . LYS A 1 336 ? 10.760 15.858 4.072 1.00 85.12 336 LYS A N 1
ATOM 2681 C CA . LYS A 1 336 ? 10.665 16.013 5.533 1.00 85.12 336 LYS A CA 1
ATOM 2682 C C . LYS A 1 336 ? 10.724 14.665 6.249 1.00 85.12 336 LYS A C 1
ATOM 2684 O O . LYS A 1 336 ? 11.470 14.549 7.216 1.00 85.12 336 LYS A O 1
ATOM 2689 N N . ARG A 1 337 ? 9.976 13.671 5.767 1.00 83.62 3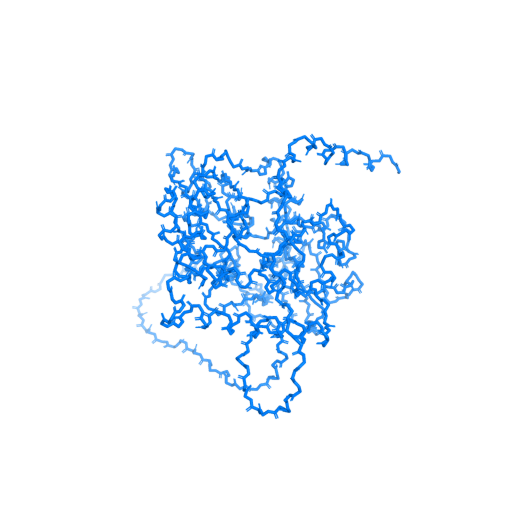37 ARG A N 1
ATOM 2690 C CA . ARG A 1 337 ? 9.908 12.329 6.363 1.00 83.62 337 ARG A CA 1
ATOM 2691 C C . ARG A 1 337 ? 11.244 11.583 6.295 1.00 83.62 337 ARG A C 1
ATOM 2693 O O . ARG A 1 337 ? 11.534 10.782 7.172 1.00 83.62 337 ARG A O 1
ATOM 2700 N N . ASN A 1 338 ? 12.055 11.878 5.281 1.00 82.38 338 ASN A N 1
ATOM 2701 C CA . ASN A 1 338 ? 13.362 11.260 5.060 1.00 82.38 338 ASN A CA 1
ATOM 2702 C C . ASN A 1 338 ? 14.547 12.142 5.499 1.00 82.38 338 ASN A C 1
ATOM 2704 O O . ASN A 1 338 ? 15.698 11.805 5.224 1.00 82.38 338 ASN A O 1
ATOM 2708 N N . ARG A 1 339 ? 14.309 13.278 6.176 1.00 77.19 339 ARG A N 1
ATOM 2709 C CA . ARG A 1 339 ? 15.395 14.125 6.694 1.00 77.19 339 ARG A CA 1
ATOM 2710 C C . ARG A 1 339 ? 16.165 13.375 7.779 1.00 77.19 339 ARG A C 1
ATOM 2712 O O . ARG A 1 339 ? 15.689 13.222 8.902 1.00 77.19 339 ARG A O 1
ATOM 2719 N N . LEU A 1 340 ? 17.395 12.986 7.464 1.00 63.19 340 LEU A N 1
ATOM 2720 C CA . LEU A 1 340 ? 18.359 12.517 8.452 1.00 63.19 340 LEU A CA 1
ATOM 2721 C C . LEU A 1 340 ? 18.821 13.716 9.290 1.00 63.19 340 LEU A C 1
ATOM 2723 O O . LEU A 1 340 ? 19.443 14.642 8.778 1.00 63.19 340 LEU A O 1
ATOM 2727 N N . GLY A 1 341 ? 18.495 13.729 10.584 1.00 62.34 341 GLY A N 1
ATOM 2728 C CA . GLY A 1 341 ? 18.919 14.799 11.485 1.00 62.34 341 GLY A CA 1
ATOM 2729 C C . GLY A 1 341 ? 19.063 14.325 12.926 1.00 62.34 341 GLY A C 1
ATOM 2730 O O . GLY A 1 341 ? 18.131 13.764 13.500 1.00 62.34 341 GLY A O 1
ATOM 2731 N N . ILE A 1 342 ? 20.223 14.591 13.534 1.00 64.12 342 ILE A N 1
ATOM 2732 C CA . ILE A 1 342 ? 20.527 14.251 14.936 1.00 64.12 342 ILE A CA 1
ATOM 2733 C C . ILE A 1 342 ? 19.475 14.856 15.877 1.00 64.12 342 ILE A C 1
ATOM 2735 O O . ILE A 1 342 ? 18.917 14.152 16.713 1.00 64.12 342 ILE A O 1
ATOM 2739 N N . VAL A 1 343 ? 19.120 16.129 15.678 1.00 66.31 343 VAL A N 1
ATOM 2740 C CA . VAL A 1 343 ? 18.113 16.837 16.490 1.00 66.31 343 VAL A CA 1
ATOM 2741 C C . VAL A 1 343 ? 16.730 16.191 16.385 1.00 66.31 343 VAL A C 1
ATOM 2743 O O . VAL A 1 343 ? 16.021 16.076 17.382 1.00 66.31 343 VAL A O 1
ATOM 2746 N N . HIS A 1 344 ? 16.345 15.744 15.190 1.00 67.25 344 HIS A N 1
ATOM 2747 C CA . HIS A 1 344 ? 15.062 15.085 14.966 1.00 67.25 344 HIS A CA 1
ATOM 2748 C C . HIS A 1 344 ? 14.995 13.738 15.693 1.00 67.25 344 HIS A C 1
ATOM 2750 O O . HIS A 1 344 ? 14.041 13.474 16.420 1.00 67.25 344 HIS A O 1
ATOM 2756 N N . ASN A 1 345 ? 16.060 12.940 15.577 1.00 71.50 345 ASN A N 1
ATOM 2757 C CA . ASN A 1 345 ? 16.201 11.665 16.276 1.00 71.50 345 ASN A CA 1
ATOM 2758 C C . ASN A 1 345 ? 16.172 11.837 17.801 1.00 71.50 345 ASN A C 1
ATOM 2760 O O . ASN A 1 345 ? 15.546 11.041 18.495 1.00 71.50 345 ASN A O 1
ATOM 2764 N N . LEU A 1 346 ? 16.824 12.881 18.324 1.00 77.62 346 LEU A N 1
ATOM 2765 C CA . LEU A 1 346 ? 16.834 13.185 19.756 1.00 77.62 346 LEU A CA 1
ATOM 2766 C C . LEU A 1 346 ? 15.445 13.590 20.258 1.00 77.62 346 LEU A C 1
ATOM 2768 O O . LEU A 1 346 ? 14.977 13.038 21.252 1.00 77.62 346 LEU A O 1
ATOM 2772 N N . LYS A 1 347 ? 14.755 14.497 19.550 1.00 76.12 347 LYS A N 1
ATOM 2773 C CA . LYS A 1 347 ? 13.376 14.891 19.885 1.00 76.12 347 LYS A CA 1
ATOM 2774 C C . LYS A 1 347 ? 12.430 13.691 19.846 1.00 76.12 347 LYS A C 1
ATOM 2776 O O . LYS A 1 347 ? 11.681 13.483 20.795 1.00 76.12 347 LYS A O 1
ATOM 2781 N N . ALA A 1 348 ? 12.503 12.875 18.795 1.00 73.88 348 ALA A N 1
ATOM 2782 C CA . ALA A 1 348 ? 11.713 11.654 18.671 1.00 73.88 348 ALA A CA 1
ATOM 2783 C C . ALA A 1 348 ? 11.974 10.678 19.823 1.00 73.88 348 ALA A C 1
ATOM 2785 O O . ALA A 1 348 ? 11.032 10.188 20.438 1.00 73.88 348 ALA A O 1
ATOM 2786 N N . GLY A 1 349 ? 13.249 10.441 20.145 1.00 78.06 349 GLY A N 1
ATOM 2787 C CA . GLY A 1 349 ? 13.648 9.571 21.245 1.00 78.06 349 GLY A CA 1
ATOM 2788 C C . GLY A 1 349 ? 13.163 10.075 22.604 1.00 78.06 349 GLY A C 1
ATOM 2789 O O . GLY A 1 349 ? 12.730 9.274 23.427 1.00 78.06 349 GLY A O 1
ATOM 2790 N N . LEU A 1 350 ? 13.178 11.391 22.836 1.00 83.25 350 LEU A N 1
ATOM 2791 C CA . LEU A 1 350 ? 12.679 11.992 24.073 1.00 83.25 350 LEU A CA 1
ATOM 2792 C C . LEU A 1 350 ? 11.155 11.858 24.200 1.00 83.25 350 LEU A C 1
ATOM 2794 O O . LEU A 1 350 ? 10.674 11.400 25.234 1.00 83.25 350 LEU A O 1
ATOM 2798 N N . ILE A 1 351 ? 10.403 12.176 23.139 1.00 79.38 351 ILE A N 1
ATOM 2799 C CA . ILE A 1 351 ? 8.939 12.004 23.114 1.00 79.38 351 ILE A CA 1
ATOM 2800 C C . ILE A 1 351 ? 8.580 10.526 23.296 1.00 79.38 351 ILE A C 1
ATOM 2802 O O . ILE A 1 351 ? 7.668 10.205 24.053 1.00 79.38 351 ILE A O 1
ATOM 2806 N N . TRP A 1 352 ? 9.318 9.617 22.651 1.00 79.56 352 TRP A N 1
ATOM 2807 C CA . TRP A 1 352 ? 9.101 8.182 22.799 1.00 79.56 352 TRP A CA 1
ATOM 2808 C C . TRP A 1 352 ? 9.350 7.714 24.232 1.00 79.56 352 TRP A C 1
ATOM 2810 O O . TRP A 1 352 ? 8.474 7.061 24.786 1.00 79.56 352 TRP A O 1
ATOM 2820 N N . LYS A 1 353 ? 10.471 8.106 24.860 1.00 84.75 353 LYS A N 1
ATOM 2821 C CA . LYS A 1 353 ? 10.783 7.777 26.265 1.00 84.75 353 LYS A CA 1
ATOM 2822 C C . LYS A 1 353 ? 9.712 8.284 27.231 1.00 84.75 353 LYS A C 1
ATOM 2824 O O . LYS A 1 353 ? 9.295 7.546 28.122 1.00 84.75 353 LYS A O 1
ATOM 2829 N N . LEU A 1 354 ? 9.256 9.524 27.046 1.00 84.56 354 LEU A N 1
ATOM 2830 C CA . LEU A 1 354 ? 8.151 10.088 27.825 1.00 84.56 354 LEU A CA 1
ATOM 2831 C C . LEU A 1 354 ? 6.872 9.273 27.617 1.00 84.56 354 LEU A C 1
ATOM 2833 O O . LEU A 1 354 ? 6.220 8.895 28.587 1.00 84.56 354 LEU A O 1
ATOM 2837 N N . GLY A 1 355 ? 6.560 8.931 26.367 1.00 82.56 355 GLY A N 1
ATOM 2838 C CA . GLY A 1 355 ? 5.448 8.059 26.014 1.00 82.56 355 GLY A CA 1
ATOM 2839 C C . GLY A 1 355 ? 5.515 6.704 26.718 1.00 82.56 355 GLY A C 1
ATOM 2840 O O . GLY A 1 355 ? 4.551 6.308 27.364 1.00 82.56 355 GLY A O 1
ATOM 2841 N N . THR A 1 356 ? 6.663 6.021 26.682 1.00 82.56 356 THR A N 1
ATOM 2842 C CA . THR A 1 356 ? 6.834 4.715 27.341 1.00 82.56 356 THR A CA 1
ATOM 2843 C C . THR A 1 356 ? 6.705 4.820 28.857 1.00 82.56 356 THR A C 1
ATOM 2845 O O . THR A 1 356 ? 6.157 3.922 29.494 1.00 82.56 356 THR A O 1
ATOM 2848 N N . TYR A 1 357 ? 7.201 5.905 29.457 1.00 85.19 357 TYR A N 1
ATOM 2849 C CA . TYR A 1 357 ? 7.054 6.147 30.890 1.00 85.19 357 TYR A CA 1
ATOM 2850 C C . TYR A 1 357 ? 5.584 6.342 31.278 1.00 85.19 357 TYR A C 1
ATOM 2852 O O . TYR A 1 357 ? 5.101 5.701 32.212 1.00 85.19 357 TYR A O 1
ATOM 2860 N N . VAL A 1 358 ? 4.854 7.164 30.516 1.00 83.00 358 VAL A N 1
ATOM 2861 C CA . VAL A 1 358 ? 3.410 7.373 30.695 1.00 83.00 358 VAL A CA 1
ATOM 2862 C C . VAL A 1 358 ? 2.649 6.060 30.529 1.00 83.00 358 VAL A C 1
ATOM 2864 O O . VAL A 1 358 ? 1.799 5.741 31.359 1.00 83.00 358 VAL A O 1
ATOM 2867 N N . GLU A 1 359 ? 2.977 5.264 29.510 1.00 83.19 359 GLU A N 1
ATOM 2868 C CA . GLU A 1 359 ? 2.359 3.957 29.292 1.00 83.19 359 GLU A CA 1
ATOM 2869 C C . GLU A 1 359 ? 2.576 3.025 30.484 1.00 83.19 359 GLU A C 1
ATOM 2871 O O . GLU A 1 359 ? 1.615 2.498 31.040 1.00 83.19 359 GLU A O 1
ATOM 2876 N N . ARG A 1 360 ? 3.828 2.865 30.929 1.00 85.38 360 ARG A N 1
ATOM 2877 C CA . ARG A 1 360 ? 4.170 2.038 32.095 1.00 85.38 360 ARG A CA 1
ATOM 2878 C C . ARG A 1 360 ? 3.441 2.508 33.348 1.00 85.38 360 ARG A C 1
ATOM 2880 O O . ARG A 1 360 ? 2.899 1.682 34.081 1.00 85.38 360 ARG A O 1
ATOM 2887 N N . GLY A 1 361 ? 3.370 3.822 33.561 1.00 84.38 361 GLY A N 1
ATOM 2888 C CA . GLY A 1 361 ? 2.592 4.427 34.636 1.00 84.38 361 GLY A CA 1
ATOM 2889 C C . GLY A 1 361 ? 1.124 4.016 34.562 1.00 84.38 361 GLY A C 1
ATOM 2890 O O . GLY A 1 361 ? 0.598 3.464 35.524 1.00 84.38 361 GLY A O 1
ATOM 2891 N N . LEU A 1 362 ? 0.481 4.186 33.406 1.00 83.25 362 LEU A N 1
ATOM 2892 C CA . LEU A 1 362 ? -0.927 3.839 33.180 1.00 83.25 362 LEU A CA 1
ATOM 2893 C C . LEU A 1 362 ? -1.214 2.331 33.202 1.00 83.25 362 LEU A C 1
ATOM 2895 O O . LEU A 1 362 ? -2.361 1.938 33.410 1.00 83.25 362 LEU A O 1
ATOM 2899 N N . ARG A 1 363 ? -0.199 1.484 33.010 1.00 85.12 363 ARG A N 1
ATOM 2900 C CA . ARG A 1 363 ? -0.286 0.023 33.159 1.00 85.12 363 ARG A CA 1
ATOM 2901 C C . ARG A 1 363 ? -0.025 -0.441 34.599 1.00 85.12 363 ARG A C 1
ATOM 2903 O O . ARG A 1 363 ? -0.431 -1.543 34.959 1.00 85.12 363 ARG A O 1
ATOM 2910 N N . SER A 1 364 ? 0.603 0.385 35.440 1.00 85.56 364 SER A N 1
ATOM 2911 C CA . SER A 1 364 ? 0.873 0.063 36.847 1.00 85.56 364 SER A CA 1
ATOM 2912 C C . SER A 1 364 ? -0.418 -0.069 37.667 1.00 85.56 364 SER A C 1
ATOM 2914 O O . SER A 1 364 ? -1.416 0.596 37.386 1.00 85.56 364 SER A O 1
ATOM 2916 N N . LYS A 1 365 ? -0.412 -0.902 38.720 1.00 81.12 365 LYS A N 1
ATOM 2917 C CA . LYS A 1 365 ? -1.585 -1.147 39.587 1.00 81.12 365 LYS A CA 1
ATOM 2918 C C . LYS A 1 365 ? -2.373 0.121 39.977 1.00 81.12 365 LYS A C 1
ATOM 2920 O O . LYS A 1 365 ? -3.587 0.096 39.755 1.00 81.12 365 LYS A O 1
ATOM 2925 N N . PRO A 1 366 ? -1.759 1.216 40.480 1.00 82.56 366 PRO A N 1
ATOM 2926 C CA . PRO A 1 366 ? -2.515 2.392 40.924 1.00 82.56 366 PRO A CA 1
ATOM 2927 C C . PRO A 1 366 ? -3.279 3.102 39.795 1.00 82.56 366 PRO A C 1
ATOM 2929 O O . PRO A 1 366 ? -4.383 3.589 40.024 1.00 82.56 366 PRO A O 1
ATOM 2932 N N . LEU A 1 367 ? -2.743 3.124 38.570 1.00 84.44 367 LEU A N 1
ATOM 2933 C CA . LEU A 1 367 ? -3.330 3.856 37.435 1.00 84.44 367 LEU A CA 1
ATOM 2934 C C . LEU A 1 367 ? -3.951 2.939 36.369 1.00 84.44 367 LEU A C 1
ATOM 2936 O O . LEU A 1 367 ? -4.575 3.423 35.425 1.00 84.44 367 LEU A O 1
ATOM 2940 N N . SER A 1 368 ? -3.868 1.621 36.553 1.00 87.06 368 SER A N 1
ATOM 2941 C CA . SER A 1 368 ? -4.379 0.599 35.629 1.00 87.06 368 SER A CA 1
ATOM 2942 C C . SER A 1 368 ? -5.850 0.791 35.251 1.00 87.06 368 SER A C 1
ATOM 2944 O O . SER A 1 368 ? -6.235 0.561 34.105 1.00 87.06 368 SER A O 1
ATOM 2946 N N . LYS A 1 369 ? -6.689 1.269 36.182 1.00 90.69 369 LYS A N 1
ATOM 2947 C CA . LYS A 1 369 ? -8.101 1.591 35.908 1.00 90.69 369 LYS A CA 1
ATOM 2948 C C . LYS A 1 369 ? -8.247 2.729 34.893 1.00 90.69 369 LYS A C 1
ATOM 2950 O O . LYS A 1 369 ? -9.153 2.687 34.065 1.00 90.69 369 LYS A O 1
ATOM 2955 N N . ILE A 1 370 ? -7.369 3.731 34.943 1.00 89.00 370 ILE A N 1
ATOM 2956 C CA . ILE A 1 370 ? -7.355 4.854 33.997 1.00 89.00 370 ILE A CA 1
ATOM 2957 C C . ILE A 1 370 ? -6.869 4.364 32.634 1.00 89.00 370 ILE A C 1
ATOM 2959 O O . ILE A 1 370 ? -7.542 4.618 31.637 1.00 89.00 370 ILE A O 1
ATOM 2963 N N . GLY A 1 371 ? -5.777 3.591 32.593 1.00 87.56 371 GLY A N 1
ATOM 2964 C CA . GLY A 1 371 ? -5.285 2.967 31.360 1.00 87.56 371 GLY A CA 1
ATOM 2965 C C . GLY A 1 371 ? -6.374 2.156 30.648 1.00 87.56 371 GLY A C 1
ATOM 2966 O O . GLY A 1 371 ? -6.682 2.425 29.488 1.00 87.56 371 GLY A O 1
ATOM 2967 N N . LYS A 1 372 ? -7.065 1.269 31.379 1.00 89.56 372 LYS A N 1
ATOM 2968 C CA . LYS A 1 372 ? -8.196 0.479 30.856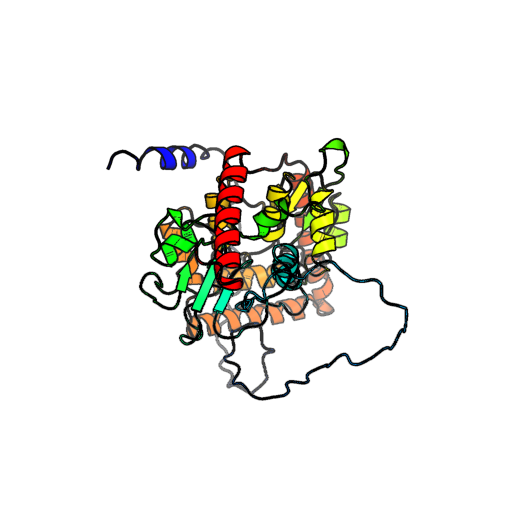 1.00 89.56 372 LYS A CA 1
ATOM 2969 C C . LYS A 1 372 ? -9.350 1.343 30.339 1.00 89.56 372 LYS A C 1
ATOM 2971 O O . LYS A 1 372 ? -9.947 1.021 29.319 1.00 89.56 372 LYS A O 1
ATOM 2976 N N . ARG A 1 373 ? -9.679 2.460 31.004 1.00 91.31 373 ARG A N 1
ATOM 2977 C CA . ARG A 1 373 ? -10.698 3.405 30.502 1.00 91.31 373 ARG A CA 1
ATOM 2978 C C . ARG A 1 373 ? -10.280 4.038 29.173 1.00 91.31 373 ARG A C 1
ATOM 2980 O O . ARG A 1 373 ? -11.131 4.224 28.304 1.00 91.31 373 ARG A O 1
ATOM 2987 N N . ILE A 1 374 ? -8.996 4.367 29.008 1.00 89.94 374 ILE A N 1
ATOM 2988 C CA . ILE A 1 374 ? -8.466 4.952 27.767 1.00 89.94 374 ILE A CA 1
ATOM 2989 C C . ILE A 1 374 ? -8.479 3.933 26.625 1.00 89.94 374 ILE A C 1
ATOM 2991 O O . ILE A 1 374 ? -8.870 4.314 25.516 1.00 89.94 374 ILE A O 1
ATOM 2995 N N . ASP A 1 375 ? -8.093 2.682 26.900 1.00 91.56 375 ASP A N 1
ATOM 2996 C CA . ASP A 1 375 ? -8.199 1.561 25.958 1.00 91.56 375 ASP A CA 1
ATOM 2997 C C . ASP A 1 375 ? -9.657 1.370 25.536 1.00 91.56 375 ASP A C 1
ATOM 2999 O O . ASP A 1 375 ? -9.976 1.541 24.366 1.00 91.56 375 ASP A O 1
ATOM 3003 N N . ASN A 1 376 ? -10.577 1.194 26.491 1.00 93.19 376 ASN A N 1
ATOM 3004 C CA . ASN A 1 376 ? -12.002 1.014 26.200 1.00 93.19 376 ASN A CA 1
ATOM 3005 C C . ASN A 1 376 ? -12.584 2.162 25.362 1.00 93.19 376 ASN A C 1
ATOM 3007 O O . ASN A 1 376 ? -13.407 1.933 24.478 1.00 93.19 376 ASN A O 1
ATOM 3011 N N . LYS A 1 377 ? -12.173 3.413 25.621 1.00 94.38 377 LYS A N 1
ATOM 3012 C CA . LYS A 1 377 ? -12.585 4.560 24.798 1.00 94.38 377 LYS A CA 1
ATOM 3013 C C . LYS A 1 377 ? -11.993 4.480 23.387 1.00 94.38 377 LYS A C 1
ATOM 3015 O O . LYS A 1 377 ? -12.699 4.795 22.438 1.00 94.38 377 LYS A O 1
ATOM 3020 N N . ALA A 1 378 ? -10.721 4.096 23.245 1.00 93.31 378 ALA A N 1
ATOM 3021 C CA . ALA A 1 378 ? -10.077 3.917 21.941 1.00 93.31 378 ALA A CA 1
ATOM 3022 C C . ALA A 1 378 ? -10.769 2.818 21.123 1.00 93.31 378 ALA A C 1
ATOM 3024 O O . ALA A 1 378 ? -11.154 3.069 19.986 1.00 93.31 378 ALA A O 1
ATOM 3025 N N . THR A 1 379 ? -11.008 1.660 21.739 1.00 95.12 379 THR A N 1
ATOM 3026 C CA . THR A 1 379 ? -11.737 0.531 21.158 1.00 95.12 379 THR A CA 1
ATOM 3027 C C . THR A 1 379 ? -13.135 0.940 20.711 1.00 95.12 379 THR A C 1
ATOM 3029 O O . THR A 1 379 ? -13.483 0.730 19.558 1.00 95.12 379 THR A O 1
ATOM 3032 N N . LYS A 1 380 ? -13.926 1.605 21.566 1.00 96.31 380 LYS A N 1
ATOM 3033 C CA . LYS A 1 380 ? -15.283 2.056 21.200 1.00 96.31 380 LYS A CA 1
ATOM 3034 C C . LYS A 1 380 ? -15.298 3.000 19.997 1.00 96.31 380 LYS A C 1
ATOM 3036 O O . LYS A 1 380 ? -16.204 2.907 19.175 1.00 96.31 380 LYS A O 1
ATOM 3041 N N . VAL A 1 381 ? -14.319 3.903 19.903 1.00 96.19 381 VAL A N 1
ATOM 3042 C CA . VAL A 1 381 ? -14.174 4.788 18.737 1.00 96.19 381 VAL A CA 1
ATOM 3043 C C . VAL A 1 381 ? -13.846 3.966 17.494 1.00 96.19 381 VAL A C 1
ATOM 3045 O O . VAL A 1 381 ? -14.543 4.110 16.499 1.00 96.19 381 VAL A O 1
ATOM 3048 N N . ALA A 1 382 ? -12.865 3.063 17.571 1.00 96.25 382 ALA A N 1
ATOM 3049 C CA . ALA A 1 382 ? -12.477 2.225 16.440 1.00 96.25 382 ALA A CA 1
ATOM 3050 C C . ALA A 1 382 ? -13.636 1.343 15.941 1.00 96.25 382 ALA A C 1
ATOM 3052 O O . ALA A 1 382 ? -13.900 1.322 14.744 1.00 96.25 382 ALA A O 1
ATOM 3053 N N . VAL A 1 383 ? -14.381 0.701 16.852 1.00 98.00 383 VAL A N 1
ATOM 3054 C CA . VAL A 1 383 ? -15.578 -0.100 16.531 1.00 98.00 383 VAL A CA 1
ATOM 3055 C C . VAL A 1 383 ? -16.626 0.747 15.816 1.00 98.00 383 VAL A C 1
ATOM 3057 O O . VAL A 1 383 ? -17.127 0.351 14.767 1.00 98.00 383 VAL A O 1
ATOM 3060 N N . LYS A 1 384 ? -16.958 1.925 16.367 1.00 98.31 384 LYS A N 1
ATOM 3061 C CA . LYS A 1 384 ? -17.956 2.818 15.766 1.00 98.31 384 LYS A CA 1
ATOM 3062 C C . LYS A 1 384 ? -17.526 3.241 14.362 1.00 98.31 384 LYS A C 1
ATOM 3064 O O . LYS A 1 384 ? -18.325 3.149 13.439 1.00 98.31 384 LYS A O 1
ATOM 3069 N N . THR A 1 385 ? -16.280 3.683 14.204 1.00 98.06 385 THR A N 1
ATOM 3070 C CA . THR A 1 385 ? -15.782 4.179 12.920 1.00 98.06 385 THR A CA 1
ATOM 3071 C C . THR A 1 385 ? -15.673 3.066 11.880 1.00 98.06 385 THR A C 1
ATOM 3073 O O . THR A 1 385 ? -16.059 3.295 10.741 1.00 98.06 385 THR A O 1
ATOM 3076 N N . LEU A 1 386 ? -15.208 1.864 12.245 1.00 98.00 386 LEU A N 1
ATOM 3077 C CA . LEU A 1 386 ? -15.168 0.719 11.324 1.00 98.00 386 LEU A CA 1
ATOM 3078 C C . LEU A 1 386 ? -16.565 0.281 10.890 1.00 98.00 386 LEU A C 1
ATOM 3080 O O . LEU A 1 386 ? -16.759 -0.009 9.716 1.00 98.00 386 LEU A O 1
ATOM 3084 N N . ARG A 1 387 ? -17.540 0.291 11.806 1.00 98.31 387 ARG A N 1
ATOM 3085 C CA . ARG A 1 387 ? -18.936 -0.009 11.470 1.00 98.31 387 ARG A CA 1
ATOM 3086 C C . ARG A 1 387 ? -19.528 1.021 10.508 1.00 98.31 387 ARG A C 1
ATOM 3088 O O . ARG A 1 387 ? -20.205 0.654 9.568 1.00 98.31 387 ARG A O 1
ATOM 3095 N N . THR A 1 388 ? -19.252 2.308 10.703 1.00 98.31 388 THR A N 1
ATOM 3096 C CA . THR A 1 388 ? -19.674 3.330 9.730 1.00 98.31 388 THR A CA 1
ATOM 3097 C C . THR A 1 388 ? -18.939 3.167 8.395 1.00 98.31 388 THR A C 1
ATOM 3099 O O . THR A 1 388 ? -19.531 3.321 7.336 1.00 98.31 388 THR A O 1
ATOM 3102 N N . ALA A 1 389 ? -17.650 2.823 8.418 1.00 98.00 389 ALA A N 1
ATOM 3103 C CA . ALA A 1 389 ? -16.871 2.598 7.204 1.00 98.00 389 ALA A CA 1
ATOM 3104 C C . ALA A 1 389 ? -17.350 1.372 6.405 1.00 98.00 389 ALA A C 1
ATOM 3106 O O . ALA A 1 389 ? -17.254 1.383 5.180 1.00 98.00 389 ALA A O 1
ATOM 3107 N N . SER A 1 390 ? -17.883 0.340 7.069 1.00 97.75 390 SER A N 1
ATOM 3108 C CA . SER A 1 390 ? -18.417 -0.857 6.407 1.00 97.75 390 SER A CA 1
ATOM 3109 C C . SER A 1 390 ? -19.728 -0.607 5.654 1.00 97.75 390 SER A C 1
ATOM 3111 O O . SER A 1 390 ? -20.089 -1.394 4.786 1.00 97.75 390 SER A O 1
ATOM 3113 N N . GLU A 1 391 ? -20.408 0.511 5.914 1.00 97.75 391 GLU A N 1
ATOM 3114 C CA . GLU A 1 391 ? -21.579 0.966 5.149 1.00 97.75 391 GLU A CA 1
ATOM 3115 C C . GLU A 1 391 ? -21.185 1.666 3.832 1.00 97.75 391 GLU A C 1
ATOM 3117 O O . GLU A 1 391 ? -22.044 2.007 3.015 1.00 97.75 391 GLU A O 1
ATOM 3122 N N . SER A 1 392 ? -19.887 1.897 3.606 1.00 97.06 392 SER A N 1
ATOM 3123 C CA . SER A 1 392 ? -19.383 2.519 2.385 1.00 97.06 392 SER A CA 1
ATOM 3124 C C . SER A 1 392 ? -19.627 1.645 1.157 1.00 97.06 392 SER A C 1
ATOM 3126 O O . SER A 1 392 ? -19.486 0.425 1.191 1.00 97.06 392 SER A O 1
ATOM 3128 N N . ARG A 1 393 ? -19.889 2.292 0.017 1.00 96.44 393 ARG A N 1
ATOM 3129 C CA . ARG A 1 393 ? -19.889 1.621 -1.293 1.00 96.44 393 ARG A CA 1
ATOM 3130 C C . ARG A 1 393 ? -18.480 1.244 -1.764 1.00 96.44 393 ARG A C 1
ATOM 3132 O O . ARG A 1 393 ? -18.355 0.515 -2.741 1.00 96.44 393 ARG A O 1
ATOM 3139 N N . GLY A 1 394 ? -17.443 1.735 -1.083 1.00 97.31 394 GLY A N 1
ATOM 3140 C CA . GLY A 1 394 ? -16.059 1.632 -1.524 1.00 97.31 394 GLY A CA 1
ATOM 3141 C C . GLY A 1 394 ? -15.809 2.392 -2.827 1.00 97.31 394 GLY A C 1
ATOM 3142 O O . GLY A 1 394 ? -16.652 3.152 -3.307 1.00 97.31 394 GLY A O 1
ATOM 3143 N N . MET A 1 395 ? -14.625 2.188 -3.383 1.00 98.00 395 MET A N 1
ATOM 3144 C CA . MET A 1 395 ? -14.204 2.725 -4.669 1.00 98.00 395 MET A CA 1
ATOM 3145 C C . MET A 1 395 ? -13.475 1.654 -5.479 1.00 98.00 395 MET A C 1
ATOM 3147 O O . MET A 1 395 ? -13.044 0.638 -4.930 1.00 98.00 395 MET A O 1
ATOM 3151 N N . LEU A 1 396 ? -13.354 1.921 -6.775 1.00 98.06 396 LEU A N 1
ATOM 3152 C CA . LEU A 1 396 ? -12.529 1.206 -7.738 1.00 98.06 396 LEU A CA 1
ATOM 3153 C C . LEU A 1 396 ? -11.945 2.231 -8.709 1.00 98.06 396 LEU A C 1
ATOM 3155 O O . LEU A 1 396 ? -12.564 3.272 -8.953 1.00 98.06 396 LEU A O 1
ATOM 3159 N N . SER A 1 397 ? -10.777 1.931 -9.265 1.00 98.44 397 SER A N 1
ATOM 3160 C CA . SER A 1 397 ? -10.325 2.578 -10.495 1.00 98.44 397 SER A CA 1
ATOM 3161 C C . SER A 1 397 ? -11.319 2.324 -11.626 1.00 98.44 397 SER A C 1
ATOM 3163 O O . SER A 1 397 ? -12.062 1.345 -11.608 1.00 98.44 397 SER A O 1
ATOM 3165 N N . ASP A 1 398 ? -11.353 3.214 -12.606 1.00 98.12 398 ASP A N 1
ATOM 3166 C CA . ASP A 1 398 ? -12.121 3.001 -13.833 1.00 98.12 398 ASP A CA 1
ATOM 3167 C C . ASP A 1 398 ? -11.532 1.844 -14.664 1.00 98.12 398 ASP A C 1
ATOM 3169 O O . ASP A 1 398 ? -10.318 1.631 -14.630 1.00 98.12 398 ASP A O 1
ATOM 3173 N N . ASP A 1 399 ? -12.368 1.101 -15.397 1.00 98.25 399 ASP A N 1
ATOM 3174 C CA . ASP A 1 399 ? -11.945 -0.106 -16.128 1.00 98.25 399 ASP A CA 1
ATOM 3175 C C . ASP A 1 399 ? -10.918 0.220 -17.225 1.00 98.25 399 ASP A C 1
ATOM 3177 O O . 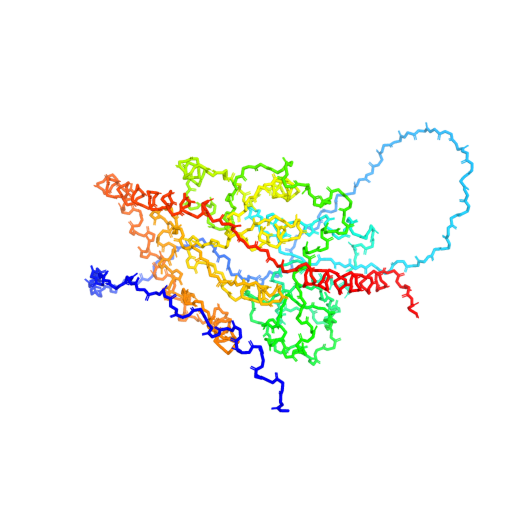ASP A 1 399 ? -9.906 -0.475 -17.331 1.00 98.25 399 ASP A O 1
ATOM 3181 N N . ASP A 1 400 ? -11.097 1.324 -17.960 1.00 98.44 400 ASP A N 1
ATOM 3182 C CA . ASP A 1 400 ? -10.134 1.762 -18.981 1.00 98.44 400 ASP A CA 1
ATOM 3183 C C . ASP A 1 400 ? -8.802 2.164 -18.336 1.00 98.44 400 ASP A C 1
ATOM 3185 O O . ASP A 1 400 ? -7.721 1.869 -18.851 1.00 98.44 400 ASP A O 1
ATOM 3189 N N . THR A 1 401 ? -8.865 2.824 -17.172 1.00 98.38 401 THR A N 1
ATOM 3190 C CA . THR A 1 401 ? -7.661 3.177 -16.409 1.00 98.38 401 THR A CA 1
ATOM 3191 C C . THR A 1 401 ? -6.939 1.921 -15.934 1.00 98.38 401 THR A C 1
ATOM 3193 O O . THR A 1 401 ? -5.724 1.827 -16.096 1.00 98.38 401 THR A O 1
ATOM 3196 N N . PHE A 1 402 ? -7.666 0.958 -15.367 1.00 98.62 402 PHE A N 1
ATOM 3197 C CA . PHE A 1 402 ? -7.112 -0.314 -14.919 1.00 98.62 402 PHE A CA 1
ATOM 3198 C C . PHE A 1 402 ? -6.443 -1.068 -16.071 1.00 98.62 402 PHE A C 1
ATOM 3200 O O . PHE A 1 402 ? -5.259 -1.394 -15.964 1.00 98.62 402 PHE A O 1
ATOM 3207 N N . GLN A 1 403 ? -7.158 -1.271 -17.180 1.00 98.56 403 GLN A N 1
ATOM 3208 C CA . GLN A 1 403 ? -6.654 -2.026 -18.324 1.00 98.56 403 GLN A CA 1
ATOM 3209 C C . GLN A 1 403 ? -5.418 -1.359 -18.932 1.00 98.56 403 GLN A C 1
ATOM 3211 O O . GLN A 1 403 ? -4.391 -2.004 -19.105 1.00 98.56 403 GLN A O 1
ATOM 3216 N N . HIS A 1 404 ? -5.448 -0.037 -19.129 1.00 98.50 404 HIS A N 1
ATOM 3217 C CA . HIS A 1 404 ? -4.295 0.705 -19.647 1.00 98.50 404 HIS A CA 1
ATOM 3218 C C . HIS A 1 404 ? -3.050 0.586 -18.756 1.00 98.50 404 HIS A C 1
ATOM 3220 O O . HIS A 1 404 ? -1.916 0.589 -19.239 1.00 98.50 404 HIS A O 1
ATOM 3226 N N . ARG A 1 405 ? -3.227 0.517 -17.430 1.00 98.50 405 ARG A N 1
ATOM 3227 C CA . ARG A 1 405 ? -2.108 0.296 -16.501 1.00 98.50 405 ARG A CA 1
ATOM 3228 C C . ARG A 1 405 ? -1.615 -1.141 -16.533 1.00 98.50 405 ARG A C 1
ATOM 3230 O O . ARG A 1 405 ? -0.403 -1.336 -16.466 1.00 98.50 405 ARG A O 1
ATOM 3237 N N . LEU A 1 406 ? -2.518 -2.111 -16.638 1.00 98.69 406 LEU A N 1
ATOM 3238 C CA . LEU A 1 406 ? -2.169 -3.521 -16.758 1.00 98.69 406 LEU A CA 1
ATOM 3239 C C . LEU A 1 406 ? -1.354 -3.772 -18.033 1.00 98.69 406 LEU A C 1
ATOM 3241 O O . LEU A 1 406 ? -0.242 -4.281 -17.924 1.00 98.69 406 LEU A O 1
ATOM 3245 N N . ASP A 1 407 ? -1.831 -3.298 -19.187 1.00 98.62 407 ASP A N 1
ATOM 3246 C CA . ASP A 1 407 ? -1.171 -3.466 -20.490 1.00 98.62 407 ASP A CA 1
ATOM 3247 C C . ASP A 1 407 ? 0.256 -2.897 -20.480 1.00 98.62 407 ASP A C 1
ATOM 3249 O O . ASP A 1 407 ? 1.214 -3.556 -20.884 1.00 98.62 407 ASP A O 1
ATOM 3253 N N . LYS A 1 408 ? 0.436 -1.684 -19.935 1.00 98.19 408 LYS A N 1
ATOM 3254 C CA . LYS A 1 408 ? 1.772 -1.079 -19.791 1.00 98.19 408 LYS A CA 1
ATOM 3255 C C . LYS A 1 408 ? 2.692 -1.891 -18.885 1.00 98.19 408 LYS A C 1
ATOM 3257 O O . LYS A 1 408 ? 3.887 -2.007 -19.150 1.00 98.19 408 LYS A O 1
ATOM 3262 N N . MET A 1 409 ? 2.168 -2.408 -17.777 1.00 98.38 409 MET A N 1
ATOM 3263 C CA . MET A 1 409 ? 2.972 -3.206 -16.855 1.00 98.38 409 MET A CA 1
ATOM 3264 C C . MET A 1 409 ? 3.313 -4.575 -17.450 1.00 98.38 409 MET A C 1
ATOM 3266 O O . MET A 1 409 ? 4.397 -5.082 -17.170 1.00 98.38 409 MET A O 1
ATOM 3270 N N . GLU A 1 410 ? 2.444 -5.149 -18.284 1.00 98.44 410 GLU A N 1
ATOM 3271 C CA . GLU A 1 410 ? 2.709 -6.374 -19.042 1.00 98.44 410 GLU A CA 1
ATOM 3272 C C . GLU A 1 410 ? 3.798 -6.155 -20.102 1.00 98.44 410 GLU A C 1
ATOM 3274 O O . GLU A 1 410 ? 4.746 -6.936 -20.179 1.00 98.44 410 GLU A O 1
ATOM 3279 N N . GLU A 1 411 ? 3.751 -5.047 -20.848 1.00 98.12 411 GLU A N 1
ATOM 3280 C CA . GLU A 1 411 ? 4.822 -4.653 -21.774 1.00 98.12 411 GLU A CA 1
ATOM 3281 C C . GLU A 1 411 ? 6.174 -4.563 -21.045 1.00 98.12 411 GLU A C 1
ATOM 3283 O O . GLU A 1 411 ? 7.173 -5.148 -21.467 1.00 98.12 411 GLU A O 1
ATOM 3288 N N . HIS A 1 412 ? 6.205 -3.886 -19.895 1.00 97.75 412 HIS A N 1
ATOM 3289 C CA . HIS A 1 412 ? 7.419 -3.769 -19.091 1.00 97.75 412 HIS A CA 1
ATOM 3290 C C . HIS A 1 412 ? 7.872 -5.103 -18.488 1.00 97.75 412 HIS A C 1
ATOM 3292 O O . HIS A 1 412 ? 9.077 -5.339 -18.383 1.00 97.75 412 HIS A O 1
ATOM 3298 N N . LEU A 1 413 ? 6.942 -5.983 -18.104 1.00 97.25 413 LEU A N 1
ATOM 3299 C CA . LEU A 1 413 ? 7.260 -7.346 -17.687 1.00 97.25 413 LEU A CA 1
ATOM 3300 C C . LEU A 1 413 ? 7.956 -8.097 -18.828 1.00 97.25 413 LEU A C 1
ATOM 3302 O O . LEU A 1 413 ? 9.005 -8.695 -18.594 1.00 97.25 413 LEU A O 1
ATOM 3306 N N . ASN A 1 414 ? 7.443 -8.002 -20.056 1.00 96.31 414 ASN A N 1
ATOM 3307 C CA . ASN A 1 414 ? 8.055 -8.620 -21.231 1.00 96.31 414 ASN A CA 1
ATOM 3308 C C . ASN A 1 414 ? 9.463 -8.069 -21.501 1.00 96.31 414 ASN A C 1
ATOM 3310 O O . ASN A 1 414 ? 10.377 -8.855 -21.745 1.00 96.31 414 ASN A O 1
ATOM 3314 N N . SER A 1 415 ? 9.702 -6.762 -21.334 1.00 95.06 415 SER A N 1
ATOM 3315 C CA . SER A 1 415 ? 11.063 -6.203 -21.405 1.00 95.06 415 SER A CA 1
ATOM 3316 C C . SER A 1 415 ? 11.999 -6.791 -20.336 1.00 95.06 415 SER A C 1
ATOM 3318 O O . SER A 1 415 ? 13.155 -7.097 -20.625 1.00 95.06 415 SER A O 1
ATOM 3320 N N . ILE A 1 416 ? 11.524 -6.977 -19.096 1.00 94.38 416 ILE A N 1
ATOM 3321 C CA . ILE A 1 416 ? 12.305 -7.638 -18.031 1.00 94.38 416 ILE A CA 1
ATOM 3322 C C . ILE A 1 416 ? 12.606 -9.094 -18.395 1.00 94.38 416 ILE A C 1
ATOM 3324 O O . ILE A 1 416 ? 13.733 -9.552 -18.200 1.00 94.38 416 ILE A O 1
ATOM 3328 N N . ILE A 1 417 ? 11.626 -9.812 -18.945 1.00 92.62 417 ILE A N 1
ATOM 3329 C CA . ILE A 1 417 ? 11.798 -11.192 -19.402 1.00 92.62 417 ILE A CA 1
ATOM 3330 C C . ILE A 1 417 ? 12.819 -11.253 -20.540 1.00 92.62 417 ILE A C 1
ATOM 3332 O O . ILE A 1 417 ? 13.700 -12.107 -20.483 1.00 92.62 417 ILE A O 1
ATOM 3336 N N . GLY A 1 418 ? 12.783 -10.333 -21.507 1.00 90.44 418 GLY A N 1
ATOM 3337 C CA . GLY A 1 418 ? 13.778 -10.239 -22.580 1.00 90.44 418 GLY A CA 1
ATOM 3338 C C . GLY A 1 418 ? 15.195 -10.023 -22.041 1.00 90.44 418 GLY A C 1
ATOM 3339 O O . GLY A 1 418 ? 16.125 -10.743 -22.404 1.00 90.44 418 GLY A O 1
ATOM 3340 N N . ILE A 1 419 ? 15.361 -9.123 -21.064 1.00 88.50 419 ILE A N 1
ATOM 3341 C CA . ILE A 1 419 ? 16.652 -8.902 -20.384 1.00 88.50 419 ILE A CA 1
ATOM 3342 C C . ILE A 1 419 ? 17.124 -10.176 -19.657 1.00 88.50 419 ILE A C 1
ATOM 3344 O O . ILE A 1 419 ? 18.309 -10.508 -19.711 1.00 88.50 419 ILE A O 1
ATOM 3348 N N . LYS A 1 420 ? 16.202 -10.907 -19.015 1.00 87.25 420 LYS A N 1
ATOM 3349 C CA . LYS A 1 420 ? 16.458 -12.182 -18.317 1.00 87.25 420 LYS A CA 1
ATOM 3350 C C . LYS A 1 420 ? 16.708 -13.365 -19.273 1.00 87.25 420 LYS A C 1
ATOM 3352 O O . LYS A 1 420 ? 17.321 -14.363 -18.925 1.00 87.25 420 LYS A O 1
ATOM 3357 N N . THR A 1 421 ? 16.217 -13.331 -20.499 1.00 81.50 421 THR A N 1
ATOM 3358 C CA . THR A 1 421 ? 16.343 -14.473 -21.428 1.00 81.50 421 THR A CA 1
ATOM 3359 C C . THR A 1 421 ? 17.377 -14.230 -22.519 1.00 81.50 421 THR A C 1
ATOM 3361 O O . THR A 1 421 ? 17.784 -15.176 -23.185 1.00 81.50 421 THR A O 1
ATOM 3364 N N . ASN A 1 422 ? 17.878 -12.993 -22.640 1.00 68.38 422 ASN A N 1
ATOM 3365 C CA . ASN A 1 422 ? 18.770 -12.552 -23.712 1.00 68.38 422 ASN A CA 1
ATOM 3366 C C . ASN A 1 422 ? 18.147 -12.731 -25.110 1.00 68.38 422 ASN A C 1
ATOM 3368 O O . ASN A 1 422 ? 18.863 -12.874 -26.105 1.00 68.38 422 ASN A O 1
ATOM 3372 N N . GLU A 1 423 ? 16.815 -12.702 -25.188 1.00 57.62 423 GLU A N 1
ATOM 3373 C CA . GLU A 1 423 ? 16.098 -12.492 -26.439 1.00 57.62 423 GLU A CA 1
ATOM 3374 C C . GLU A 1 423 ? 16.386 -11.053 -26.879 1.00 57.62 423 GLU A C 1
ATOM 3376 O O . GLU A 1 423 ? 15.902 -10.087 -26.291 1.00 57.62 423 GLU A O 1
ATOM 3381 N N . LYS A 1 424 ? 17.280 -10.897 -27.861 1.00 44.56 424 LYS A N 1
ATOM 3382 C CA . LYS A 1 424 ? 17.388 -9.633 -28.590 1.00 44.56 424 LYS A CA 1
ATOM 3383 C C . LYS A 1 424 ? 16.063 -9.432 -29.320 1.00 44.56 424 LYS A C 1
ATOM 3385 O O . LYS A 1 424 ? 15.707 -10.302 -30.113 1.00 44.56 424 LYS A O 1
ATOM 3390 N N . GLU A 1 425 ? 15.384 -8.321 -29.030 1.00 39.81 425 GLU A N 1
ATOM 3391 C CA . GLU A 1 425 ? 14.314 -7.779 -29.883 1.00 39.81 425 GLU A CA 1
ATOM 3392 C C . GLU A 1 425 ? 14.719 -7.767 -31.363 1.00 39.81 425 GLU A C 1
ATOM 3394 O O . GLU A 1 425 ? 15.899 -7.436 -31.661 1.00 39.81 425 GLU A O 1
#

Sequence (425 aa):
MGEFTNIYRKICDYRDYIGIVEENSNLIVELHLLEARPSSLHCPPYDKPHRLDNQADQRQFSFKDRNFSTQSSPLPPTPVNQEIRKMDIEYRRIIGGNFGDDMNSWFWERLSPGGWNETENTLLGIGSLLGSDRDPRKVWHVIGSGAGYRYPLDLSSSKHWNFLAVRGPLTALALGLSEEKGCTDTAILLALMSEFEPLPEEEREGIIFIPHHGAAENCEWDSICEAAGVKYIDPRIESKEVIETIRKSKLVLSGAMHAAIIADTFRVKWLPITTSSTINHFKWLDWTISMNVPYDPVFVGPGSLGGKIQHFVYKYSWASQKIPANAKEAIAYLKKRNRLGIVHNLKAGLIWKLGTYVERGLRSKPLSKIGKRIDNKATKVAVKTLRTASESRGMLSDDDTFQHRLDKMEEHLNSIIGIKTNEKE

pLDDT: mean 78.57, std 25.88, range [22.22, 98.88]

Secondary structure (DSSP, 8-state):
--STTHHHHTTSS--S--------------------PPP--PPPP----------S-----------------PPPPPP--------EEE-PPPTT--HHHHGGGTHHHHHS-S----SSEEEE-SSS---S-S-TTSEEEESS---SSSPPPP-TT-TTEEES-BSSHHHHHHHT--GGGB---GGGGGGG-GGGPPPPGGG---EEEE--HHHHTSS-HHHHHHHHT-EE--TTS-HHHHHHHHHT-SEEEESSHHHHHHHHHTT-EEEEEE-STTS-HHHHHHHHHHTT-----EE---SSHHHHHHHHHHHHTT--SS--SSHHHHHHHHHHHT---HHHHHHHHHHHHHHHHHHHHHHSTTTHHHHHHHHHHHHHHHHHHHHHHHT---B---HHHHHHHHHHHHHHHHHHHHHHHT---

Foldseek 3Di:
DPPVPPVVVVLPPPPPDDDDDDDDPDDDDDDDDDDDDDDDDDDDDDDDPDPDDDDDDDDDDDDDDDDDDDDDDDDDDDPDDQPFQAEAEDFDDDVLAFLQRCCSVCVLCQVPNDRHDDDAHYEDAAEQPAEDPDDLSHQYEYFAHAHFQHQHDQCVPRPSYDQLAYAFQLRCVSNVHDRVNGFHHLLLLCCVHPVLAADDLVQADFEAEEAGQVLLPQDDVCVLQVLLRHHYDHSGDHNVVLLVNLSRHQEYAYNDLSSVVSNLSSVRFYAAAHAAQVDGLLSVCRRCVNLVHDDDHQYLYSLFLLSVLVRVLCCPQAAPPDRQSDSVSSSVRSCRNNDDDPVSVVSSVVSSVVSVVVQVVCVDPVNVVVRVVRSVVSSVSNSVSSNVVSPDPGDHRDPVSSVVSNVSSVVSSVVVSCVRSVVDD